Protein 2AFV (pdb70)

B-factor: mean 35.47, std 12.0, range [4.04, 89.64]

InterPro domains:
  IPR003722 Cobalamin biosynthesis precorrin-8X methylmutase CobH/CbiC [PF02570] (11-211)
  IPR036588 Precorrin-8X methylmutase CobH/CbiC superfamily [G3DSA:3.40.50.10230] (1-220)
  IPR036588 Precorrin-8X methylmutase CobH/CbiC superfamily [SSF63965] (10-215)

Solvent-accessible surface area: 18292 Å² total; per-residue (Å²): 171,96,122,36,15,77,61,13,108,92,52,24,82,43,3,29,69,71,0,56,88,95,18,29,136,64,113,37,54,160,79,38,18,28,0,0,45,27,0,0,37,21,16,6,8,47,70,6,38,108,35,3,89,28,16,90,94,0,8,102,24,0,24,97,6,0,85,150,22,8,31,1,3,4,1,26,72,20,0,25,37,23,10,45,105,57,29,11,73,105,40,48,16,46,63,62,16,27,45,75,43,88,67,1,39,53,45,2,73,151,99,116,14,12,24,5,27,6,5,2,52,45,0,37,81,132,74,18,1,71,98,0,0,0,0,0,0,74,16,19,23,0,0,47,12,0,20,83,7,28,128,115,90,66,13,118,1,6,0,0,0,0,0,0,12,10,20,55,26,1,120,104,0,0,56,18,4,52,125,19,52,170,169,56,161,106,22,17,15,12,0,0,0,24,29,67,28,4,4,7,20,8,0,7,5,0,1,46,1,0,5,73,5,0,62,122,116,182,110,161,71,25,136,63,11,34,42,45,24,91,104,3,22,66,54,0,51,141,82,20,29,131,69,109,38,55,87,79,36,19,61,0,0,43,23,0,0,44,18,15,7,6,52,66,7,37,100,36,1,87,23,11,98,90,0,11,87,28,0,24,100,5,0,93,159,13,9,31,0,5,4,4,28,81,27,0,31,34,16,12,38,106,65,27,11,74,110,41,41,15,139,52,53,20,24,23,74,44,151,63,0,41,118,42,1,66,153,92,113,15,9,45,7,30,7,6,5,50,44,0,33,86,135,98,22,2,70,80,0,0,0,0,0,0,60,18,20,21,0,0,48,8,0,17,68,6,22,142,124,93,63,21,138,2,3,0,0,0,0,0,0,14,9,21,77,30,0,114,95,0,0,65,16,5,53,132,19,54,170,172,59,159,92,21,23,16,14,0,0,0,31,23,72,30,3,4,5,21,9,0,9,6,0,1,52,3,0,5,86,11,1,60,80,117

Radius of gyration: 21.15 Å; Cα contacts (8 Å, |Δi|>4): 845; chains: 2; bounding box: 53×47×61 Å

Organism: Leptospira interrogans serogroup Icterohaemorrhagiae serovar Lai (strain 56601) (NCBI:txid189518)

Sequence (434 aa):
MRQITNLGRNIENKSFSIIDEEAGPHSFAQEEWEVVRRIIHATADFDYKNITKIHPQAIDSGIQALKKGCPIVCDVQMILSGLNPERLKVYGCKTYCFISDEDVIENAKRKNSTRAIESIQKANSFNLLNESIIVIGNAPTALLEIEKLIRQEGIKPALIVGVPVGFVSAKESKESILKLEYYNVTSIPYILTMGRKGGSTIAVAILHALLLLSSKRMRQITNLGRNIENKSFSIIDEEAGPHSFAQEEWEVVRRIIHATADFDYKNITKIHPQAIDSGIQALKKGCPIVCDVQMILSGLNPERLKVYGCKTYCFISDEDVIENAKRKNSTRAIESIQKANSFNLLNESIIVIGNAPTALLEIEKLIRQEGIKPALIVGVPVGFVSAKESKESILKLEYYNVTSIPYILTMGRKGGSTIAVAILHALLLLSSKR

Structure (mmCIF, N/CA/C/O backbone):
data_2AFV
#
_entry.id   2AFV
#
_cell.length_a   113.078
_cell.length_b   113.078
_cell.length_c   114.502
_cell.angle_alpha   90.00
_cell.angle_beta   90.00
_cell.angle_gamma   90.00
#
_symmetry.space_group_name_H-M   'P 42 21 2'
#
loop_
_entity.id
_entity.type
_entity.pdbx_description
1 polymer 'cobalamin biosynthesis precorrin isomerase'
2 non-polymer 'CHLORIDE ION'
3 non-polymer 'HEXAETHYLENE GLYCOL'
4 non-polymer 3,6,9,12,15,18-HEXAOXAICOSANE-1,20-DIOL
5 water water
#
loop_
_atom_site.group_PDB
_atom_site.id
_atom_site.type_symbol
_atom_site.label_atom_id
_atom_site.label_alt_id
_atom_site.label_comp_id
_atom_site.label_asym_id
_atom_site.label_entity_id
_atom_site.label_seq_id
_atom_site.pdbx_PDB_ins_code
_atom_site.Cartn_x
_atom_site.Cartn_y
_atom_site.Cartn_z
_atom_site.occupancy
_atom_site.B_iso_or_equiv
_atom_site.auth_seq_id
_atom_site.auth_comp_id
_atom_site.auth_asym_id
_atom_site.auth_atom_id
_atom_site.pdbx_PDB_model_num
ATOM 1 N N . MET A 1 4 ? -3.136 94.369 11.131 1.00 72.59 4 MET A N 1
ATOM 2 C CA . MET A 1 4 ? -3.927 93.118 10.967 1.00 72.19 4 MET A CA 1
ATOM 3 C C . MET A 1 4 ? -3.023 91.967 10.544 1.00 70.69 4 MET A C 1
ATOM 4 O O . MET A 1 4 ? -1.967 91.748 11.142 1.00 70.98 4 MET A O 1
ATOM 9 N N . ARG A 1 5 ? -3.426 91.246 9.502 1.00 67.91 5 ARG A N 1
ATOM 10 C CA . ARG A 1 5 ? -2.654 90.104 9.043 1.00 64.91 5 ARG A CA 1
ATOM 11 C C . ARG A 1 5 ? -2.113 90.195 7.619 1.00 63.61 5 ARG A C 1
ATOM 12 O O . ARG A 1 5 ? -2.865 90.143 6.640 1.00 63.46 5 ARG A O 1
ATOM 20 N N . GLN A 1 6 ? -0.796 90.341 7.519 1.00 61.96 6 GLN A N 1
ATOM 21 C CA . GLN A 1 6 ? -0.116 90.403 6.229 1.00 60.40 6 GLN A CA 1
ATOM 22 C C . GLN A 1 6 ? 0.051 88.959 5.766 1.00 57.63 6 GLN A C 1
ATOM 23 O O . GLN A 1 6 ? 0.904 88.234 6.280 1.00 57.97 6 GLN A O 1
ATOM 29 N N . ILE A 1 7 ? -0.766 88.538 4.808 1.00 53.82 7 ILE A N 1
ATOM 30 C CA . ILE A 1 7 ? -0.704 87.170 4.305 1.00 50.26 7 ILE A CA 1
ATOM 31 C C . ILE A 1 7 ? -1.342 87.136 2.921 1.00 49.26 7 ILE A C 1
ATOM 32 O O . ILE A 1 7 ? -2.540 87.372 2.769 1.00 48.67 7 ILE A O 1
ATOM 37 N N . THR A 1 8 ? -0.530 86.852 1.909 1.00 47.73 8 THR A N 1
ATOM 38 C CA . THR A 1 8 ? -1.011 86.817 0.538 1.00 46.45 8 THR A CA 1
ATOM 39 C C . THR A 1 8 ? -2.328 86.080 0.394 1.00 43.76 8 THR A C 1
ATOM 40 O O . THR A 1 8 ? -2.643 85.195 1.187 1.00 42.78 8 THR A O 1
ATOM 44 N N . ASN A 1 9 ? -3.099 86.454 -0.622 1.00 41.97 9 ASN A N 1
ATOM 45 C CA . ASN A 1 9 ? -4.381 85.807 -0.872 1.00 40.14 9 ASN A CA 1
ATOM 46 C C . ASN A 1 9 ? -4.151 84.296 -1.032 1.00 38.13 9 ASN A C 1
ATOM 47 O O . ASN A 1 9 ? -4.974 83.483 -0.609 1.00 36.78 9 ASN A O 1
ATOM 49 N N . LEU A 1 10 ? -3.020 83.928 -1.630 1.00 36.41 10 LEU A N 1
ATOM 50 C CA . LEU A 1 10 ? -2.677 82.519 -1.822 1.00 34.69 10 LEU A CA 1
ATOM 51 C C . LEU A 1 10 ? -2.474 81.807 -0.494 1.00 35.24 10 LEU A C 1
ATOM 52 O O . LEU A 1 10 ? -3.056 80.753 -0.251 1.00 35.49 10 LEU A O 1
ATOM 57 N N . GLY A 1 11 ? -1.630 82.381 0.353 1.00 35.87 11 GLY A N 1
ATOM 58 C CA . GLY A 1 11 ? -1.376 81.787 1.649 1.00 37.11 11 GLY A CA 1
ATOM 59 C C . GLY A 1 11 ? -2.654 81.489 2.413 1.00 38.45 11 GLY A C 1
ATOM 60 O O . GLY A 1 11 ? -2.715 80.505 3.158 1.00 37.76 11 GLY A O 1
ATOM 61 N N . ARG A 1 12 ? -3.675 82.329 2.229 1.00 39.34 12 ARG A N 1
ATOM 62 C CA . ARG A 1 12 ? -4.954 82.142 2.917 1.00 40.44 12 ARG A CA 1
ATOM 63 C C . ARG A 1 12 ? -5.649 80.867 2.477 1.00 40.16 12 ARG A C 1
ATOM 64 O O . ARG A 1 12 ? -6.064 80.052 3.303 1.00 40.06 12 ARG A O 1
ATOM 72 N N . ASN A 1 13 ? -5.773 80.692 1.170 1.00 40.38 13 ASN A N 1
ATOM 73 C CA . ASN A 1 13 ? -6.418 79.504 0.643 1.00 40.91 13 ASN A CA 1
ATOM 74 C C . ASN A 1 13 ? -5.691 78.251 1.084 1.00 39.08 13 ASN A C 1
ATOM 75 O O . ASN A 1 13 ? -6.286 77.183 1.171 1.00 39.64 13 ASN A O 1
ATOM 80 N N . ILE A 1 14 ? -4.403 78.386 1.374 1.00 37.39 14 ILE A N 1
ATOM 81 C CA . ILE A 1 14 ? -3.614 77.251 1.821 1.00 34.80 14 ILE A CA 1
ATOM 82 C C . ILE A 1 14 ? -4.018 76.918 3.251 1.00 34.87 14 ILE A C 1
ATOM 83 O O . ILE A 1 14 ? -4.098 75.746 3.632 1.00 34.66 14 ILE A O 1
ATOM 88 N N . GLU A 1 15 ? -4.293 77.956 4.036 1.00 34.68 15 GLU A N 1
ATOM 89 C CA . GLU A 1 15 ? -4.691 77.768 5.424 1.00 34.77 15 GLU A CA 1
ATOM 90 C C . GLU A 1 15 ? -6.101 77.199 5.534 1.00 35.21 15 GLU A C 1
ATOM 91 O O . GLU A 1 15 ? -6.353 76.300 6.338 1.00 35.23 15 GLU A O 1
ATOM 97 N N . ASN A 1 16 ? -7.019 77.727 4.731 1.00 34.98 16 ASN A N 1
ATOM 98 C CA . ASN A 1 16 ? -8.387 77.240 4.750 1.00 35.49 16 ASN A CA 1
ATOM 99 C C . ASN A 1 16 ? -8.434 75.784 4.298 1.00 35.24 16 ASN A C 1
ATOM 100 O O . ASN A 1 16 ? -9.241 74.999 4.799 1.00 35.83 16 ASN A O 1
ATOM 105 N N . LYS A 1 17 ? -7.570 75.427 3.350 1.00 33.59 17 LYS A N 1
ATOM 106 C CA . LYS A 1 17 ? -7.512 74.057 2.860 1.00 32.31 17 LYS A CA 1
ATOM 107 C C . LYS A 1 17 ? -7.006 73.210 4.024 1.00 32.28 17 LYS A C 1
ATOM 108 O O . LYS A 1 17 ? -7.467 72.083 4.240 1.00 31.20 17 LYS A O 1
ATOM 110 N N . SER A 1 18 ? -6.067 73.776 4.783 1.00 32.18 18 SER A N 1
ATOM 111 C CA . SER A 1 18 ? -5.494 73.101 5.947 1.00 31.66 18 SER A CA 1
ATOM 112 C C . SER A 1 18 ? -6.551 72.866 7.016 1.00 30.91 18 SER A C 1
ATOM 113 O O . SER A 1 18 ? -6.697 71.753 7.518 1.00 29.41 18 SER A O 1
ATOM 116 N N . PHE A 1 19 ? -7.284 73.923 7.359 1.00 31.51 19 PHE A N 1
ATOM 117 C CA . PHE A 1 19 ? -8.325 73.847 8.380 1.00 32.35 19 PHE A CA 1
ATOM 118 C C . PHE A 1 19 ? -9.384 72.808 8.062 1.00 33.04 19 PHE A C 1
ATOM 119 O O . PHE A 1 19 ? -9.837 72.077 8.947 1.00 32.72 19 PHE A O 1
ATOM 127 N N . SER A 1 20 ? -9.771 72.739 6.794 1.00 33.54 20 SER A N 1
ATOM 128 C CA . SER A 1 20 ? -10.765 71.773 6.365 1.00 33.56 20 SER A CA 1
ATOM 129 C C . SER A 1 20 ? -10.193 70.373 6.509 1.00 33.48 20 SER A C 1
ATOM 130 O O . SER A 1 20 ? -10.887 69.459 6.961 1.00 34.57 20 SER A O 1
ATOM 133 N N . ILE A 1 21 ? -8.929 70.203 6.125 1.00 32.16 21 ILE A N 1
ATOM 134 C CA . ILE A 1 21 ? -8.280 68.906 6.242 1.00 30.55 21 ILE A CA 1
ATOM 135 C C . ILE A 1 21 ? -8.347 68.521 7.716 1.00 31.20 21 ILE A C 1
ATOM 136 O O . ILE A 1 21 ? -8.781 67.418 8.058 1.00 31.49 21 ILE A O 1
ATOM 141 N N . ILE A 1 22 ? -7.930 69.446 8.582 1.00 30.93 22 ILE A N 1
ATOM 142 C CA . ILE A 1 22 ? -7.930 69.214 10.025 1.00 30.53 22 ILE A CA 1
ATOM 143 C C . ILE A 1 22 ? -9.307 68.788 10.519 1.00 31.04 22 ILE A C 1
ATOM 144 O O . ILE A 1 22 ? -9.429 67.821 11.268 1.00 31.49 22 ILE A O 1
ATOM 149 N N . ASP A 1 23 ? -10.342 69.501 10.091 1.00 31.77 23 ASP A N 1
ATOM 150 C CA . ASP A 1 23 ? -11.704 69.173 10.487 1.00 32.74 23 ASP A CA 1
ATOM 151 C C . ASP A 1 23 ? -12.087 67.768 10.039 1.00 33.50 23 ASP A C 1
ATOM 152 O O . ASP A 1 23 ? -12.439 66.930 10.869 1.00 34.57 23 ASP A O 1
ATOM 157 N N . GLU A 1 24 ? -12.011 67.503 8.735 1.00 34.41 24 GLU A N 1
ATOM 158 C CA . GLU A 1 24 ? -12.360 66.183 8.206 1.00 36.11 24 GLU A CA 1
ATOM 159 C C . GLU A 1 24 ? -11.632 65.060 8.949 1.00 37.65 24 GLU A C 1
ATOM 160 O O . GLU A 1 24 ? -12.249 64.078 9.364 1.00 38.21 24 GLU A O 1
ATOM 162 N N . GLU A 1 25 ? -10.324 65.219 9.130 1.00 39.29 25 GLU A N 1
ATOM 163 C CA . GLU A 1 25 ? -9.510 64.220 9.816 1.00 40.62 25 GLU A CA 1
ATOM 164 C C . GLU A 1 25 ? -9.800 64.053 11.300 1.00 41.23 25 GLU A C 1
ATOM 165 O O . GLU A 1 25 ? -9.936 62.930 11.782 1.00 42.54 25 GLU A O 1
ATOM 171 N N . ALA A 1 26 ? -9.869 65.162 12.029 1.00 41.14 26 ALA A N 1
ATOM 172 C CA . ALA A 1 26 ? -10.135 65.115 13.464 1.00 41.48 26 ALA A CA 1
ATOM 173 C C . ALA A 1 26 ? -11.302 64.183 13.780 1.00 41.95 26 ALA A C 1
ATOM 174 O O . ALA A 1 26 ? -11.176 63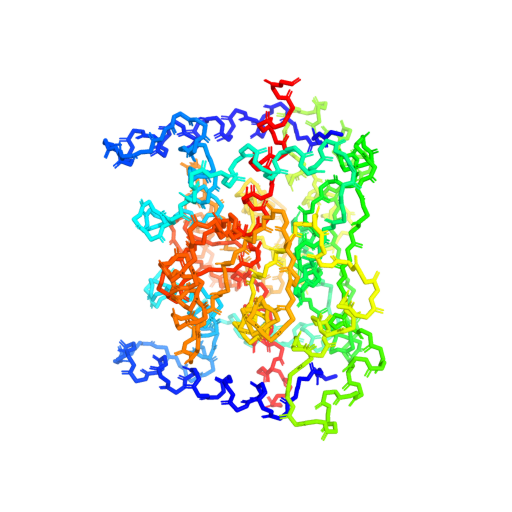.242 14.574 1.00 41.65 26 ALA A O 1
ATOM 176 N N . GLY A 1 27 ? -12.434 64.450 13.137 1.00 42.23 27 GLY A N 1
ATOM 177 C CA . GLY A 1 27 ? -13.621 63.652 13.363 1.00 41.59 27 GLY A CA 1
ATOM 178 C C . GLY A 1 27 ? -14.478 64.355 14.397 1.00 41.15 27 GLY A C 1
ATOM 179 O O . GLY A 1 27 ? -14.277 65.544 14.649 1.00 41.05 27 GLY A O 1
ATOM 180 N N . PRO A 1 28 ? -15.447 63.656 15.007 1.00 40.47 28 PRO A N 1
ATOM 181 C CA . PRO A 1 28 ? -16.318 64.256 16.017 1.00 39.68 28 PRO A CA 1
ATOM 182 C C . PRO A 1 28 ? -15.538 64.552 17.293 1.00 39.59 28 PRO A C 1
ATOM 183 O O . PRO A 1 28 ? -14.741 63.728 17.757 1.00 39.02 28 PRO A O 1
ATOM 187 N N . HIS A 1 29 ? -15.776 65.730 17.855 1.00 38.58 29 HIS A N 1
ATOM 188 C CA . HIS A 1 29 ? -15.093 66.145 19.066 1.00 37.84 29 HIS A CA 1
ATOM 189 C C . HIS A 1 29 ? -16.080 66.774 20.023 1.00 38.21 29 HIS A C 1
ATOM 190 O O . HIS A 1 29 ? -17.197 67.117 19.648 1.00 39.61 29 HIS A O 1
ATOM 197 N N . SER A 1 30 ? -15.645 66.950 21.261 1.00 38.38 30 SER A N 1
ATOM 198 C CA . SER A 1 30 ? -16.496 67.503 22.297 1.00 38.44 30 SER A CA 1
ATOM 199 C C . SER A 1 30 ? -16.255 68.976 22.566 1.00 38.23 30 SER A C 1
ATOM 200 O O . SER A 1 30 ? -16.390 69.419 23.702 1.00 40.27 30 SER A O 1
ATOM 203 N N . PHE A 1 31 ? -15.896 69.745 21.549 1.00 36.66 31 PHE A N 1
ATOM 204 C CA . PHE A 1 31 ? -15.662 71.158 21.790 1.00 36.22 31 PHE A CA 1
ATOM 205 C C . PHE A 1 31 ? -16.778 72.012 21.220 1.00 36.20 31 PHE A C 1
ATOM 206 O O . PHE A 1 31 ? -17.511 71.579 20.335 1.00 36.73 31 PHE A O 1
ATOM 214 N N . ALA A 1 32 ? -16.905 73.225 21.747 1.00 36.36 32 ALA A N 1
ATOM 215 C CA . ALA A 1 32 ? -17.905 74.171 21.280 1.00 36.79 32 ALA A CA 1
ATOM 216 C C . ALA A 1 32 ? -17.324 74.819 20.031 1.00 37.95 32 ALA A C 1
ATOM 217 O O . ALA A 1 32 ? -16.113 74.756 19.804 1.00 37.48 32 ALA A O 1
ATOM 219 N N . GLN A 1 33 ? -18.177 75.437 19.223 1.00 40.18 33 GLN A N 1
ATOM 220 C CA . GLN A 1 33 ? -17.711 76.071 18.003 1.00 43.56 33 GLN A CA 1
ATOM 221 C C . GLN A 1 33 ? -16.505 76.968 18.248 1.00 43.70 33 GLN A C 1
ATOM 222 O O . GLN A 1 33 ? -15.422 76.723 17.717 1.00 44.91 33 GLN A O 1
ATOM 228 N N . GLU A 1 34 ? -16.679 77.996 19.063 1.00 43.51 34 GLU A N 1
ATOM 229 C CA . GLU A 1 34 ? -15.583 78.907 19.343 1.00 44.63 34 GLU A CA 1
ATOM 230 C C . GLU A 1 34 ? -14.346 78.202 19.894 1.00 44.79 34 GLU A C 1
ATOM 231 O O . GLU A 1 34 ? -13.217 78.480 19.471 1.00 45.11 34 GLU A O 1
ATOM 237 N N . GLU A 1 35 ? -14.557 77.285 20.834 1.00 44.52 35 GLU A N 1
ATOM 238 C CA . GLU A 1 35 ? -13.449 76.558 21.451 1.00 42.76 35 GLU A CA 1
ATOM 239 C C . GLU A 1 35 ? -12.707 75.715 20.433 1.00 39.93 35 GLU A C 1
ATOM 240 O O . GLU A 1 35 ? -11.478 75.729 20.391 1.00 37.88 35 GLU A O 1
ATOM 246 N N . TRP A 1 36 ? -13.461 74.981 19.618 1.00 38.12 36 TRP A N 1
ATOM 247 C CA . TRP A 1 36 ? -12.861 74.137 18.596 1.00 36.98 36 TRP A CA 1
ATOM 248 C C . TRP A 1 36 ? -11.835 74.926 17.798 1.00 37.28 36 TRP A C 1
ATOM 249 O O . TRP A 1 36 ? -10.751 74.424 17.484 1.00 38.45 36 TRP A O 1
ATOM 260 N N . GLU A 1 37 ? -12.177 76.162 17.463 1.00 36.10 37 GLU A N 1
ATOM 261 C CA . GLU A 1 37 ? -11.256 76.991 16.715 1.00 36.17 37 GLU A CA 1
ATOM 262 C C . GLU A 1 37 ? -9.879 76.980 17.354 1.00 34.32 37 GLU A C 1
ATOM 263 O O . GLU A 1 37 ? -8.899 76.623 16.706 1.00 35.63 37 GLU A O 1
ATOM 269 N N . VAL A 1 38 ? -9.808 77.360 18.624 1.00 31.33 38 VAL A N 1
ATOM 270 C CA . VAL A 1 38 ? -8.543 77.375 19.334 1.00 28.70 38 VAL A CA 1
ATOM 271 C C . VAL A 1 38 ? -7.837 76.024 19.218 1.00 29.04 38 VAL A C 1
ATOM 272 O O . VAL A 1 38 ? -6.669 75.949 18.837 1.00 28.63 38 VAL A O 1
ATOM 276 N N . VAL A 1 39 ? -8.546 74.950 19.530 1.00 30.32 39 VAL A N 1
ATOM 277 C CA . VAL A 1 39 ? -7.946 73.628 19.443 1.00 31.84 39 VAL A CA 1
ATOM 278 C C . VAL A 1 39 ? -7.395 73.413 18.042 1.00 31.99 39 VAL A C 1
ATOM 279 O O . VAL A 1 39 ? -6.217 73.103 17.871 1.00 31.66 39 VAL A O 1
ATOM 283 N N . ARG A 1 40 ? -8.251 73.596 17.043 1.00 33.26 40 ARG A N 1
ATOM 284 C CA . ARG A 1 40 ? -7.857 73.423 15.647 1.00 35.34 40 ARG A CA 1
ATOM 285 C C . ARG A 1 40 ? -6.558 74.158 15.315 1.00 35.16 40 ARG A C 1
ATOM 286 O O . ARG A 1 40 ? -5.635 73.573 14.733 1.00 34.94 40 ARG A O 1
ATOM 294 N N . ARG A 1 41 ? -6.510 75.442 15.677 1.00 34.08 41 ARG A N 1
ATOM 295 C CA . ARG A 1 41 ? -5.351 76.305 15.433 1.00 32.73 41 ARG A CA 1
ATOM 296 C C . ARG A 1 41 ? -4.055 75.671 15.953 1.00 30.18 41 ARG A C 1
ATOM 297 O O . ARG A 1 41 ? -2.979 75.873 15.382 1.00 28.72 41 ARG A O 1
ATOM 305 N N . ILE A 1 42 ? -4.165 74.912 17.042 1.00 27.02 42 ILE A N 1
ATOM 306 C CA . ILE A 1 42 ? -3.005 74.259 17.630 1.00 24.96 42 ILE A CA 1
ATOM 307 C C . ILE A 1 42 ? -2.582 73.093 16.752 1.00 26.25 42 ILE A C 1
ATOM 308 O O . ILE A 1 42 ? -1.415 72.982 16.364 1.00 26.62 42 ILE A O 1
ATOM 313 N N . ILE A 1 43 ? -3.536 72.220 16.444 1.00 27.44 43 ILE A N 1
ATOM 314 C CA . ILE A 1 43 ? -3.271 71.071 15.581 1.00 28.81 43 ILE A CA 1
ATOM 315 C C . ILE A 1 43 ? -2.648 71.599 14.276 1.00 29.23 43 ILE A C 1
ATOM 316 O O . ILE A 1 43 ? -1.739 70.990 13.713 1.00 29.24 43 ILE A O 1
ATOM 321 N N . HIS A 1 44 ? -3.144 72.740 13.808 1.00 28.45 44 HIS A N 1
ATOM 322 C CA . HIS A 1 44 ? -2.622 73.358 12.601 1.00 28.16 44 HIS A CA 1
ATOM 323 C C . HIS A 1 44 ? -1.133 73.682 12.764 1.00 27.79 44 HIS A C 1
ATOM 324 O O . HIS A 1 44 ? -0.298 73.209 12.003 1.00 28.72 44 HIS A O 1
ATOM 331 N N . ALA A 1 45 ? -0.815 74.485 13.773 1.00 26.11 45 ALA A N 1
ATOM 332 C CA . ALA A 1 45 ? 0.549 74.907 14.037 1.00 23.55 45 ALA A CA 1
ATOM 333 C C . ALA A 1 45 ? 1.529 73.779 14.333 1.00 23.58 45 ALA A C 1
ATOM 334 O O . ALA A 1 45 ? 2.752 73.992 14.327 1.00 23.98 45 ALA A O 1
ATOM 336 N N . THR A 1 46 ? 1.008 72.581 14.576 1.00 21.66 46 THR A N 1
ATOM 337 C CA . THR A 1 46 ? 1.865 71.449 14.910 1.00 21.06 46 THR A CA 1
ATOM 338 C C . THR A 1 46 ? 1.681 70.184 14.06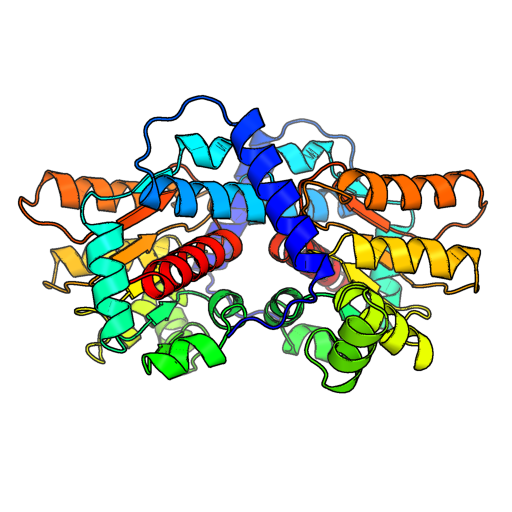4 1.00 21.75 46 THR A C 1
ATOM 339 O O . THR A 1 46 ? 2.532 69.293 14.080 1.00 21.66 46 THR A O 1
ATOM 343 N N . ALA A 1 47 ? 0.575 70.103 13.333 1.00 22.88 47 ALA A N 1
ATOM 344 C CA . ALA A 1 47 ? 0.270 68.919 12.532 1.00 23.15 47 ALA A CA 1
ATOM 345 C C . ALA A 1 47 ? 0.221 67.736 13.495 1.00 23.83 47 ALA A C 1
ATOM 346 O O . ALA A 1 47 ? 0.595 66.621 13.147 1.00 25.67 47 ALA A O 1
ATOM 348 N N . ASP A 1 48 ? -0.247 67.998 14.711 1.00 23.98 48 ASP A N 1
ATOM 349 C CA . ASP A 1 48 ? -0.331 66.984 15.755 1.00 24.75 48 ASP A CA 1
ATOM 350 C C . ASP A 1 48 ? -1.748 66.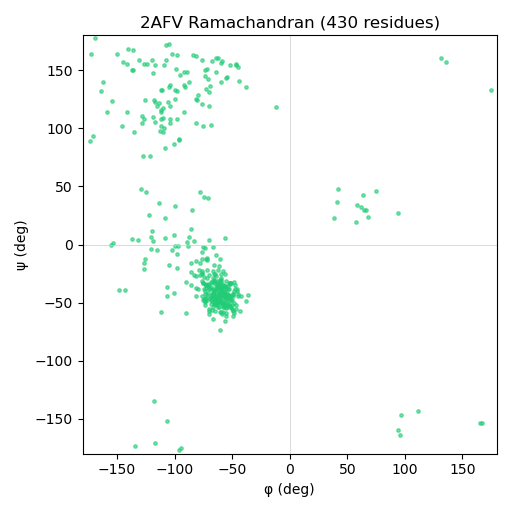915 16.331 1.00 25.46 48 ASP A C 1
ATOM 351 O O . ASP A 1 48 ? -2.170 67.806 17.068 1.00 24.75 48 ASP A O 1
ATOM 356 N N . PHE A 1 49 ? -2.476 65.850 16.013 1.00 25.95 49 PHE A N 1
ATOM 357 C CA . PHE A 1 49 ? -3.842 65.714 16.503 1.00 26.97 49 PHE A CA 1
ATOM 358 C C . PHE A 1 49 ? -4.023 65.313 17.979 1.00 28.28 49 PHE A C 1
ATOM 359 O O . PHE A 1 49 ? -5.158 65.217 18.458 1.00 28.04 49 PHE A O 1
ATOM 367 N N . ASP A 1 50 ? -2.928 65.075 18.698 1.00 29.13 50 ASP A N 1
ATOM 368 C CA . ASP A 1 50 ? -3.036 64.713 20.109 1.00 29.94 50 ASP A CA 1
ATOM 369 C C . ASP A 1 50 ? -3.579 65.892 20.887 1.00 29.96 50 ASP A C 1
ATOM 370 O O . ASP A 1 50 ? -4.224 65.723 21.917 1.00 30.98 50 ASP A O 1
ATOM 375 N N . TYR A 1 51 ? -3.311 67.097 20.394 1.00 29.90 51 TYR A N 1
ATOM 376 C CA . TYR A 1 51 ? -3.788 68.298 21.064 1.00 27.78 51 TYR A CA 1
ATOM 377 C C . TYR A 1 51 ? -5.316 68.327 21.056 1.00 27.40 51 TYR A C 1
ATOM 378 O O . TYR A 1 51 ? -5.937 69.165 21.715 1.00 27.87 51 TYR A O 1
ATOM 387 N N . LYS A 1 52 ? -5.923 67.403 20.319 1.00 25.94 52 LYS A N 1
ATOM 388 C CA . LYS A 1 52 ? -7.372 67.336 20.282 1.00 26.25 52 LYS A CA 1
ATOM 389 C C . LYS A 1 52 ? -7.855 66.705 21.591 1.00 25.78 52 LYS A C 1
ATOM 390 O O . LYS A 1 52 ? -8.993 66.906 22.022 1.00 25.13 52 LYS A O 1
ATOM 396 N N . ASN A 1 53 ? -6.975 65.949 22.230 1.00 25.68 53 ASN A N 1
ATOM 397 C CA . ASN A 1 53 ? -7.332 65.276 23.468 1.00 26.77 53 ASN A CA 1
ATOM 398 C C . ASN A 1 53 ? -6.706 65.895 24.697 1.00 26.03 53 ASN A C 1
ATOM 399 O O . ASN A 1 53 ? -7.323 65.954 25.762 1.00 27.54 53 ASN A O 1
ATOM 404 N N . ILE A 1 54 ? -5.474 66.353 24.550 1.00 24.09 54 ILE A N 1
ATOM 405 C CA . ILE A 1 54 ? -4.767 66.920 25.678 1.00 21.85 54 ILE A CA 1
ATOM 406 C C . ILE A 1 54 ? -5.125 68.368 25.987 1.00 19.74 54 ILE A C 1
ATOM 407 O O . ILE A 1 54 ? -4.808 68.874 27.065 1.00 18.96 54 ILE A O 1
ATOM 412 N N . THR A 1 55 ? -5.800 69.031 25.059 1.00 17.38 55 THR A N 1
ATOM 413 C CA . THR A 1 55 ? -6.165 70.423 25.281 1.00 16.40 55 THR A CA 1
ATOM 414 C C . THR A 1 55 ? -7.399 70.572 26.149 1.00 17.01 55 THR A C 1
ATOM 415 O O . THR A 1 55 ? -8.454 70.021 25.853 1.00 17.13 55 THR A O 1
ATOM 419 N N . LYS A 1 56 ? -7.247 71.318 27.234 1.00 18.48 56 LYS A N 1
ATOM 420 C CA . LYS A 1 56 ? -8.342 71.568 28.155 1.00 20.06 56 LYS A CA 1
ATOM 421 C C . LYS A 1 56 ? -8.654 73.063 28.202 1.00 20.40 56 LYS A C 1
ATOM 422 O O . LYS A 1 56 ? -7.766 73.884 28.473 1.00 21.00 56 LYS A O 1
ATOM 428 N N . ILE A 1 57 ? -9.905 73.420 27.931 1.00 19.24 57 ILE A N 1
ATOM 429 C CA . ILE A 1 57 ? -10.299 74.821 27.976 1.00 20.14 57 ILE A CA 1
ATOM 430 C C . ILE A 1 57 ? -11.339 75.054 29.056 1.00 22.81 57 ILE A C 1
ATOM 431 O O . ILE A 1 57 ? -12.403 74.437 29.039 1.00 21.48 57 ILE A O 1
ATOM 436 N N . HIS A 1 58 ? -11.017 75.955 29.984 1.00 27.40 58 HIS A N 1
ATOM 437 C CA . HIS A 1 58 ? -11.899 76.340 31.093 1.00 30.65 58 HIS A CA 1
ATOM 438 C C . HIS A 1 58 ? -13.197 76.907 30.519 1.00 31.53 58 HIS A C 1
ATOM 439 O O . HIS A 1 58 ? -13.225 77.385 29.385 1.00 31.41 58 HIS A O 1
ATOM 446 N N . PRO A 1 59 ? -14.292 76.860 31.290 1.00 33.62 59 PRO A N 1
ATOM 447 C CA . PRO A 1 59 ? -15.553 77.396 30.767 1.00 36.32 59 PRO A CA 1
ATOM 448 C C . PRO A 1 59 ? -15.484 78.887 30.416 1.00 38.61 59 PRO A C 1
ATOM 449 O O . PRO A 1 59 ? -16.065 79.324 29.421 1.00 40.41 59 PRO A O 1
ATOM 453 N N . GLN A 1 60 ? -14.761 79.656 31.228 1.00 39.81 60 GLN A N 1
ATOM 454 C CA . GLN A 1 60 ? -14.628 81.100 31.028 1.00 40.94 60 GLN A CA 1
ATOM 455 C C . GLN A 1 60 ? -13.358 81.543 30.281 1.00 39.61 60 GLN A C 1
ATOM 456 O O . GLN A 1 60 ? -13.159 82.734 30.048 1.00 39.17 60 GLN A O 1
ATOM 462 N N . ALA A 1 61 ? -12.505 80.596 29.910 1.00 37.97 61 ALA A N 1
ATOM 463 C CA . ALA A 1 61 ? -11.264 80.925 29.222 1.00 35.78 61 ALA A CA 1
ATOM 464 C C . ALA A 1 61 ? -11.450 81.817 28.003 1.00 35.17 61 ALA A C 1
ATOM 465 O O . ALA A 1 61 ? -10.740 82.811 27.859 1.00 34.72 61 ALA A O 1
ATOM 467 N N . ILE A 1 62 ? -12.401 81.477 27.132 1.00 34.84 62 ILE A N 1
ATOM 468 C CA . ILE A 1 62 ? -12.632 82.266 25.920 1.00 35.24 62 ILE A CA 1
ATOM 469 C C . ILE A 1 62 ? -13.241 83.645 26.206 1.00 35.89 62 ILE A C 1
ATOM 470 O O . ILE A 1 62 ? -12.673 84.667 25.826 1.00 34.67 62 ILE A O 1
ATOM 475 N N . ASP A 1 63 ? -14.393 83.674 26.874 1.00 37.78 63 ASP A N 1
ATOM 476 C CA . ASP A 1 63 ? -15.058 84.938 27.200 1.00 39.59 63 ASP A CA 1
ATOM 477 C C . ASP A 1 63 ? -14.155 85.838 28.038 1.00 39.89 63 ASP A C 1
ATOM 478 O O . ASP A 1 63 ? -14.029 87.030 27.771 1.00 40.49 63 ASP A O 1
ATOM 483 N N . SER A 1 64 ? -13.523 85.260 29.053 1.00 40.07 64 SER A N 1
ATOM 484 C CA . SER A 1 64 ? -12.646 86.016 29.939 1.00 40.06 64 SER A CA 1
ATOM 485 C C . SER A 1 64 ? -11.421 86.573 29.222 1.00 39.65 64 SER A C 1
ATOM 486 O O . SER A 1 64 ? -11.087 87.750 29.370 1.00 38.82 64 SER A O 1
ATOM 489 N N . GLY A 1 65 ? -10.760 85.716 28.449 1.00 40.28 65 GLY A N 1
ATOM 490 C CA . GLY A 1 65 ? -9.569 86.119 27.719 1.00 39.99 65 GLY A CA 1
ATOM 491 C C . GLY A 1 65 ? -9.831 87.194 26.682 1.00 39.26 65 GLY A C 1
ATOM 492 O O . GLY A 1 65 ? -9.091 88.177 26.594 1.00 38.71 65 GLY A O 1
ATOM 493 N N . ILE A 1 66 ? -10.876 87.008 25.883 1.00 38.82 66 ILE A N 1
ATOM 494 C CA . ILE A 1 66 ? -11.214 87.993 24.871 1.00 38.88 66 ILE A CA 1
ATOM 495 C C . ILE A 1 66 ? -11.510 89.318 25.553 1.00 39.70 66 ILE A C 1
ATOM 496 O O . ILE A 1 66 ? -10.958 90.349 25.176 1.00 39.95 66 ILE A O 1
ATOM 501 N N . GLN A 1 67 ? -12.367 89.284 26.570 1.00 40.57 67 GLN A N 1
ATOM 502 C CA . GLN A 1 67 ? -12.723 90.492 27.299 1.00 41.46 67 GLN A CA 1
ATOM 503 C C . GLN A 1 67 ? -11.466 91.221 27.767 1.00 40.34 67 GLN A C 1
ATOM 504 O O . GLN A 1 67 ? -11.409 92.445 27.751 1.00 39.75 67 GLN A O 1
ATOM 510 N N . ALA A 1 68 ? -10.457 90.466 28.182 1.00 40.04 68 ALA A N 1
ATOM 511 C CA . ALA A 1 68 ? -9.207 91.068 28.630 1.00 40.42 68 ALA A CA 1
ATOM 512 C C . ALA A 1 68 ? -8.534 91.796 27.462 1.00 40.62 68 ALA A C 1
ATOM 513 O O . ALA A 1 68 ? -8.129 92.952 27.578 1.00 39.18 68 ALA A O 1
ATOM 515 N N . LEU A 1 69 ? -8.416 91.112 26.332 1.00 41.44 69 LEU A N 1
ATOM 516 C CA . LEU A 1 69 ? -7.800 91.709 25.160 1.00 41.21 69 LEU A CA 1
ATOM 517 C C . LEU A 1 69 ? -8.482 93.028 24.810 1.00 41.20 69 LEU A C 1
ATOM 518 O O . LEU A 1 69 ? -7.812 94.047 24.642 1.00 41.03 69 LEU A O 1
ATOM 523 N N . LYS A 1 70 ? -9.810 93.007 24.716 1.00 41.22 70 LYS A N 1
ATOM 524 C CA . LYS A 1 70 ? -10.582 94.205 24.382 1.00 41.79 70 LYS A CA 1
ATOM 525 C C . LYS A 1 70 ? -10.163 95.388 25.237 1.00 42.30 70 LYS A C 1
ATOM 526 O O . LYS A 1 70 ? -10.031 96.497 24.740 1.00 43.88 70 LYS A O 1
ATOM 532 N N . LYS A 1 71 ? -9.959 95.148 26.526 1.00 42.73 71 LYS A N 1
ATOM 533 C CA . LYS A 1 71 ? -9.561 96.205 27.451 1.00 42.68 71 LYS A CA 1
ATOM 534 C C . LYS A 1 71 ? -8.047 96.437 27.467 1.00 43.17 71 LYS A C 1
ATOM 535 O O . LYS A 1 71 ? -7.493 96.835 28.496 1.00 43.19 71 LYS A O 1
ATOM 541 N N . GLY A 1 72 ? -7.380 96.185 26.341 1.00 43.10 72 GLY A N 1
ATOM 542 C CA . GLY A 1 72 ? -5.937 96.373 26.277 1.00 42.00 72 GLY A CA 1
ATOM 543 C C . GLY A 1 72 ? -5.199 95.884 27.515 1.00 41.25 72 GLY A C 1
ATOM 544 O O . GLY A 1 72 ? -4.352 96.589 28.065 1.00 40.78 72 GLY A O 1
ATOM 545 N N . CYS A 1 73 ? -5.521 94.671 27.953 1.00 40.83 73 CYS A N 1
ATOM 546 C CA . CYS A 1 73 ? -4.900 94.078 29.134 1.00 41.28 73 CYS A CA 1
ATOM 547 C C . CYS A 1 73 ? -3.465 93.675 28.856 1.00 39.80 73 CYS A C 1
ATOM 548 O O . CYS A 1 73 ? -3.112 93.345 27.726 1.00 40.17 73 CYS A O 1
ATOM 551 N N . PRO A 1 74 ? -2.617 93.682 29.889 1.00 38.72 74 PRO A N 1
ATOM 552 C CA . PRO A 1 74 ? -1.226 93.288 29.654 1.00 38.86 74 PRO A CA 1
ATOM 553 C C . PRO A 1 74 ? -1.147 91.816 29.212 1.00 38.23 74 PRO A C 1
ATOM 554 O O . PRO A 1 74 ? -2.086 91.042 29.419 1.00 38.29 74 PRO A O 1
ATOM 558 N N . ILE A 1 75 ? -0.036 91.443 28.588 1.00 36.68 75 ILE A N 1
ATOM 559 C CA . ILE A 1 75 ? 0.159 90.075 28.123 1.00 36.24 75 ILE A CA 1
ATOM 560 C C . ILE A 1 75 ? 1.568 89.630 28.496 1.00 36.83 75 ILE A C 1
ATOM 561 O O . ILE A 1 75 ? 2.532 89.928 27.794 1.00 37.19 75 ILE A O 1
ATOM 566 N N . VAL A 1 76 ? 1.689 88.920 29.611 1.00 37.22 76 VAL A N 1
ATOM 567 C CA . VAL A 1 76 ? 2.995 88.469 30.066 1.00 36.82 76 VAL A CA 1
ATOM 568 C C . VAL A 1 76 ? 3.333 87.097 29.515 1.00 37.32 76 VAL A C 1
ATOM 569 O O . VAL A 1 76 ? 2.500 86.194 29.527 1.00 37.69 76 VAL A O 1
ATOM 573 N N . CYS A 1 77 ? 4.562 86.944 29.041 1.00 37.15 77 CYS A N 1
ATOM 574 C CA . CYS A 1 77 ? 5.005 85.677 28.482 1.00 37.89 77 CYS A CA 1
ATOM 575 C C . CYS A 1 77 ? 6.238 85.216 29.220 1.00 37.74 77 CYS A C 1
ATOM 576 O O . CYS A 1 77 ? 6.972 86.031 29.780 1.00 38.51 77 CYS A O 1
ATOM 579 N N . ASP A 1 78 ? 6.473 83.910 29.211 1.00 37.34 78 ASP A N 1
ATOM 580 C CA . ASP A 1 78 ? 7.628 83.349 29.893 1.00 36.93 78 ASP A CA 1
ATOM 581 C C . ASP A 1 78 ? 8.866 83.385 29.011 1.00 37.20 78 ASP A C 1
ATOM 582 O O . ASP A 1 78 ? 9.987 83.399 29.510 1.00 37.42 78 ASP A O 1
ATOM 587 N N . VAL A 1 79 ? 8.657 83.423 27.701 1.00 38.06 79 VAL A N 1
ATOM 588 C CA . VAL A 1 79 ? 9.760 83.428 26.755 1.00 39.13 79 VAL A CA 1
ATOM 589 C C . VAL A 1 79 ? 9.576 84.429 25.609 1.00 41.63 79 VAL A C 1
ATOM 590 O O . VAL A 1 79 ? 8.451 84.723 25.203 1.00 43.22 79 VAL A O 1
ATOM 594 N N . GLN A 1 80 ? 10.691 84.947 25.096 1.00 43.41 80 GLN A N 1
ATOM 595 C CA . GLN A 1 80 ? 10.686 85.924 24.005 1.00 44.93 80 GLN A CA 1
ATOM 596 C C . GLN A 1 80 ? 10.029 85.378 22.735 1.00 45.53 80 GLN A C 1
ATOM 597 O O . GLN A 1 80 ? 9.269 86.073 22.057 1.00 44.15 80 GLN A O 1
ATOM 603 N N . MET A 1 81 ? 10.343 84.128 22.421 1.00 46.75 81 MET A N 1
ATOM 604 C CA . MET A 1 81 ? 9.796 83.445 21.259 1.00 47.42 81 MET A CA 1
ATOM 605 C C . MET A 1 81 ? 8.352 83.817 20.979 1.00 47.60 81 MET A C 1
ATOM 606 O O . MET A 1 81 ? 7.979 84.044 19.829 1.00 48.54 81 MET A O 1
ATOM 611 N N . ILE A 1 82 ? 7.547 83.878 22.039 1.00 46.91 82 ILE A N 1
ATOM 612 C CA . ILE A 1 82 ? 6.125 84.184 21.927 1.00 46.49 82 ILE A CA 1
ATOM 613 C C . ILE A 1 82 ? 5.777 85.599 21.495 1.00 47.87 82 ILE A C 1
ATOM 614 O O . ILE A 1 82 ? 4.895 85.785 20.661 1.00 47.82 82 ILE A O 1
ATOM 619 N N . LEU A 1 83 ? 6.446 86.597 22.064 1.00 49.28 83 LEU A N 1
ATOM 620 C CA . LEU A 1 83 ? 6.172 87.979 21.683 1.00 51.22 83 LEU A CA 1
ATOM 621 C C . LEU A 1 83 ? 6.527 88.148 20.208 1.00 52.49 83 LEU A C 1
ATOM 622 O O . LEU A 1 83 ? 5.738 88.656 19.409 1.00 51.59 83 LEU A O 1
ATOM 627 N N . SER A 1 84 ? 7.728 87.701 19.860 1.00 54.75 84 SER A N 1
ATOM 628 C CA . SER A 1 84 ? 8.236 87.782 18.497 1.00 57.00 84 SER A CA 1
ATOM 629 C C . SER A 1 84 ? 7.503 86.816 17.578 1.00 57.33 84 SER A C 1
ATOM 630 O O . SER A 1 84 ? 8.116 86.181 16.719 1.00 57.36 84 SER A O 1
ATOM 633 N N . GLY A 1 85 ? 6.191 86.713 17.769 1.00 58.01 85 GLY A N 1
ATOM 634 C CA . GLY A 1 85 ? 5.380 85.821 16.962 1.00 58.68 85 GLY A CA 1
ATOM 635 C C . GLY A 1 85 ? 3.952 86.318 16.885 1.00 59.77 85 GLY A C 1
ATOM 636 O O . GLY A 1 85 ? 3.103 85.681 16.269 1.00 60.14 85 GLY A O 1
ATOM 637 N N . LEU A 1 86 ? 3.691 87.460 17.517 1.00 61.02 86 LEU A N 1
ATOM 638 C CA . LEU A 1 86 ? 2.361 88.073 17.533 1.00 62.12 86 LEU A CA 1
ATOM 639 C C . LEU A 1 86 ? 2.398 89.361 16.722 1.00 63.72 86 LEU A C 1
ATOM 640 O O . LEU A 1 86 ? 3.304 90.172 16.895 1.00 64.71 86 LEU A O 1
ATOM 645 N N . ASN A 1 87 ? 1.417 89.557 15.848 1.00 65.22 87 ASN A N 1
ATOM 646 C CA . ASN A 1 87 ? 1.358 90.773 15.036 1.00 66.02 87 ASN A CA 1
ATOM 647 C C . ASN A 1 87 ? 1.053 92.013 15.889 1.00 64.74 87 ASN A C 1
ATOM 648 O O . ASN A 1 87 ? -0.087 92.240 16.289 1.00 64.38 87 ASN A O 1
ATOM 653 N N . PRO A 1 88 ? 2.079 92.834 16.175 1.00 64.04 88 PRO A N 1
ATOM 654 C CA . PRO A 1 88 ? 1.901 94.044 16.985 1.00 63.48 88 PRO A CA 1
ATOM 655 C C . PRO A 1 88 ? 0.761 94.906 16.475 1.00 63.44 88 PRO A C 1
ATOM 656 O O . PRO A 1 88 ? 0.070 95.561 17.253 1.00 63.24 88 PRO A O 1
ATOM 660 N N . GLU A 1 89 ? 0.573 94.898 15.160 1.00 63.61 89 GLU A N 1
ATOM 661 C CA . GLU A 1 89 ? -0.478 95.682 14.527 1.00 64.03 89 GLU A CA 1
ATOM 662 C C . GLU A 1 89 ? -1.855 95.370 15.109 1.00 64.18 89 GLU A C 1
ATOM 663 O O . GLU A 1 89 ? -2.677 96.273 15.285 1.00 64.63 89 GLU A O 1
ATOM 665 N N . ARG A 1 90 ? -2.099 94.095 15.407 1.00 63.39 90 ARG A N 1
ATOM 666 C CA . ARG A 1 90 ? -3.380 93.667 15.964 1.00 61.90 90 ARG A CA 1
ATOM 667 C C . ARG A 1 90 ? -3.571 94.050 17.438 1.00 60.41 90 ARG A C 1
ATOM 668 O O . ARG A 1 90 ? -4.672 94.422 17.854 1.00 59.08 90 ARG A O 1
ATOM 676 N N . LEU A 1 91 ? -2.500 93.957 18.220 1.00 59.27 91 LEU A N 1
ATOM 677 C CA . LEU A 1 91 ? -2.554 94.296 19.639 1.00 58.26 91 LEU A CA 1
ATOM 678 C C . LEU A 1 91 ? -2.698 95.790 19.876 1.00 57.19 91 LEU A C 1
ATOM 679 O O . LEU A 1 91 ? -3.345 96.214 20.830 1.00 57.18 91 LEU A O 1
ATOM 684 N N . LYS A 1 92 ? -2.089 96.588 19.007 1.00 56.05 92 LYS A N 1
ATOM 685 C CA . LYS A 1 92 ? -2.177 98.036 19.133 1.00 53.22 92 LYS A CA 1
ATOM 686 C C . LYS A 1 92 ? -3.645 98.455 19.064 1.00 50.85 92 LYS A C 1
ATOM 687 O O . LYS A 1 92 ? -4.049 99.421 19.701 1.00 50.41 92 LYS A O 1
ATOM 689 N N . VAL A 1 93 ? -4.439 97.718 18.295 1.00 48.60 93 VAL A N 1
ATOM 690 C CA . VAL A 1 93 ? -5.856 98.021 18.161 1.00 47.25 93 VAL A CA 1
ATOM 691 C C . VAL A 1 93 ? -6.489 98.168 19.527 1.00 47.46 93 VAL A C 1
ATOM 692 O O . VAL A 1 93 ? -7.140 99.169 19.807 1.00 47.42 93 VAL A O 1
ATOM 696 N N . TYR A 1 94 ? -6.310 97.154 20.369 1.00 47.37 94 TYR A N 1
ATOM 697 C CA . TYR A 1 94 ? -6.860 97.172 21.719 1.00 47.28 94 TYR A CA 1
ATOM 698 C C . TYR A 1 94 ? -5.879 97.891 22.641 1.00 47.41 94 TYR A C 1
ATOM 699 O O . TYR A 1 94 ? -6.227 98.278 23.755 1.00 48.20 94 TYR A O 1
ATOM 708 N N . GLY A 1 95 ? -4.648 98.055 22.168 1.00 46.72 95 GLY A N 1
ATOM 709 C CA . GLY A 1 95 ? -3.634 98.725 22.958 1.00 46.47 95 GLY A CA 1
ATOM 710 C C . GLY A 1 95 ? -3.091 97.872 24.089 1.00 46.82 95 GLY A C 1
ATOM 711 O O . GLY A 1 95 ? -2.961 98.338 25.225 1.00 47.88 95 GLY A O 1
ATOM 712 N N . CYS A 1 96 ? -2.774 96.618 23.787 1.00 45.92 96 CYS A N 1
ATOM 713 C CA . CYS A 1 96 ? -2.236 95.716 24.792 1.00 45.11 96 CYS A CA 1
ATOM 714 C C . CYS A 1 96 ? -0.728 95.853 24.845 1.00 44.61 96 CYS A C 1
ATOM 715 O O . CYS A 1 96 ? -0.071 95.986 23.818 1.00 45.41 96 CYS A O 1
ATOM 718 N N . LYS A 1 97 ? -0.179 95.833 26.049 1.00 44.30 97 LYS A N 1
ATOM 719 C CA . LYS A 1 97 ? 1.260 95.930 26.210 1.00 43.57 97 LYS A CA 1
ATOM 720 C C . LYS A 1 97 ? 1.787 94.510 26.440 1.00 43.39 97 LYS A C 1
ATOM 721 O O . LYS A 1 97 ? 1.234 93.750 27.232 1.00 43.79 97 LYS A O 1
ATOM 723 N N . THR A 1 98 ? 2.853 94.162 25.729 1.00 42.66 98 THR A N 1
ATOM 724 C CA . THR A 1 98 ? 3.470 92.845 25.806 1.00 41.45 98 THR A CA 1
ATOM 725 C C . THR A 1 98 ? 4.684 92.844 26.747 1.00 41.60 98 THR A C 1
ATOM 726 O O . THR A 1 98 ? 5.535 93.722 26.647 1.00 42.55 98 THR A O 1
ATOM 730 N N . TYR A 1 99 ? 4.771 91.868 27.652 1.00 41.80 99 TYR A N 1
ATOM 731 C CA . TYR A 1 99 ? 5.901 91.796 28.594 1.00 42.35 99 TYR A CA 1
ATOM 732 C C . TYR A 1 99 ? 6.621 90.440 28.601 1.00 42.64 99 TYR A C 1
ATOM 733 O O . TYR A 1 99 ? 6.031 89.416 28.259 1.00 43.23 99 TYR A O 1
ATOM 742 N N . CYS A 1 100 ? 7.893 90.446 29.002 1.00 42.29 100 CYS A N 1
ATOM 743 C CA . CYS A 1 100 ? 8.714 89.234 29.070 1.00 42.61 100 CYS A CA 1
ATOM 744 C C . CYS A 1 100 ? 10.067 89.536 29.714 1.00 42.90 100 CYS A C 1
ATOM 745 O O . CYS A 1 100 ? 11.041 89.845 29.029 1.00 42.93 100 CYS A O 1
ATOM 748 N N . PHE A 1 101 ? 10.131 89.417 31.034 1.00 43.80 101 PHE A N 1
ATOM 749 C CA . PHE A 1 101 ? 11.358 89.713 31.764 1.00 44.88 101 PHE A CA 1
ATOM 750 C C . PHE A 1 101 ? 12.373 88.573 31.872 1.00 45.73 101 PHE A C 1
ATOM 751 O O . PHE A 1 101 ? 13.323 88.657 32.649 1.00 46.06 101 PHE A O 1
ATOM 759 N N . ILE A 1 102 ? 12.206 87.516 31.092 1.00 46.72 102 ILE A N 1
ATOM 760 C CA . ILE A 1 102 ? 13.132 86.399 31.205 1.00 47.61 102 ILE A CA 1
ATOM 761 C C . ILE A 1 102 ? 14.559 86.743 30.777 1.00 49.11 102 ILE A C 1
ATOM 762 O O . ILE A 1 102 ? 15.511 86.038 31.126 1.00 48.83 102 ILE A O 1
ATOM 767 N N . SER A 1 103 ? 14.707 87.837 30.036 1.00 50.37 103 SER A N 1
ATOM 768 C CA . SER A 1 103 ? 16.020 88.250 29.554 1.00 51.61 103 SER A CA 1
ATOM 769 C C . SER A 1 103 ? 16.673 89.329 30.427 1.00 52.68 103 SER A C 1
ATOM 770 O O . SER A 1 103 ? 17.892 89.513 30.391 1.00 52.82 103 SER A O 1
ATOM 772 N N . ASP A 1 104 ? 15.854 90.026 31.214 1.00 53.12 104 ASP A N 1
ATOM 773 C CA . ASP A 1 104 ? 16.306 91.103 32.098 1.00 53.06 104 ASP A CA 1
ATOM 774 C C . ASP A 1 104 ? 17.537 90.824 32.957 1.00 53.95 104 ASP A C 1
ATOM 775 O O . ASP A 1 104 ? 17.840 89.677 33.296 1.00 53.22 104 ASP A O 1
ATOM 780 N N . GLU A 1 105 ? 18.231 91.905 33.313 1.00 55.41 105 GLU A N 1
ATOM 781 C CA . GLU A 1 105 ? 19.449 91.847 34.121 1.00 55.82 105 GLU A CA 1
ATOM 782 C C . GLU A 1 105 ? 19.201 91.458 35.578 1.00 55.86 105 GLU A C 1
ATOM 783 O O . GLU A 1 105 ? 19.796 90.500 36.075 1.00 55.73 105 GLU A O 1
ATOM 785 N N . ASP A 1 106 ? 18.336 92.194 36.270 1.00 55.75 106 ASP A N 1
ATOM 786 C CA . ASP A 1 106 ? 18.063 91.859 37.662 1.00 56.36 106 ASP A CA 1
ATOM 787 C C . ASP A 1 106 ? 17.470 90.463 37.746 1.00 55.82 106 ASP A C 1
ATOM 788 O O . ASP A 1 106 ? 17.851 89.668 38.606 1.00 55.46 106 ASP A O 1
ATOM 793 N N . VAL A 1 107 ? 16.552 90.168 36.832 1.00 56.12 107 VAL A N 1
ATOM 794 C CA . VAL A 1 107 ? 15.896 88.867 36.779 1.00 55.91 107 VAL A CA 1
ATOM 795 C C . VAL A 1 107 ? 16.934 87.760 36.659 1.00 56.34 107 VAL A C 1
ATOM 796 O O . VAL A 1 107 ? 16.904 86.783 37.411 1.00 56.66 107 VAL A O 1
ATOM 800 N N . ILE A 1 108 ? 17.857 87.913 35.715 1.00 56.49 108 ILE A N 1
ATOM 801 C CA . ILE A 1 108 ? 18.898 86.913 35.526 1.00 57.22 108 ILE A CA 1
ATOM 802 C C . ILE A 1 108 ? 19.739 86.832 36.803 1.00 58.04 108 ILE A C 1
ATOM 803 O O . ILE A 1 108 ? 20.181 85.753 37.205 1.00 57.36 108 ILE A O 1
ATOM 805 N N . GLU A 1 109 ? 19.933 87.980 37.447 1.00 59.20 109 GLU A N 1
ATOM 806 C CA . GLU A 1 109 ? 20.717 88.060 38.676 1.00 60.36 109 GLU A CA 1
ATOM 807 C C . GLU A 1 109 ? 20.045 87.332 39.839 1.00 60.88 109 GLU A C 1
ATOM 808 O O . GLU A 1 109 ? 20.575 86.348 40.364 1.00 60.49 109 GLU A O 1
ATOM 810 N N . ASN A 1 110 ? 18.878 87.824 40.241 1.00 60.88 110 ASN A N 1
ATOM 811 C CA . ASN A 1 110 ? 18.145 87.225 41.345 1.00 61.55 110 ASN 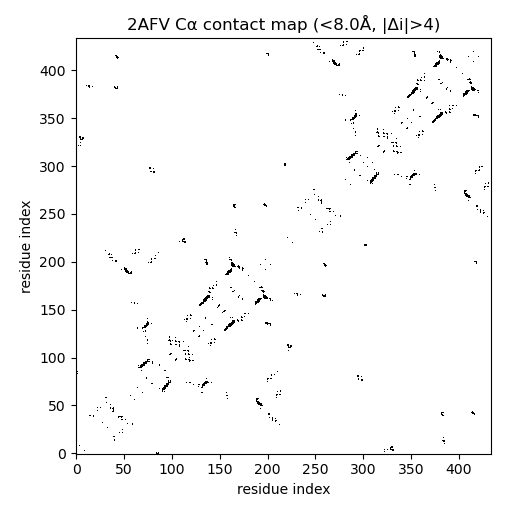A CA 1
ATOM 812 C C . ASN A 1 110 ? 18.053 85.708 41.204 1.00 61.98 110 ASN A C 1
ATOM 813 O O . ASN A 1 110 ? 18.095 84.979 42.198 1.00 62.35 110 ASN A O 1
ATOM 818 N N . ALA A 1 111 ? 17.937 85.236 39.966 1.00 62.07 111 ALA A N 1
ATOM 819 C CA . ALA A 1 111 ? 17.831 83.805 39.701 1.00 61.66 111 ALA A CA 1
ATOM 820 C C . ALA A 1 111 ? 19.083 83.047 40.129 1.00 61.42 111 ALA A C 1
ATOM 821 O O . ALA A 1 111 ? 18.990 82.027 40.810 1.00 61.81 111 ALA A O 1
ATOM 823 N N . LYS A 1 112 ? 20.250 83.548 39.729 1.00 61.21 112 LYS A N 1
ATOM 824 C CA . LYS A 1 112 ? 21.521 82.913 40.075 1.00 60.19 112 LYS A CA 1
ATOM 825 C C . LYS A 1 112 ? 21.689 82.823 41.591 1.00 59.54 112 LYS A C 1
ATOM 826 O O . LYS A 1 112 ? 22.146 81.804 42.116 1.00 59.55 112 LYS A O 1
ATOM 828 N N . ARG A 1 113 ? 21.311 83.885 42.293 1.00 58.42 113 ARG A N 1
ATOM 829 C CA . ARG A 1 113 ? 21.436 83.902 43.743 1.00 57.52 113 ARG A CA 1
ATOM 830 C C . ARG A 1 113 ? 20.408 83.016 44.437 1.00 57.43 113 ARG A C 1
ATOM 831 O O . ARG A 1 113 ? 20.758 82.261 45.345 1.00 58.61 113 ARG A O 1
ATOM 839 N N . LYS A 1 114 ? 19.147 83.108 44.016 1.00 56.33 114 LYS A N 1
ATOM 840 C CA . LYS A 1 114 ? 18.074 82.327 44.627 1.00 54.58 114 LYS A CA 1
ATOM 841 C C . LYS A 1 114 ? 18.139 80.839 44.293 1.00 54.96 114 LYS A C 1
ATOM 842 O O . LYS A 1 114 ? 17.438 80.027 44.903 1.00 54.69 114 LYS A O 1
ATOM 848 N N . ASN A 1 115 ? 18.988 80.486 43.334 1.00 55.33 115 ASN A N 1
ATOM 849 C CA . ASN A 1 115 ? 19.138 79.096 42.922 1.00 56.40 115 ASN A CA 1
ATOM 850 C C . ASN A 1 115 ? 17.830 78.591 42.325 1.00 56.47 115 ASN A C 1
ATOM 851 O O . ASN A 1 115 ? 17.396 77.476 42.612 1.00 57.59 115 ASN A O 1
ATOM 856 N N . SER A 1 116 ? 17.196 79.424 41.509 1.00 55.12 116 SER A N 1
ATOM 857 C CA . SER A 1 116 ? 15.940 79.057 40.876 1.00 53.49 116 SER A CA 1
ATOM 858 C C . SER A 1 116 ? 16.148 79.054 39.369 1.00 52.84 116 SER A C 1
ATOM 859 O O . SER A 1 116 ? 17.137 78.522 38.881 1.00 54.45 116 SER A O 1
ATOM 862 N N . THR A 1 117 ? 15.217 79.646 38.633 1.00 50.76 117 THR A N 1
ATOM 863 C CA . THR A 1 117 ? 15.322 79.708 37.180 1.00 48.21 117 THR A CA 1
ATOM 864 C C . THR A 1 117 ? 14.922 81.098 36.744 1.00 47.01 117 THR A C 1
ATOM 865 O O . THR A 1 117 ? 14.110 81.745 37.403 1.00 46.41 117 THR A O 1
ATOM 869 N N . ARG A 1 118 ? 15.492 81.557 35.635 1.00 45.88 118 ARG A N 1
ATOM 870 C CA . ARG A 1 118 ? 15.175 82.882 35.123 1.00 45.17 118 ARG A CA 1
ATOM 871 C C . ARG A 1 118 ? 13.653 83.039 35.005 1.00 44.79 118 ARG A C 1
ATOM 872 O O . ARG A 1 118 ? 13.109 84.118 35.237 1.00 44.11 118 ARG A O 1
ATOM 874 N N . ALA A 1 119 ? 12.974 81.943 34.670 1.00 44.78 119 ALA A N 1
ATOM 875 C CA . ALA A 1 119 ? 11.520 81.931 34.507 1.00 43.67 119 ALA A CA 1
ATOM 876 C C . ALA A 1 119 ? 10.764 82.314 35.773 1.00 43.38 119 ALA A C 1
ATOM 877 O O . ALA A 1 119 ? 9.870 83.155 35.737 1.00 43.75 119 ALA A O 1
ATOM 879 N N . ILE A 1 120 ? 11.112 81.685 36.889 1.00 43.44 120 ILE A N 1
ATOM 880 C CA . ILE A 1 120 ? 10.455 81.970 38.165 1.00 43.85 120 ILE A CA 1
ATOM 881 C C . ILE A 1 120 ? 10.650 83.435 38.563 1.00 45.11 120 ILE A C 1
ATOM 882 O O . ILE A 1 120 ? 9.697 84.130 38.933 1.00 45.11 120 ILE A O 1
ATOM 887 N N . GLU A 1 121 ? 11.895 83.895 38.474 1.00 45.51 121 GLU A N 1
ATOM 888 C CA . GLU A 1 121 ? 12.246 85.259 38.831 1.00 45.18 121 GLU A CA 1
ATOM 889 C C . GLU A 1 121 ? 11.595 86.313 37.945 1.00 45.08 121 GLU A C 1
ATOM 890 O O . GLU A 1 121 ? 11.385 87.451 38.380 1.00 44.98 121 GLU A O 1
ATOM 896 N N . SER A 1 122 ? 11.280 85.946 36.703 1.00 44.19 122 SER A N 1
ATOM 897 C CA . SER A 1 122 ? 10.638 86.890 35.797 1.00 42.21 122 SER A CA 1
ATOM 898 C C . SER A 1 122 ? 9.144 86.931 36.089 1.00 41.39 122 SER A C 1
ATOM 899 O O . SER A 1 122 ? 8.489 87.947 35.852 1.00 41.53 122 SER A O 1
ATOM 902 N N . ILE A 1 123 ? 8.604 85.834 36.615 1.00 40.37 123 ILE A N 1
ATOM 903 C CA . ILE A 1 123 ? 7.188 85.807 36.962 1.00 40.96 123 ILE A CA 1
ATOM 904 C C . ILE A 1 123 ? 7.040 86.656 38.218 1.00 42.69 123 ILE A C 1
ATOM 905 O O . ILE A 1 123 ? 6.029 87.341 38.416 1.00 42.05 123 ILE A O 1
ATOM 910 N N . GLN A 1 124 ? 8.069 86.610 39.061 1.00 44.36 124 GLN A N 1
ATOM 911 C CA . GLN A 1 124 ? 8.076 87.369 40.301 1.00 45.60 124 GLN A CA 1
ATOM 912 C C . GLN A 1 124 ? 8.195 88.861 40.016 1.00 46.76 124 GLN A C 1
ATOM 913 O O . GLN A 1 124 ? 7.462 89.668 40.589 1.00 46.72 124 GLN A O 1
ATOM 919 N N . LYS A 1 125 ? 9.111 89.233 39.128 1.00 48.51 125 LYS A N 1
ATOM 920 C CA . LYS A 1 125 ? 9.267 90.641 38.784 1.00 50.11 125 LYS A CA 1
ATOM 921 C C . LYS A 1 125 ? 7.942 91.151 38.215 1.00 50.28 125 LYS A C 1
ATOM 922 O O . LYS A 1 125 ? 7.485 92.242 38.558 1.00 49.35 125 LYS A O 1
ATOM 928 N N . ALA A 1 126 ? 7.327 90.349 37.350 1.00 50.59 126 ALA A N 1
ATOM 929 C CA . ALA A 1 126 ? 6.055 90.717 36.741 1.00 51.04 126 ALA A CA 1
ATOM 930 C C . ALA A 1 126 ? 5.014 90.907 37.832 1.00 51.70 126 ALA A C 1
ATOM 931 O O . ALA A 1 126 ? 4.080 91.699 37.691 1.00 50.94 126 ALA A O 1
ATOM 933 N N . ASN A 1 127 ? 5.184 90.163 38.919 1.00 52.79 127 ASN A N 1
ATOM 934 C CA . ASN A 1 127 ? 4.283 90.245 40.063 1.00 54.60 127 ASN A CA 1
ATOM 935 C C . ASN A 1 127 ? 4.471 91.616 40.715 1.00 55.92 127 ASN A C 1
ATOM 936 O O . ASN A 1 127 ? 3.499 92.308 41.024 1.00 57.21 127 ASN A O 1
ATOM 941 N N . SER A 1 128 ? 5.730 92.006 40.899 1.00 56.35 128 SER A N 1
ATOM 942 C CA . SER A 1 128 ? 6.074 93.287 41.512 1.00 55.40 128 SER A CA 1
ATOM 943 C C . SER A 1 128 ? 5.848 94.473 40.580 1.00 54.61 128 SER A C 1
ATOM 944 O O . SER A 1 128 ? 6.665 95.386 40.525 1.00 55.03 128 SER A O 1
ATOM 947 N N . PHE A 1 129 ? 4.743 94.448 39.845 1.00 54.04 129 PHE A N 1
ATOM 948 C CA . PHE A 1 129 ? 4.387 95.519 38.923 1.00 53.93 129 PHE A CA 1
ATOM 949 C C . PHE A 1 129 ? 2.880 95.494 38.747 1.00 53.66 129 PHE A C 1
ATOM 950 O O . PHE A 1 129 ? 2.313 96.299 38.008 1.00 53.42 129 PHE A O 1
ATOM 958 N N . ASN A 1 130 ? 2.236 94.552 39.429 1.00 53.26 130 ASN A N 1
ATOM 959 C CA . ASN A 1 130 ? 0.789 94.391 39.351 1.00 53.03 130 ASN A CA 1
ATOM 960 C C . ASN A 1 130 ? 0.390 93.990 37.925 1.00 52.31 130 ASN A C 1
ATOM 961 O O . ASN A 1 130 ? -0.711 94.301 37.464 1.00 51.89 130 ASN A O 1
ATOM 963 N N . LEU A 1 131 ? 1.297 93.292 37.240 1.00 51.42 131 LEU A N 1
ATOM 964 C CA . LEU A 1 131 ? 1.072 92.836 35.866 1.00 50.20 131 LEU A CA 1
ATOM 965 C C . LEU A 1 131 ? 0.400 91.462 35.777 1.00 49.97 131 LEU A C 1
ATOM 966 O O . LEU A 1 131 ? 0.182 90.951 34.676 1.00 50.35 131 LEU A O 1
ATOM 971 N N . LEU A 1 132 ? 0.071 90.870 36.923 1.00 48.41 132 LEU A N 1
ATOM 972 C CA . LEU A 1 132 ? -0.556 89.558 36.936 1.00 46.54 132 LEU A CA 1
ATOM 973 C C . LEU A 1 132 ? -2.063 89.562 37.193 1.00 47.83 132 LEU A C 1
ATOM 974 O O . LEU A 1 132 ? -2.707 88.513 37.135 1.00 48.85 132 LEU A O 1
ATOM 979 N N . ASN A 1 133 ? -2.631 90.730 37.476 1.00 48.17 133 ASN A N 1
ATOM 980 C CA . ASN A 1 133 ? -4.069 90.824 37.722 1.00 47.83 133 ASN A CA 1
ATOM 981 C C . ASN A 1 133 ? -4.745 91.138 36.407 1.00 47.33 133 ASN A C 1
ATOM 982 O O . ASN A 1 133 ? -4.161 91.798 35.552 1.00 48.83 133 ASN A O 1
ATOM 987 N N . GLU A 1 134 ? -5.971 90.658 36.241 1.00 45.91 134 GLU A N 1
ATOM 988 C CA . GLU A 1 134 ? -6.739 90.888 35.020 1.00 44.26 134 GLU A CA 1
ATOM 989 C C . GLU A 1 134 ? -5.923 90.851 33.729 1.00 42.05 134 GLU A C 1
ATOM 990 O O . GLU A 1 134 ? -6.329 91.399 32.705 1.00 42.89 134 GLU A O 1
ATOM 996 N N . SER A 1 135 ? -4.785 90.175 33.780 1.00 39.87 135 SER A N 1
ATOM 997 C CA . SER A 1 135 ? -3.901 90.055 32.633 1.00 37.51 135 SER A CA 1
ATOM 998 C C . SER A 1 135 ? -3.997 88.663 32.025 1.00 36.00 135 SER A C 1
ATOM 999 O O . SER A 1 135 ? -4.644 87.772 32.577 1.00 35.96 135 SER A O 1
ATOM 1002 N N . ILE A 1 136 ? -3.357 88.484 30.876 1.00 33.59 136 ILE A N 1
ATOM 1003 C CA . ILE A 1 136 ? -3.334 87.189 30.225 1.00 31.38 136 ILE A CA 1
ATOM 1004 C C . ILE A 1 136 ? -1.911 86.662 30.347 1.00 31.63 136 ILE A C 1
ATOM 1005 O O . ILE A 1 136 ? -0.982 87.185 29.726 1.00 30.62 136 ILE A O 1
ATOM 1010 N N . ILE A 1 137 ? -1.752 85.637 31.180 1.00 32.00 137 ILE A N 1
ATOM 1011 C CA . ILE A 1 137 ? -0.456 85.008 31.415 1.00 31.97 137 ILE A CA 1
ATOM 1012 C C . ILE A 1 137 ? -0.243 83.830 30.467 1.00 30.72 137 ILE A C 1
ATOM 1013 O O . ILE A 1 137 ? -0.943 82.820 30.543 1.00 30.68 137 ILE A O 1
ATOM 1018 N N . VAL A 1 138 ? 0.731 83.982 29.576 1.00 29.81 138 VAL A N 1
ATOM 1019 C CA . VAL A 1 138 ? 1.065 82.969 28.583 1.00 28.72 138 VAL A CA 1
ATOM 1020 C C . VAL A 1 138 ? 2.407 82.290 28.879 1.00 28.22 138 VAL A C 1
ATOM 1021 O O . VAL A 1 138 ? 3.474 82.830 28.595 1.00 27.02 138 VAL A O 1
ATOM 1025 N N . ILE A 1 139 ? 2.337 81.104 29.464 1.00 28.30 139 ILE A N 1
ATOM 1026 C CA . ILE A 1 139 ? 3.522 80.331 29.792 1.00 29.23 139 ILE A CA 1
ATOM 1027 C C . ILE A 1 139 ? 3.653 79.305 28.672 1.00 29.94 139 ILE A C 1
ATOM 1028 O O . ILE A 1 139 ? 2.715 78.555 28.410 1.00 30.27 139 ILE A O 1
ATOM 1033 N N . GLY A 1 140 ? 4.802 79.249 28.011 1.00 30.72 140 GLY A N 1
ATOM 1034 C CA . GLY A 1 140 ? 4.931 78.294 26.923 1.00 32.31 140 GLY A CA 1
ATOM 1035 C C . GLY A 1 140 ? 6.164 77.410 26.874 1.00 33.46 140 GLY A C 1
ATOM 1036 O O . GLY A 1 140 ? 6.323 76.640 25.931 1.00 33.06 140 GLY A O 1
ATOM 1037 N N . ASN A 1 141 ? 7.030 77.491 27.878 1.00 34.56 141 ASN A N 1
ATOM 1038 C CA . ASN A 1 141 ? 8.238 76.683 27.872 1.00 36.01 141 ASN A CA 1
ATOM 1039 C C . ASN A 1 141 ? 8.701 76.283 29.274 1.00 36.42 141 ASN A C 1
ATOM 1040 O O . ASN A 1 141 ? 9.167 75.153 29.490 1.00 37.23 141 ASN A O 1
ATOM 1045 N N . ALA A 1 142 ? 8.578 77.205 30.222 1.00 34.55 142 ALA A N 1
ATOM 1046 C CA . ALA A 1 142 ? 9.024 76.941 31.580 1.00 33.32 142 ALA A CA 1
ATOM 1047 C C . ALA A 1 142 ? 7.911 76.526 32.514 1.00 33.48 142 ALA A C 1
ATOM 1048 O O . ALA A 1 142 ? 7.083 77.351 32.899 1.00 34.52 142 ALA A O 1
ATOM 1050 N N . PRO A 1 143 ? 7.871 75.238 32.897 1.00 32.41 143 PRO A N 1
ATOM 1051 C CA . PRO A 1 143 ? 6.816 74.789 33.806 1.00 30.87 143 PRO A CA 1
ATOM 1052 C C . PRO A 1 143 ? 6.949 75.538 35.130 1.00 29.70 143 PRO A C 1
ATOM 1053 O O . PRO A 1 143 ? 5.948 75.890 35.761 1.00 29.25 143 PRO A O 1
ATOM 1057 N N . THR A 1 144 ? 8.194 75.791 35.531 1.00 27.61 144 THR A N 1
ATOM 1058 C CA . THR A 1 144 ? 8.472 76.497 36.775 1.00 27.11 144 THR A CA 1
ATOM 1059 C C . THR A 1 144 ? 7.815 77.875 36.810 1.00 26.05 144 THR A C 1
ATOM 1060 O O . THR A 1 144 ? 7.598 78.435 37.882 1.00 26.65 144 THR A O 1
ATOM 1064 N N . ALA A 1 145 ? 7.510 78.424 35.639 1.00 24.10 145 ALA A N 1
ATOM 1065 C CA . ALA A 1 145 ? 6.851 79.722 35.561 1.00 23.19 145 ALA A CA 1
ATOM 1066 C C . ALA A 1 145 ? 5.385 79.535 35.973 1.00 23.21 145 ALA A C 1
ATOM 1067 O O . ALA A 1 145 ? 4.831 80.287 36.790 1.00 20.09 145 ALA A O 1
ATOM 1069 N N . LEU A 1 146 ? 4.771 78.507 35.395 1.00 23.20 146 LEU A N 1
ATOM 1070 C CA . LEU A 1 146 ? 3.384 78.179 35.674 1.00 22.46 146 LEU A CA 1
ATOM 1071 C C . LEU A 1 146 ? 3.217 77.747 37.122 1.00 22.41 146 LEU A C 1
ATOM 1072 O O . LEU A 1 146 ? 2.173 77.988 37.723 1.00 21.76 146 LEU A O 1
ATOM 1077 N N . LEU A 1 147 ? 4.244 77.107 37.676 1.00 22.95 147 LEU A N 1
ATOM 1078 C CA . LEU A 1 147 ? 4.194 76.657 39.063 1.00 25.24 147 LEU A CA 1
ATOM 1079 C C . LEU A 1 147 ? 4.243 77.834 40.027 1.00 27.87 147 LEU A C 1
ATOM 1080 O O . LEU A 1 147 ? 3.565 77.827 41.059 1.00 28.88 147 LEU A O 1
ATOM 1085 N N . GLU A 1 148 ? 5.044 78.843 39.691 1.00 29.70 148 GLU A N 1
ATOM 1086 C CA . GLU A 1 148 ? 5.151 80.034 40.526 1.00 30.62 148 GLU A CA 1
ATOM 1087 C C . GLU A 1 148 ? 3.813 80.776 40.434 1.00 29.93 148 GLU A C 1
ATOM 1088 O O . GLU A 1 148 ? 3.339 81.337 41.421 1.00 29.11 148 GLU A O 1
ATOM 1094 N N . ILE A 1 149 ? 3.200 80.765 39.252 1.00 29.41 149 ILE A N 1
ATOM 1095 C CA . ILE A 1 149 ? 1.910 81.424 39.076 1.00 29.92 149 ILE A CA 1
ATOM 1096 C C . ILE A 1 149 ? 0.874 80.740 39.954 1.00 31.69 149 ILE A C 1
ATOM 1097 O O . ILE A 1 149 ? 0.015 81.394 40.550 1.00 32.48 149 ILE A O 1
ATOM 1102 N N . GLU A 1 150 ? 0.959 79.417 40.031 1.00 32.25 150 GLU A N 1
ATOM 1103 C CA . GLU A 1 150 ? 0.028 78.649 40.840 1.00 33.41 150 GLU A CA 1
ATOM 1104 C C . GLU A 1 150 ? 0.223 79.043 42.292 1.00 34.41 150 GLU A C 1
ATOM 1105 O O . GLU A 1 150 ? -0.739 79.316 43.011 1.00 33.45 150 GLU A O 1
ATOM 1111 N N . LYS A 1 151 ? 1.486 79.081 42.704 1.00 36.01 151 LYS A N 1
ATOM 1112 C CA . LYS A 1 151 ? 1.868 79.447 44.061 1.00 37.37 151 LYS A CA 1
ATOM 1113 C C . LYS A 1 151 ? 1.340 80.829 44.422 1.00 38.40 151 LYS A C 1
ATOM 1114 O O . LYS A 1 151 ? 0.867 81.042 45.532 1.00 39.62 151 LYS A O 1
ATOM 1120 N N . LEU A 1 152 ? 1.412 81.768 43.483 1.00 38.59 152 LEU A N 1
ATOM 1121 C CA . LEU A 1 152 ? 0.923 83.112 43.742 1.00 38.19 152 LEU A CA 1
ATOM 1122 C C . LEU A 1 152 ? -0.592 83.175 43.801 1.00 38.29 152 LEU A C 1
ATOM 1123 O O . LEU A 1 152 ? -1.151 84.102 44.377 1.00 39.09 152 LEU A O 1
ATOM 1128 N N . ILE A 1 153 ? -1.268 82.206 43.196 1.00 37.44 153 ILE A N 1
ATOM 1129 C CA . ILE A 1 153 ? -2.723 82.199 43.243 1.00 36.28 153 ILE A CA 1
ATOM 1130 C C . ILE A 1 153 ? -3.108 81.724 44.647 1.00 37.76 153 ILE A C 1
ATOM 1131 O O . ILE A 1 153 ? -4.171 82.061 45.170 1.00 39.54 153 ILE A O 1
ATOM 1136 N N . ARG A 1 154 ? -2.216 80.962 45.271 1.00 37.59 154 ARG A N 1
ATOM 1137 C CA . ARG A 1 154 ? -2.458 80.443 46.610 1.00 36.30 154 ARG A CA 1
ATOM 1138 C C . ARG A 1 154 ? -1.969 81.361 47.728 1.00 37.17 154 ARG A C 1
ATOM 1139 O O . ARG A 1 154 ? -2.761 81.775 48.575 1.00 35.88 154 ARG A O 1
ATOM 1147 N N . GLN A 1 155 ? -0.668 81.660 47.731 1.00 38.54 155 GLN A N 1
ATOM 1148 C CA . GLN A 1 155 ? -0.062 82.523 48.747 1.00 40.52 155 GLN A CA 1
ATOM 1149 C C . GLN A 1 155 ? -0.787 83.852 48.742 1.00 41.59 155 GLN A C 1
ATOM 1150 O O . GLN A 1 155 ? -1.436 84.222 49.719 1.00 43.44 155 GLN A O 1
ATOM 1156 N N . GLU A 1 156 ? -0.646 84.574 47.636 1.00 41.89 156 GLU A N 1
ATOM 1157 C CA . GLU A 1 156 ? -1.294 85.866 47.454 1.00 42.50 156 GLU A CA 1
ATOM 1158 C C . GLU A 1 156 ? -2.571 85.589 46.671 1.00 41.95 156 GLU A C 1
ATOM 1159 O O . GLU A 1 156 ? -2.878 84.434 46.385 1.00 43.32 156 GLU A O 1
ATOM 1165 N N . GLY A 1 157 ? -3.323 86.620 46.317 1.00 40.43 157 GLY A N 1
ATOM 1166 C CA . GLY A 1 157 ? -4.542 86.356 45.576 1.00 40.84 157 GLY A CA 1
ATOM 1167 C C . GLY A 1 157 ? -4.529 86.751 44.107 1.00 40.66 157 GLY A C 1
ATOM 1168 O O . GLY A 1 157 ? -5.593 86.953 43.524 1.00 41.24 157 GLY A O 1
ATOM 1169 N N . ILE A 1 158 ? -3.348 86.848 43.495 1.00 40.56 158 ILE A N 1
ATOM 1170 C CA . ILE A 1 158 ? -3.264 87.254 42.094 1.00 38.78 158 ILE A CA 1
ATOM 1171 C C . ILE A 1 158 ? -4.414 86.635 41.322 1.00 38.53 158 ILE A C 1
ATOM 1172 O O . ILE A 1 158 ? -4.741 85.461 41.497 1.00 37.83 158 ILE A O 1
ATOM 1177 N N . LYS A 1 159 ? -5.040 87.441 40.481 1.00 37.96 159 LYS A N 1
ATOM 1178 C CA . LYS A 1 159 ? -6.163 86.961 39.712 1.00 38.68 159 LYS A CA 1
ATOM 1179 C C . LYS A 1 159 ? -6.001 87.223 38.220 1.00 37.45 159 LYS A C 1
ATOM 1180 O O . LYS A 1 159 ? -6.595 88.154 37.670 1.00 37.18 159 LYS A O 1
ATOM 1186 N N . PRO A 1 160 ? -5.166 86.423 37.541 1.00 35.96 160 PRO A N 1
ATOM 1187 C CA . PRO A 1 160 ? -5.058 86.709 36.110 1.00 33.86 160 PRO A CA 1
ATOM 1188 C C . PRO A 1 160 ? -6.414 86.517 35.418 1.00 31.20 160 PRO A C 1
ATOM 1189 O O . PRO A 1 160 ? -7.312 85.857 35.950 1.00 29.20 160 PRO A O 1
ATOM 1193 N N . ALA A 1 161 ? -6.561 87.119 34.244 1.00 29.33 161 ALA A N 1
ATOM 1194 C CA . ALA A 1 161 ? -7.801 87.029 33.488 1.00 29.19 161 ALA A CA 1
ATOM 1195 C C . ALA A 1 161 ? -7.855 85.743 32.679 1.00 28.48 161 ALA A C 1
ATOM 1196 O O . ALA A 1 161 ? -8.936 85.245 32.358 1.00 27.76 161 ALA A O 1
ATOM 1198 N N . LEU A 1 162 ? -6.680 85.217 32.347 1.00 27.34 162 LEU A N 1
ATOM 1199 C CA . LEU A 1 162 ? -6.568 83.990 31.568 1.00 26.27 162 LEU A CA 1
ATOM 1200 C C . LEU A 1 162 ? -5.160 83.445 31.679 1.00 26.71 162 LEU A C 1
ATOM 1201 O O . LEU A 1 162 ? -4.195 84.187 31.529 1.00 28.23 162 LEU A O 1
ATOM 1206 N N . ILE A 1 163 ? -5.038 82.154 31.961 1.00 26.50 163 ILE A N 1
ATOM 1207 C CA . ILE A 1 163 ? -3.724 81.535 32.042 1.00 24.74 163 ILE A CA 1
ATOM 1208 C C . ILE A 1 163 ? -3.626 80.571 30.862 1.00 25.55 163 ILE A C 1
ATOM 1209 O O . ILE A 1 163 ? -4.406 79.620 30.751 1.00 26.71 163 ILE A O 1
ATOM 1214 N N . VAL A 1 164 ? -2.701 80.844 29.953 1.00 24.56 164 VAL A N 1
ATOM 1215 C CA . VAL A 1 164 ? -2.500 79.972 28.805 1.00 24.36 164 VAL A CA 1
ATOM 1216 C C . VAL A 1 164 ? -1.280 79.150 29.178 1.00 24.44 164 VAL A C 1
ATOM 1217 O O . VAL A 1 164 ? -0.155 79.519 28.841 1.00 24.52 164 VAL A O 1
ATOM 1221 N N . GLY A 1 165 ? -1.509 78.049 29.890 1.00 24.71 165 GLY A N 1
ATOM 1222 C CA . GLY A 1 165 ? -0.410 77.211 30.350 1.00 26.19 165 GLY A CA 1
ATOM 1223 C C . GLY A 1 165 ? -0.072 76.016 29.487 1.00 26.46 165 GLY A C 1
ATOM 1224 O O . GLY A 1 165 ? -0.588 74.918 29.694 1.00 26.81 165 GLY A O 1
ATOM 1225 N N . VAL A 1 166 ? 0.830 76.221 28.534 1.00 26.43 166 VAL A N 1
ATOM 1226 C CA . VAL A 1 166 ? 1.214 75.157 27.625 1.00 26.02 166 VAL A CA 1
ATOM 1227 C C . VAL A 1 166 ? 2.720 74.887 27.581 1.00 26.78 166 VAL A C 1
ATOM 1228 O O . VAL A 1 166 ? 3.299 74.731 26.507 1.00 27.30 166 VAL A O 1
ATOM 1232 N N . PRO A 1 167 ? 3.374 74.817 28.752 1.00 26.77 167 PRO A N 1
ATOM 1233 C CA . PRO A 1 167 ? 4.819 74.555 28.803 1.00 26.30 167 PRO A CA 1
ATOM 1234 C C . PRO A 1 167 ? 5.116 73.124 28.388 1.00 26.05 167 PRO A C 1
ATOM 1235 O O . PRO A 1 167 ? 4.485 72.194 28.876 1.00 26.50 167 PRO A O 1
ATOM 1239 N N . VAL A 1 168 ? 6.066 72.938 27.489 1.00 26.67 168 VAL A N 1
ATOM 1240 C CA . VAL A 1 168 ? 6.430 71.586 27.098 1.00 27.27 168 VAL A CA 1
ATOM 1241 C C . VAL A 1 168 ? 7.580 71.184 28.025 1.00 26.80 168 VAL A C 1
ATOM 1242 O O . VAL A 1 168 ? 8.475 71.987 28.287 1.00 26.80 168 VAL A O 1
ATOM 1246 N N . GLY A 1 169 ? 7.551 69.958 28.538 1.00 27.00 169 GLY A N 1
ATOM 1247 C CA . GLY A 1 169 ? 8.609 69.539 29.442 1.00 28.77 169 GLY A CA 1
ATOM 1248 C C . GLY A 1 169 ? 8.662 68.062 29.784 1.00 28.60 169 GLY A C 1
ATOM 1249 O O . GLY A 1 169 ? 7.824 67.277 29.357 1.00 28.06 169 GLY A O 1
ATOM 1250 N N . PHE A 1 170 ? 9.656 67.684 30.574 1.00 28.81 170 PHE A N 1
ATOM 1251 C CA . PHE A 1 170 ? 9.825 66.291 30.954 1.00 30.45 170 PHE A CA 1
ATOM 1252 C C . PHE A 1 170 ? 9.928 66.064 32.462 1.00 31.49 170 PHE A C 1
ATOM 1253 O O . PHE A 1 170 ? 9.672 64.958 32.954 1.00 31.81 170 PHE A O 1
ATOM 1261 N N . VAL A 1 171 ? 10.289 67.117 33.189 1.00 30.91 171 VAL A N 1
ATOM 1262 C CA . VAL A 1 171 ? 10.464 67.031 34.625 1.00 29.76 171 VAL A CA 1
ATOM 1263 C C . VAL A 1 171 ? 9.301 67.561 35.452 1.00 30.19 171 VAL A C 1
ATOM 1264 O O . VAL A 1 171 ? 8.927 66.952 36.453 1.00 32.17 171 VAL A O 1
ATOM 1268 N N . SER A 1 172 ? 8.722 68.684 35.046 1.00 29.80 172 SER A N 1
ATOM 1269 C CA . SER A 1 172 ? 7.608 69.253 35.792 1.00 28.56 172 SER A CA 1
ATOM 1270 C C . SER A 1 172 ? 6.483 69.752 34.904 1.00 29.13 172 SER A C 1
ATOM 1271 O O . SER A 1 172 ? 5.530 70.340 35.394 1.00 31.55 172 SER A O 1
ATOM 1274 N N . ALA A 1 173 ? 6.587 69.527 33.601 1.00 28.89 173 ALA A N 1
ATOM 1275 C CA . ALA A 1 173 ? 5.548 69.986 32.689 1.00 28.42 173 ALA A CA 1
ATOM 1276 C C . ALA A 1 173 ? 4.188 69.439 33.105 1.00 28.52 173 ALA A C 1
ATOM 1277 O O . ALA A 1 173 ? 3.266 70.199 33.395 1.00 28.17 173 ALA A O 1
ATOM 1279 N N . LYS A 1 174 ? 4.075 68.117 33.149 1.00 29.25 174 LYS A N 1
ATOM 1280 C CA . LYS A 1 174 ? 2.824 67.462 33.518 1.00 29.96 174 LYS A CA 1
ATOM 1281 C C . LYS A 1 174 ? 2.225 68.009 34.811 1.00 30.55 174 LYS A C 1
ATOM 1282 O O . LYS A 1 174 ? 1.032 68.327 34.877 1.00 29.26 174 LYS A O 1
ATOM 1288 N N . GLU A 1 175 ? 3.063 68.125 35.834 1.00 31.36 175 GLU A N 1
ATOM 1289 C CA . GLU A 1 175 ? 2.623 68.607 37.131 1.00 32.67 175 GLU A CA 1
ATOM 1290 C C . GLU A 1 175 ? 2.176 70.071 37.164 1.00 32.64 175 GLU A C 1
ATOM 1291 O O . GLU A 1 175 ? 1.143 70.396 37.756 1.00 32.30 175 GLU A O 1
ATOM 1297 N N . SER A 1 176 ? 2.945 70.952 36.530 1.00 32.08 176 SER A N 1
ATOM 1298 C CA . SER A 1 176 ? 2.622 72.376 36.520 1.00 31.17 176 SER A CA 1
ATOM 1299 C C . SER A 1 176 ? 1.211 72.634 36.021 1.00 31.19 176 SER A C 1
ATOM 1300 O O . SER A 1 176 ? 0.487 73.458 36.582 1.00 32.10 176 SER A O 1
ATOM 1303 N N . LYS A 1 177 ? 0.823 71.929 34.965 1.00 29.82 177 LYS A N 1
ATOM 1304 C CA . LYS A 1 177 ? -0.507 72.095 34.395 1.00 30.06 177 LYS A CA 1
ATOM 1305 C C . LYS A 1 177 ? -1.570 71.473 35.306 1.00 30.51 177 LYS A C 1
ATOM 1306 O O . LYS A 1 177 ? -2.691 71.976 35.424 1.00 30.24 177 LYS A O 1
ATOM 1312 N N . GLU A 1 178 ? -1.209 70.370 35.947 1.00 30.50 178 GLU A N 1
ATOM 1313 C CA . GLU A 1 178 ? -2.129 69.680 36.834 1.00 30.18 178 GLU A CA 1
ATOM 1314 C C . GLU A 1 178 ? -2.476 70.525 38.058 1.00 29.88 178 GLU A C 1
ATOM 1315 O O . GLU A 1 178 ? -3.631 70.549 38.494 1.00 30.10 178 GLU A O 1
ATOM 1321 N N . SER A 1 179 ? -1.476 71.227 38.592 1.00 28.38 179 SER A N 1
ATOM 1322 C CA . SER A 1 179 ? -1.652 72.064 39.777 1.00 26.89 179 SER A CA 1
ATOM 1323 C C . SER A 1 179 ? -2.658 73.176 39.544 1.00 26.45 179 SER A C 1
ATOM 1324 O O . SER A 1 179 ? -3.177 73.767 40.497 1.00 26.42 179 SER A O 1
ATOM 1327 N N . ILE A 1 180 ? -2.917 73.472 38.276 1.00 25.33 180 ILE A N 1
ATOM 1328 C CA . ILE A 1 180 ? -3.870 74.514 37.939 1.00 24.92 180 ILE A CA 1
ATOM 1329 C C . ILE A 1 180 ? -5.241 73.886 38.076 1.00 25.64 180 ILE A C 1
ATOM 1330 O O . ILE A 1 180 ? -6.180 74.529 38.554 1.00 27.02 180 ILE A O 1
ATOM 1335 N N . LEU A 1 181 ? -5.347 72.620 37.671 1.00 25.05 181 LEU A N 1
ATOM 1336 C CA . LEU A 1 181 ? -6.611 71.894 37.764 1.00 25.16 181 LEU A CA 1
ATOM 1337 C C . LEU A 1 181 ? -6.981 71.697 39.230 1.00 25.11 181 LEU A C 1
ATOM 1338 O O . LEU A 1 181 ? -8.161 71.659 39.583 1.00 24.77 181 LEU A O 1
ATOM 1343 N N . LYS A 1 182 ? -5.966 71.575 40.080 1.00 25.19 182 LYS A N 1
ATOM 1344 C CA . LYS A 1 182 ? -6.186 71.414 41.513 1.00 25.57 182 LYS A CA 1
ATOM 1345 C C . LYS A 1 182 ? -6.851 72.678 42.060 1.00 25.91 182 LYS A C 1
ATOM 1346 O O . LYS A 1 182 ? -7.873 72.606 42.753 1.00 25.23 182 LYS A O 1
ATOM 1352 N N . LEU A 1 183 ? -6.267 73.835 41.749 1.00 24.80 183 LEU A N 1
ATOM 1353 C CA . LEU A 1 183 ? -6.835 75.092 42.206 1.00 23.77 183 LEU A CA 1
ATOM 1354 C C . LEU A 1 183 ? -8.268 75.198 41.718 1.00 23.49 183 LEU A C 1
ATOM 1355 O O . LEU A 1 183 ? -9.144 75.615 42.460 1.00 24.49 183 LEU A O 1
ATOM 1360 N N . GLU A 1 184 ? -8.520 74.803 40.477 1.00 24.51 184 GLU A N 1
ATOM 1361 C CA . GLU A 1 184 ? -9.880 74.861 39.947 1.00 25.75 184 GLU A CA 1
ATOM 1362 C C . GLU A 1 184 ? -10.822 74.011 40.801 1.00 25.79 184 GLU A C 1
ATOM 1363 O O . GLU A 1 184 ? -11.985 74.369 41.018 1.00 25.84 184 GLU A O 1
ATOM 1369 N N . TYR A 1 185 ? -10.308 72.885 41.287 1.00 25.88 185 TYR A N 1
ATOM 1370 C CA . TYR A 1 185 ? -11.094 71.973 42.112 1.00 26.46 185 TYR A CA 1
ATOM 1371 C C . TYR A 1 185 ? -11.462 72.571 43.473 1.00 26.66 185 TYR A C 1
ATOM 1372 O O . TYR A 1 185 ? -12.641 72.650 43.831 1.00 26.21 185 TYR A O 1
ATOM 1381 N N . TYR A 1 186 ? -10.440 72.987 44.218 1.00 26.86 186 TYR A N 1
ATOM 1382 C CA . TYR A 1 186 ? -10.624 73.562 45.537 1.00 27.30 186 TYR A CA 1
ATOM 1383 C C . TYR A 1 186 ? -11.217 74.956 45.585 1.00 28.28 186 TYR A C 1
ATOM 1384 O O . TYR A 1 186 ? -11.623 75.415 46.647 1.00 27.54 186 TYR A O 1
ATOM 1393 N N . ASN A 1 187 ? -11.271 75.631 44.444 1.00 31.59 187 ASN A N 1
ATOM 1394 C CA . ASN A 1 187 ? -11.858 76.966 44.382 1.00 35.33 187 ASN A CA 1
ATOM 1395 C C . ASN A 1 187 ? -13.180 76.954 43.603 1.00 37.12 187 ASN A C 1
ATOM 1396 O O . ASN A 1 187 ? -13.289 76.362 42.519 1.00 37.21 187 ASN A O 1
ATOM 1401 N N . VAL A 1 188 ? -14.188 77.600 44.180 1.00 38.23 188 VAL A N 1
ATOM 1402 C CA . VAL A 1 188 ? -15.511 77.695 43.564 1.00 37.76 188 VAL A CA 1
ATOM 1403 C C . VAL A 1 188 ? -15.380 78.527 42.293 1.00 38.39 188 VAL A C 1
ATOM 1404 O O . VAL A 1 188 ? -16.005 78.243 41.263 1.00 37.53 188 VAL A O 1
ATOM 1408 N N . THR A 1 189 ? -14.555 79.562 42.393 1.00 38.81 189 THR A N 1
ATOM 1409 C CA . THR A 1 189 ? -14.289 80.451 41.276 1.00 39.67 189 THR A CA 1
ATOM 1410 C C . THR A 1 189 ? -12.779 80.566 41.099 1.00 37.87 189 THR A C 1
ATOM 1411 O O . THR A 1 189 ? -12.080 81.226 41.879 1.00 35.89 189 THR A O 1
ATOM 1415 N N . SER A 1 190 ? -12.285 79.885 40.070 1.00 36.64 190 SER A N 1
ATOM 1416 C CA . SER A 1 190 ? -10.862 79.862 39.779 1.00 36.12 190 SER A CA 1
ATOM 1417 C C . SER A 1 190 ? -10.525 80.677 38.548 1.00 33.58 190 SER A C 1
ATOM 1418 O O . SER A 1 190 ? -11.404 81.134 37.827 1.00 33.59 190 SER A O 1
ATOM 1421 N N . ILE A 1 191 ? -9.234 80.845 38.321 1.00 31.54 191 ILE A N 1
ATOM 1422 C CA . ILE A 1 191 ? -8.738 81.594 37.183 1.00 32.14 191 ILE A CA 1
ATOM 1423 C C . ILE A 1 191 ? -8.859 80.773 35.909 1.00 30.38 191 ILE A C 1
ATOM 1424 O O . ILE A 1 191 ? -8.299 79.683 35.814 1.00 30.89 191 ILE A O 1
ATOM 1429 N N . PRO A 1 192 ? -9.602 81.284 34.913 1.00 28.52 192 PRO A N 1
ATOM 1430 C CA . PRO A 1 192 ? -9.785 80.578 33.640 1.00 26.70 192 PRO A CA 1
ATOM 1431 C C . PRO A 1 192 ? -8.446 80.235 32.983 1.00 25.25 192 PRO A C 1
ATOM 1432 O O . PRO A 1 192 ? -7.487 81.010 33.046 1.00 25.39 192 PRO A O 1
ATOM 1436 N N . TYR A 1 193 ? -8.390 79.071 32.345 1.00 23.40 193 TYR A N 1
ATOM 1437 C CA . TYR A 1 193 ? -7.160 78.611 31.700 1.00 22.02 193 TYR A CA 1
ATOM 1438 C C . TYR A 1 193 ? -7.441 77.935 30.363 1.00 21.64 193 TYR A C 1
ATOM 1439 O O . TYR A 1 193 ? -8.587 77.638 30.021 1.00 22.45 193 TYR A O 1
ATOM 1448 N N . ILE A 1 194 ? -6.368 77.715 29.616 1.00 20.44 194 ILE A N 1
ATOM 1449 C CA . ILE A 1 194 ? -6.395 76.993 28.353 1.00 19.62 194 ILE A CA 1
ATOM 1450 C C . ILE A 1 194 ? -5.042 76.316 28.421 1.00 20.85 194 ILE A C 1
ATOM 1451 O O . ILE A 1 194 ? -4.006 76.966 28.219 1.00 22.17 194 ILE A O 1
ATOM 1456 N N . LEU A 1 195 ? -5.037 75.030 28.758 1.00 18.98 195 LEU A N 1
ATOM 1457 C CA . LEU A 1 195 ? -3.776 74.318 28.858 1.00 18.60 195 LEU A CA 1
ATOM 1458 C C . LEU A 1 195 ? -3.773 72.995 28.113 1.00 18.78 195 LEU A C 1
ATOM 1459 O O . LEU A 1 195 ? -4.829 72.436 27.810 1.00 18.75 195 LEU A O 1
ATOM 1464 N N . THR A 1 196 ? -2.572 72.520 27.792 1.00 18.45 196 THR A N 1
ATOM 1465 C CA . THR A 1 196 ? -2.403 71.266 27.069 1.00 18.76 196 THR A CA 1
ATOM 1466 C C . THR A 1 196 ? -1.796 70.230 28.005 1.00 20.32 196 THR A C 1
ATOM 1467 O O . THR A 1 196 ? -0.582 70.172 28.198 1.00 21.22 196 THR A O 1
ATOM 1471 N N . MET A 1 197 ? -2.670 69.408 28.574 1.00 21.74 197 MET A N 1
ATOM 1472 C CA . MET A 1 197 ? -2.287 68.386 29.530 1.00 21.65 197 MET A CA 1
ATOM 1473 C C . MET A 1 197 ? -1.168 67.465 29.059 1.00 22.71 197 MET A C 1
ATOM 1474 O O . MET A 1 197 ? -0.956 67.267 27.862 1.00 23.51 197 MET A O 1
ATOM 1479 N N . GLY A 1 198 ? -0.453 66.906 30.029 1.00 22.59 198 GLY A N 1
ATOM 1480 C CA . GLY A 1 198 ? 0.643 66.019 29.724 1.00 21.09 198 GLY A CA 1
ATOM 1481 C C . GLY A 1 198 ? 1.903 66.834 29.763 1.00 20.67 198 GLY A C 1
ATOM 1482 O O . GLY A 1 198 ? 1.996 67.775 30.543 1.00 20.24 198 GLY A O 1
ATOM 1483 N N . ARG A 1 199 ? 2.871 66.485 28.924 1.00 21.58 199 ARG A N 1
ATOM 1484 C CA . ARG A 1 199 ? 4.124 67.224 28.889 1.00 22.05 199 ARG A CA 1
ATOM 1485 C C . ARG A 1 199 ? 4.409 67.860 27.520 1.00 22.82 199 ARG A C 1
ATOM 1486 O O . ARG A 1 199 ? 5.515 68.342 27.260 1.00 22.81 199 ARG A O 1
ATOM 1494 N N . LYS A 1 200 ? 3.396 67.860 26.655 1.00 24.04 200 LYS A N 1
ATOM 1495 C CA . LYS A 1 200 ? 3.494 68.464 25.326 1.00 24.20 200 LYS A CA 1
ATOM 1496 C C . LYS A 1 200 ? 3.097 69.938 25.405 1.00 26.34 200 LYS A C 1
ATOM 1497 O O . LYS A 1 200 ? 2.254 70.322 26.220 1.00 27.18 200 LYS A O 1
ATOM 1503 N N . GLY A 1 201 ? 3.709 70.752 24.550 1.00 27.74 201 GLY A N 1
ATOM 1504 C CA . GLY A 1 201 ? 3.429 72.177 24.527 1.00 28.63 201 GLY A CA 1
ATOM 1505 C C . GLY A 1 201 ? 4.457 72.952 23.717 1.00 29.28 201 GLY A C 1
ATOM 1506 O O . GLY A 1 201 ? 5.084 72.418 22.801 1.00 30.27 201 GLY A O 1
ATOM 1507 N N . GLY A 1 202 ? 4.638 74.222 24.053 1.00 29.77 202 GLY A N 1
ATOM 1508 C CA . GLY A 1 202 ? 5.596 75.035 23.328 1.00 28.46 202 GLY A CA 1
ATOM 1509 C C . GLY A 1 202 ? 5.061 76.414 22.989 1.00 26.89 202 GLY A C 1
ATOM 1510 O O . GLY A 1 202 ? 3.847 76.633 22.926 1.00 25.43 202 GLY A O 1
ATOM 1511 N N . SER A 1 203 ? 5.979 77.346 22.766 1.00 25.61 203 SER A N 1
ATOM 1512 C CA . SER A 1 203 ? 5.610 78.712 22.438 1.00 24.86 203 SER A CA 1
ATOM 1513 C C . SER A 1 203 ? 4.784 78.762 21.158 1.00 24.18 203 SER A C 1
ATOM 1514 O O . SER A 1 203 ? 3.921 79.632 20.989 1.00 23.27 203 SER A O 1
ATOM 1517 N N . THR A 1 204 ? 5.039 77.821 20.258 1.00 23.78 204 THR A N 1
ATOM 1518 C CA . THR A 1 204 ? 4.290 77.776 19.012 1.00 23.98 204 THR A CA 1
ATOM 1519 C C . THR A 1 204 ? 2.800 77.585 19.301 1.00 23.71 204 THR A C 1
ATOM 1520 O O . THR A 1 204 ? 1.947 78.218 18.670 1.00 22.08 204 THR A O 1
ATOM 1524 N N . ILE A 1 205 ? 2.511 76.709 20.262 1.00 23.46 205 ILE A N 1
ATOM 1525 C CA . ILE A 1 205 ? 1.147 76.405 20.685 1.00 22.24 205 ILE A CA 1
ATOM 1526 C C . ILE A 1 205 ? 0.563 77.645 21.341 1.00 22.75 205 ILE A C 1
ATOM 1527 O O . ILE A 1 205 ? -0.597 77.997 21.109 1.00 21.61 205 ILE A O 1
ATOM 1532 N N . ALA A 1 206 ? 1.376 78.302 22.168 1.00 23.67 206 ALA A N 1
ATOM 1533 C CA . ALA A 1 206 ? 0.944 79.515 22.863 1.00 25.67 206 ALA A CA 1
ATOM 1534 C C . ALA A 1 206 ? 0.454 80.528 21.837 1.00 27.11 206 ALA A C 1
ATOM 1535 O O . ALA A 1 206 ? -0.713 80.927 21.844 1.00 26.46 206 ALA A O 1
ATOM 1537 N N . VAL A 1 207 ? 1.357 80.927 20.947 1.00 28.72 207 VAL A N 1
ATOM 1538 C CA . VAL A 1 207 ? 1.027 81.875 19.896 1.00 30.02 207 VAL A CA 1
ATOM 1539 C C . VAL A 1 207 ? -0.231 81.448 19.143 1.00 30.17 207 VAL A C 1
ATOM 1540 O O . VAL A 1 207 ? -1.109 82.271 18.880 1.00 30.07 207 VAL A O 1
ATOM 1544 N N . ALA A 1 208 ? -0.322 80.163 18.806 1.00 30.30 208 ALA A N 1
ATOM 1545 C CA . ALA A 1 208 ? -1.492 79.650 18.092 1.00 30.09 208 ALA A CA 1
ATOM 1546 C C . ALA A 1 208 ? -2.752 79.967 18.890 1.00 30.22 208 ALA A C 1
ATOM 1547 O O . ALA A 1 208 ? -3.755 80.439 18.341 1.00 30.18 208 ALA A O 1
ATOM 1549 N N . ILE A 1 209 ? -2.692 79.722 20.193 1.00 29.62 209 ILE A N 1
ATOM 1550 C CA . ILE A 1 209 ? -3.838 79.983 21.035 1.00 28.71 209 ILE A CA 1
ATOM 1551 C C . ILE A 1 209 ? -4.151 81.467 21.055 1.00 28.74 209 ILE A C 1
ATOM 1552 O O . ILE A 1 209 ? -5.299 81.861 20.898 1.00 30.20 209 ILE A O 1
ATOM 1557 N N . LEU A 1 210 ? -3.129 82.294 21.230 1.00 29.17 210 LEU A N 1
ATOM 1558 C CA . LEU A 1 210 ? -3.323 83.739 21.249 1.00 29.77 210 LEU A CA 1
ATOM 1559 C C . LEU A 1 210 ? -3.958 84.236 19.957 1.00 30.77 210 LEU A C 1
ATOM 1560 O O . LEU A 1 210 ? -4.979 84.921 19.982 1.00 31.34 210 LEU A O 1
ATOM 1565 N N . HIS A 1 211 ? -3.351 83.895 18.827 1.00 31.70 211 HIS A N 1
ATOM 1566 C CA . HIS A 1 211 ? -3.882 84.323 17.541 1.00 33.69 211 HIS A CA 1
ATOM 1567 C C . HIS A 1 211 ? -5.349 83.947 17.440 1.00 33.13 211 HIS A C 1
ATOM 1568 O O . HIS A 1 211 ? -6.198 84.789 17.136 1.00 32.50 211 HIS A O 1
ATOM 1575 N N . ALA A 1 212 ? -5.639 82.678 17.708 1.00 31.90 212 ALA A N 1
ATOM 1576 C CA . ALA A 1 212 ? -7.006 82.180 17.661 1.00 30.09 212 ALA A CA 1
ATOM 1577 C C . ALA A 1 212 ? -7.914 83.056 18.520 1.00 28.97 212 ALA A C 1
ATOM 1578 O O . ALA A 1 212 ? -9.025 83.411 18.109 1.00 28.61 212 ALA A O 1
ATOM 1580 N N . LEU A 1 213 ? -7.441 83.402 19.714 1.00 27.09 213 LEU A N 1
ATOM 1581 C CA . LEU A 1 213 ? -8.224 84.234 20.611 1.00 26.23 213 LEU A CA 1
ATOM 1582 C C . LEU A 1 213 ? -8.484 85.577 19.979 1.00 27.30 213 LEU A C 1
ATOM 1583 O O . LEU A 1 213 ? -9.638 86.005 19.870 1.00 28.50 213 LEU A O 1
ATOM 1588 N N . LEU A 1 214 ? -7.402 86.233 19.562 1.00 27.47 214 LEU A N 1
ATOM 1589 C CA . LEU A 1 214 ? -7.478 87.540 18.915 1.00 27.14 214 LEU A CA 1
ATOM 1590 C C . LEU A 1 214 ? -8.460 87.505 17.752 1.00 28.35 214 LEU A C 1
ATOM 1591 O O . LEU A 1 214 ? -9.276 88.408 17.601 1.00 28.67 214 LEU A O 1
ATOM 1596 N N . LEU A 1 215 ? -8.385 86.457 16.936 1.00 29.94 215 LEU A N 1
ATOM 1597 C CA . LEU A 1 215 ? -9.282 86.327 15.795 1.00 31.52 215 LEU A CA 1
ATOM 1598 C C . LEU A 1 215 ? -10.729 86.271 16.263 1.00 32.92 215 LEU A C 1
ATOM 1599 O O . LEU A 1 215 ? -11.606 86.914 15.685 1.00 32.07 215 LEU A O 1
ATOM 1604 N N . LEU A 1 216 ? -10.975 85.484 17.305 1.00 35.31 216 LEU A N 1
ATOM 1605 C CA . LEU A 1 216 ? -12.317 85.364 17.853 1.00 36.52 216 LEU A CA 1
ATOM 1606 C C . LEU A 1 216 ? -12.758 86.754 18.263 1.00 37.54 216 LEU A C 1
ATOM 1607 O O . LEU A 1 216 ? -13.857 87.194 17.928 1.00 38.01 216 LEU A O 1
ATOM 1612 N N . SER A 1 217 ? -11.880 87.443 18.980 1.00 38.48 217 SER A N 1
ATOM 1613 C CA . SER A 1 217 ? -12.156 88.791 19.446 1.00 41.19 217 SER A CA 1
ATOM 1614 C C . SER A 1 217 ? -12.559 89.689 18.272 1.00 43.06 217 SER A C 1
ATOM 1615 O O . SER A 1 217 ? -13.429 90.561 18.399 1.00 43.05 217 SER A O 1
ATOM 1618 N N . SER A 1 218 ? -11.933 89.450 17.123 1.00 44.93 218 SER A N 1
ATOM 1619 C CA . SER A 1 218 ? -12.192 90.228 15.915 1.00 46.42 218 SER A CA 1
ATOM 1620 C C . SER A 1 218 ? -13.527 89.913 15.238 1.00 47.03 218 SER A C 1
ATOM 1621 O O . SER A 1 218 ? -13.878 90.537 14.242 1.00 47.30 218 SER A O 1
ATOM 1623 N N . LYS A 1 219 ? -14.269 88.949 15.766 1.00 48.87 219 LYS A N 1
ATOM 1624 C CA . LYS A 1 219 ? -15.560 88.597 15.182 1.00 50.36 219 LYS A CA 1
ATOM 1625 C C . LYS A 1 219 ? -16.672 88.947 16.158 1.00 51.71 219 LYS A C 1
ATOM 1626 O O . LYS A 1 219 ? -17.664 88.224 16.260 1.00 51.78 219 LYS A O 1
ATOM 1632 N N . ARG A 1 220 ? -16.500 90.047 16.883 1.00 52.65 220 ARG A N 1
ATOM 1633 C CA . ARG A 1 220 ? -17.501 90.482 17.850 1.00 53.49 220 ARG A CA 1
ATOM 1634 C C . ARG A 1 220 ? -17.059 91.778 18.518 1.00 53.90 220 ARG A C 1
ATOM 1635 O O . ARG A 1 220 ? -17.109 92.846 17.909 1.00 54.23 220 ARG A O 1
ATOM 1637 N N . MET B 1 4 ? 27.614 82.608 24.925 1.00 81.69 4 MET B N 1
ATOM 1638 C CA . MET B 1 4 ? 27.481 81.140 25.170 1.00 82.75 4 MET B CA 1
ATOM 1639 C C . MET B 1 4 ? 26.035 80.724 25.399 1.00 82.01 4 MET B C 1
ATOM 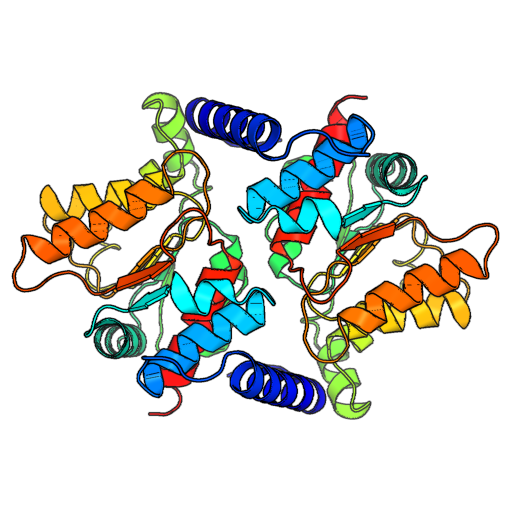1640 O O . MET B 1 4 ? 25.407 80.127 24.518 1.00 82.63 4 MET B O 1
ATOM 1645 N N . ARG B 1 5 ? 25.518 81.030 26.588 1.00 79.58 5 ARG B N 1
ATOM 1646 C CA . ARG B 1 5 ? 24.148 80.684 26.939 1.00 77.10 5 ARG B CA 1
ATOM 1647 C C . ARG B 1 5 ? 23.842 81.031 28.382 1.00 76.39 5 ARG B C 1
ATOM 1648 O O . ARG B 1 5 ? 24.613 80.704 29.283 1.00 76.49 5 ARG B O 1
ATOM 1656 N N . GLN B 1 6 ? 22.705 81.686 28.596 1.00 75.56 6 GLN B N 1
ATOM 1657 C CA . GLN B 1 6 ? 22.286 82.074 29.939 1.00 74.85 6 GLN B CA 1
ATOM 1658 C C . GLN B 1 6 ? 21.171 81.171 30.468 1.00 72.45 6 GLN B C 1
ATOM 1659 O O . GLN B 1 6 ? 20.016 81.293 30.059 1.00 72.96 6 GLN B O 1
ATOM 1665 N N . ILE B 1 7 ? 21.521 80.266 31.377 1.00 69.07 7 ILE B N 1
ATOM 1666 C CA . ILE B 1 7 ? 20.551 79.339 31.959 1.00 65.07 7 ILE B CA 1
ATOM 1667 C C . ILE B 1 7 ? 21.007 78.885 33.346 1.00 63.06 7 ILE B C 1
ATOM 1668 O O . ILE B 1 7 ? 22.109 78.358 33.504 1.00 61.95 7 ILE B O 1
ATOM 1673 N N . THR B 1 8 ? 20.158 79.093 34.347 1.00 60.94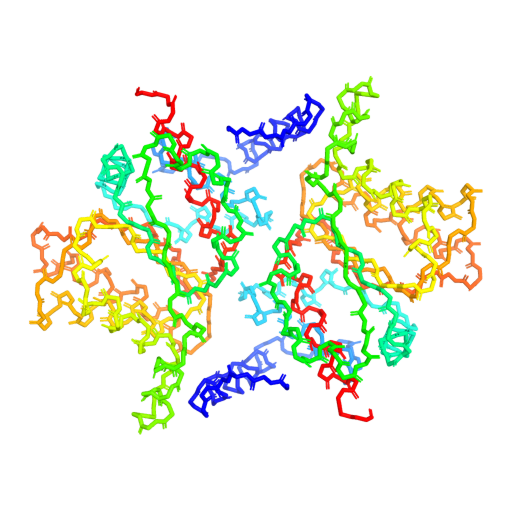 8 THR B N 1
ATOM 1674 C CA . THR B 1 8 ? 20.487 78.716 35.715 1.00 59.31 8 THR B CA 1
ATOM 1675 C C . THR B 1 8 ? 21.059 77.308 35.794 1.00 57.58 8 THR B C 1
ATOM 1676 O O . THR B 1 8 ? 20.800 76.475 34.926 1.00 56.93 8 THR B O 1
ATOM 1680 N N . ASN B 1 9 ? 21.839 77.038 36.837 1.00 56.05 9 ASN B N 1
ATOM 1681 C CA . ASN B 1 9 ? 22.410 75.705 37.001 1.00 54.62 9 ASN B CA 1
ATOM 1682 C C . ASN B 1 9 ? 21.261 74.732 37.239 1.00 52.10 9 ASN B C 1
ATOM 1683 O O . ASN B 1 9 ? 21.359 73.538 36.949 1.00 51.48 9 ASN B O 1
ATOM 1688 N N . LEU B 1 10 ? 20.162 75.263 37.760 1.00 49.05 10 LEU B N 1
ATOM 1689 C CA . LEU B 1 10 ? 18.977 74.459 38.001 1.00 45.33 10 LEU B CA 1
ATOM 1690 C C . LEU B 1 10 ? 18.403 74.062 36.639 1.00 44.03 10 LEU B C 1
ATOM 1691 O O . LEU B 1 10 ? 18.149 72.886 36.374 1.00 42.72 10 LEU B O 1
ATOM 1696 N N . GLY B 1 11 ? 18.213 75.058 35.777 1.00 43.14 11 GLY B N 1
ATOM 1697 C CA . GLY B 1 11 ? 17.692 74.805 34.448 1.00 41.67 11 GLY B CA 1
ATOM 1698 C C . GLY B 1 11 ? 18.588 73.825 33.719 1.00 40.76 11 GLY B C 1
ATOM 1699 O O . GLY B 1 11 ? 18.111 72.972 32.971 1.00 40.36 11 GLY B O 1
ATOM 1700 N N . ARG B 1 12 ? 19.894 73.949 33.934 1.00 39.35 12 ARG B N 1
ATOM 1701 C CA . ARG B 1 12 ? 20.840 73.044 33.301 1.00 37.79 12 ARG B CA 1
ATOM 1702 C C . ARG B 1 12 ? 20.607 71.641 33.861 1.00 37.00 12 ARG B C 1
ATOM 1703 O O . ARG B 1 12 ? 20.768 70.656 33.151 1.00 37.55 12 ARG B O 1
ATOM 1705 N N . ASN B 1 13 ? 20.209 71.547 35.128 1.00 36.05 13 ASN B N 1
ATOM 1706 C CA . ASN B 1 13 ? 19.966 70.241 35.737 1.00 35.38 13 ASN B CA 1
ATOM 1707 C C . ASN B 1 13 ? 18.662 69.645 35.211 1.00 34.86 13 ASN B C 1
ATOM 1708 O O . ASN B 1 13 ? 18.580 68.446 34.938 1.00 33.95 13 ASN B O 1
ATOM 1710 N N . ILE B 1 14 ? 17.650 70.495 35.063 1.00 34.73 14 ILE B N 1
ATOM 1711 C CA . ILE B 1 14 ? 16.342 70.078 34.553 1.00 34.16 14 ILE B CA 1
ATOM 1712 C C . ILE B 1 14 ? 16.485 69.566 33.118 1.00 35.74 14 ILE B C 1
ATOM 1713 O O . ILE B 1 14 ? 15.813 68.611 32.716 1.00 35.76 14 ILE B O 1
ATOM 1718 N N . GLU B 1 15 ? 17.372 70.204 32.355 1.00 36.71 15 GLU B N 1
ATOM 1719 C CA . GLU B 1 15 ? 17.604 69.831 30.965 1.00 37.79 15 GLU B CA 1
ATOM 1720 C C . GLU B 1 15 ? 18.343 68.505 30.838 1.00 38.15 15 GLU B C 1
ATOM 1721 O O . GLU B 1 15 ? 17.949 67.638 30.05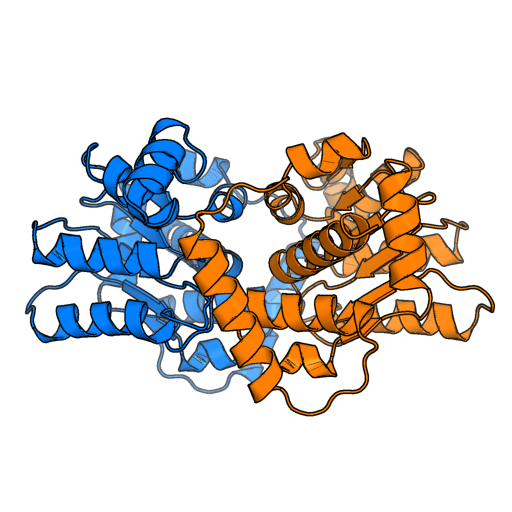6 1.00 38.47 15 GLU B O 1
ATOM 1727 N N . ASN B 1 16 ? 19.418 68.343 31.599 1.00 38.12 16 ASN B N 1
ATOM 1728 C CA . ASN B 1 16 ? 20.172 67.105 31.536 1.00 38.79 16 ASN B CA 1
ATOM 1729 C C . ASN B 1 16 ? 19.311 65.984 32.075 1.00 38.71 16 ASN B C 1
ATOM 1730 O O . ASN B 1 16 ? 19.507 64.815 31.750 1.00 37.97 16 ASN B O 1
ATOM 1735 N N . LYS B 1 17 ? 18.338 66.357 32.895 1.00 38.82 17 LYS B N 1
ATOM 1736 C CA . LYS B 1 17 ? 17.435 65.384 33.476 1.00 38.54 17 LYS B CA 1
ATOM 1737 C C . LYS B 1 17 ? 16.451 64.952 32.399 1.00 37.71 17 LYS B C 1
ATOM 1738 O O . LYS B 1 17 ? 16.013 63.805 32.372 1.00 36.98 17 LYS B O 1
ATOM 1744 N N . SER B 1 18 ? 16.115 65.876 31.502 1.00 37.32 18 SER B N 1
ATOM 1745 C CA . SER B 1 18 ? 15.188 65.572 30.420 1.00 37.42 18 SER B CA 1
ATOM 1746 C C . SER B 1 18 ? 15.837 64.708 29.354 1.00 36.78 18 SER B C 1
ATOM 1747 O O . SER B 1 18 ? 15.266 63.697 28.940 1.00 36.75 18 SER B O 1
ATOM 1750 N N . PHE B 1 19 ? 17.027 65.102 28.909 1.00 35.83 19 PHE B N 1
ATOM 1751 C CA . PHE B 1 19 ? 17.731 64.329 27.895 1.00 35.06 19 PHE B CA 1
ATOM 1752 C C . PHE B 1 19 ? 17.903 62.895 28.370 1.00 35.33 19 PHE B C 1
ATOM 1753 O O . PHE B 1 19 ? 17.735 61.955 27.600 1.00 36.28 19 PHE B O 1
ATOM 1761 N N . SER B 1 20 ? 18.217 62.724 29.647 1.00 35.07 20 SER B N 1
ATOM 1762 C CA . SER B 1 20 ? 18.392 61.385 30.189 1.00 35.43 20 SER B CA 1
ATOM 1763 C C . SER B 1 20 ? 17.112 60.569 30.065 1.00 34.54 20 SER B C 1
ATOM 1764 O O . SER B 1 20 ? 17.145 59.402 29.673 1.00 33.93 20 SER B O 1
ATOM 1767 N N . ILE B 1 21 ? 15.986 61.189 30.403 1.00 33.18 21 ILE B N 1
ATOM 1768 C CA . ILE B 1 21 ? 14.700 60.516 30.313 1.00 31.21 21 ILE B CA 1
ATOM 1769 C C . ILE B 1 21 ? 14.430 60.218 28.856 1.00 31.42 21 ILE B C 1
ATOM 1770 O O . ILE B 1 21 ? 14.055 59.097 28.509 1.00 31.35 21 ILE B O 1
ATOM 1775 N N . ILE B 1 22 ? 14.626 61.222 28.001 1.00 31.37 22 ILE B N 1
ATOM 1776 C CA . ILE B 1 22 ? 14.375 61.043 26.576 1.00 32.20 22 ILE B CA 1
ATOM 1777 C C . ILE B 1 22 ? 15.183 59.891 26.011 1.00 33.56 22 ILE B C 1
ATOM 1778 O O . ILE B 1 22 ? 14.647 59.069 25.274 1.00 34.31 22 ILE B O 1
ATOM 1783 N N . ASP B 1 23 ? 16.463 59.818 26.355 1.00 35.24 23 ASP B N 1
ATOM 1784 C CA . ASP B 1 23 ? 17.281 58.720 25.864 1.00 37.67 23 ASP B CA 1
ATOM 1785 C C . ASP B 1 23 ? 16.638 57.411 26.315 1.00 38.82 23 ASP B C 1
ATOM 1786 O O . ASP B 1 23 ? 16.281 56.558 25.499 1.00 40.05 23 ASP B O 1
ATOM 1791 N N . GLU B 1 24 ? 16.486 57.269 27.625 1.00 39.64 24 GLU B N 1
ATOM 1792 C CA . GLU B 1 24 ? 15.921 56.067 28.222 1.00 41.13 24 GLU B CA 1
ATOM 1793 C C . GLU B 1 24 ? 14.608 55.630 27.580 1.00 40.39 24 GLU B C 1
ATOM 1794 O O . GLU B 1 24 ? 14.407 54.447 27.314 1.00 40.05 24 GLU B O 1
ATOM 1800 N N . GLU B 1 25 ? 13.716 56.579 27.325 1.00 39.83 25 GLU B N 1
ATOM 1801 C CA . GLU B 1 25 ? 12.430 56.250 26.726 1.00 40.40 25 GLU B CA 1
ATOM 1802 C C . GLU B 1 25 ? 12.494 55.804 25.270 1.00 41.24 25 GLU B C 1
ATOM 1803 O O . GLU B 1 25 ? 12.075 54.694 24.932 1.00 40.24 25 GLU B O 1
ATOM 1809 N N . ALA B 1 26 ? 13.005 56.686 24.413 1.00 43.00 26 ALA B N 1
ATOM 1810 C CA . ALA B 1 26 ? 13.129 56.420 22.980 1.00 43.97 26 ALA B CA 1
ATOM 1811 C C . ALA B 1 26 ? 13.514 54.977 22.682 1.00 44.40 26 ALA B C 1
ATOM 1812 O O . ALA B 1 26 ? 12.900 54.321 21.834 1.00 45.33 26 ALA B O 1
ATOM 1814 N N . GLY B 1 27 ? 14.532 54.487 23.379 1.00 43.62 27 GLY B N 1
ATOM 1815 C CA . GLY B 1 27 ? 14.967 53.122 23.165 1.00 43.73 27 GLY B CA 1
ATOM 1816 C C . GLY B 1 27 ? 16.089 53.071 22.156 1.00 43.53 27 GLY B C 1
ATOM 1817 O O . GLY B 1 27 ? 16.760 54.070 21.939 1.00 44.35 27 GLY B O 1
ATOM 1818 N N . PRO B 1 28 ? 16.328 51.918 21.526 1.00 43.53 28 PRO B N 1
ATOM 1819 C CA . PRO B 1 28 ? 17.404 51.820 20.540 1.00 42.93 28 PRO B CA 1
ATOM 1820 C C . PRO B 1 28 ? 17.025 52.585 19.292 1.00 42.24 28 PRO B C 1
ATOM 1821 O O . PRO B 1 28 ? 15.866 52.585 18.888 1.00 42.29 28 PRO B O 1
ATOM 1825 N N . HIS B 1 29 ? 18.003 53.243 18.686 1.00 42.10 29 HIS B N 1
ATOM 1826 C CA . HIS B 1 29 ? 17.754 54.004 17.473 1.00 42.38 29 HIS B CA 1
ATOM 1827 C C . HIS B 1 29 ? 18.834 53.713 16.451 1.00 42.07 29 HIS B C 1
ATOM 1828 O O . HIS B 1 29 ? 19.674 52.847 16.664 1.00 43.65 29 HIS B O 1
ATOM 1835 N N . SER B 1 30 ? 18.823 54.434 15.340 1.00 42.17 30 SER B N 1
ATOM 1836 C CA . SER B 1 30 ? 19.808 54.188 14.298 1.00 42.05 30 SER B CA 1
ATOM 1837 C C . SER B 1 30 ? 20.668 55.395 13.928 1.00 42.23 30 SER B C 1
ATOM 1838 O O . SER B 1 30 ? 21.172 55.470 12.807 1.00 42.69 30 SER B O 1
ATOM 1841 N N . PHE B 1 31 ? 20.844 56.337 14.851 1.00 41.61 31 PHE B N 1
ATOM 1842 C CA . PHE B 1 31 ? 21.658 57.513 14.551 1.00 41.44 31 PHE B CA 1
ATOM 1843 C C . PHE B 1 31 ? 23.054 57.442 15.168 1.00 41.26 31 PHE B C 1
ATOM 1844 O O . PHE B 1 31 ? 23.314 56.639 16.073 1.00 42.06 31 PHE B O 1
ATOM 1852 N N . ALA B 1 32 ? 23.947 58.291 14.667 1.00 39.02 32 ALA B N 1
ATOM 1853 C CA . ALA B 1 32 ? 25.302 58.365 15.184 1.00 37.95 32 ALA B CA 1
ATOM 1854 C C . ALA B 1 32 ? 25.234 59.283 16.397 1.00 38.30 32 ALA B C 1
ATOM 1855 O O . ALA B 1 32 ? 24.262 60.028 16.556 1.00 39.09 32 ALA B O 1
ATOM 1857 N N . GLN B 1 33 ? 26.255 59.236 17.248 1.00 37.32 33 GLN B N 1
ATOM 1858 C CA . GLN B 1 33 ? 26.280 60.067 18.446 1.00 37.17 33 GLN B CA 1
ATOM 1859 C C . GLN B 1 33 ? 25.991 61.536 18.123 1.00 37.62 33 GLN B C 1
ATOM 1860 O O . GLN B 1 33 ? 25.074 62.143 18.688 1.00 37.85 33 GLN B O 1
ATOM 1862 N N . GLU B 1 34 ? 26.774 62.103 17.214 1.00 37.73 34 GLU B N 1
ATOM 1863 C CA . GLU B 1 34 ? 26.593 63.492 16.831 1.00 38.23 34 GLU B CA 1
ATOM 1864 C C . GLU B 1 34 ? 25.170 63.767 16.343 1.00 38.30 34 GLU B C 1
ATOM 1865 O O . GLU B 1 34 ? 24.557 64.772 16.721 1.00 38.75 34 GLU B O 1
ATOM 1871 N N . GLU B 1 35 ? 24.646 62.869 15.513 1.00 37.08 35 GLU B N 1
ATOM 1872 C CA . GLU B 1 35 ? 23.303 63.021 14.965 1.00 35.51 35 GLU B CA 1
ATOM 1873 C C . GLU B 1 35 ? 22.220 62.879 16.017 1.00 34.18 35 GLU B C 1
ATOM 1874 O O . GLU B 1 35 ? 21.300 63.697 16.081 1.00 33.72 35 GLU B O 1
ATOM 1880 N N . TRP B 1 36 ? 22.321 61.830 16.828 1.00 32.61 36 TRP B N 1
ATOM 1881 C CA . TRP B 1 36 ? 21.337 61.587 17.873 1.00 31.98 36 TRP B CA 1
ATOM 1882 C C . TRP B 1 36 ? 21.049 62.835 18.683 1.00 32.50 36 TRP B C 1
ATOM 1883 O O . TRP B 1 36 ? 19.909 63.083 19.069 1.00 34.15 36 TRP B O 1
ATOM 1894 N N . GLU B 1 37 ? 22.088 63.616 18.945 1.00 32.49 37 GLU B N 1
ATOM 1895 C CA . GLU B 1 37 ? 21.936 64.843 19.707 1.00 32.48 37 GLU B CA 1
ATOM 1896 C C . GLU B 1 37 ? 20.949 65.820 19.081 1.00 31.32 37 GLU B C 1
ATOM 1897 O O . GLU B 1 37 ? 20.241 66.533 19.788 1.00 31.77 37 GLU B O 1
ATOM 1903 N N . VAL B 1 38 ? 20.906 65.861 17.756 1.00 29.47 38 VAL B N 1
ATOM 1904 C CA . VAL B 1 38 ? 19.987 66.754 17.078 1.00 28.23 38 VAL B CA 1
ATOM 1905 C C . VAL B 1 38 ? 18.580 66.181 17.200 1.00 28.05 38 VAL B C 1
ATOM 1906 O O . VAL B 1 38 ? 17.626 66.887 17.550 1.00 27.11 38 VAL B O 1
ATOM 1910 N N . VAL B 1 39 ? 18.453 64.890 16.926 1.00 27.69 39 VAL B N 1
ATOM 1911 C CA . VAL B 1 39 ? 17.158 64.237 17.016 1.00 28.52 39 VAL B CA 1
ATOM 1912 C C . VAL B 1 39 ? 16.564 64.401 18.416 1.00 29.34 39 VAL B C 1
ATOM 1913 O O . VAL B 1 39 ? 15.439 64.885 18.571 1.00 30.04 39 VAL B O 1
ATOM 1917 N N . ARG B 1 40 ? 17.327 64.012 19.432 1.00 29.34 40 ARG B N 1
ATOM 1918 C CA . ARG B 1 40 ? 16.882 64.127 20.819 1.00 31.14 40 ARG B CA 1
ATOM 1919 C C . ARG B 1 40 ? 16.481 65.557 21.191 1.00 31.23 40 ARG B C 1
ATOM 1920 O O . ARG B 1 40 ? 15.546 65.782 21.957 1.00 30.76 40 ARG B O 1
ATOM 1928 N N . ARG B 1 41 ? 17.210 66.521 20.651 1.00 32.00 41 ARG B N 1
ATOM 1929 C CA . ARG B 1 41 ? 16.951 67.925 20.928 1.00 32.40 41 ARG B CA 1
ATOM 1930 C C . ARG B 1 41 ? 15.563 68.348 20.422 1.00 31.24 41 ARG B C 1
ATOM 1931 O O . ARG B 1 41 ? 14.918 69.229 21.005 1.00 29.92 41 ARG B O 1
ATOM 1939 N N . ILE B 1 42 ? 15.118 67.721 19.334 1.00 29.83 42 ILE B N 1
ATOM 1940 C CA . ILE B 1 42 ? 13.811 68.018 18.750 1.00 28.52 42 ILE B CA 1
ATOM 1941 C C . ILE B 1 42 ? 12.733 67.411 19.640 1.00 28.98 42 ILE B C 1
ATOM 1942 O O . ILE B 1 42 ? 11.699 68.034 19.914 1.00 28.53 42 ILE B O 1
ATOM 1947 N N . ILE B 1 43 ? 12.992 66.185 20.086 1.00 28.39 43 ILE B N 1
ATOM 1948 C CA . ILE B 1 43 ? 12.089 65.471 20.982 1.00 27.03 43 ILE B CA 1
ATOM 1949 C C . ILE B 1 43 ? 11.923 66.314 22.251 1.00 25.19 43 ILE B C 1
ATOM 1950 O O . ILE B 1 43 ? 10.821 66.476 22.771 1.00 23.72 43 ILE B O 1
ATOM 1955 N N . HIS B 1 44 ? 13.042 66.848 22.728 1.00 23.24 44 HIS B N 1
ATOM 1956 C CA . HIS B 1 44 ? 13.079 67.691 23.908 1.00 23.04 44 HIS B CA 1
ATOM 1957 C C . HIS B 1 44 ? 12.258 68.970 23.728 1.00 24.32 44 HIS B C 1
ATOM 1958 O O . HIS B 1 44 ? 11.599 69.439 24.664 1.00 26.01 44 HIS B O 1
ATOM 1965 N N . ALA B 1 45 ? 12.295 69.536 22.528 1.00 22.69 45 ALA B N 1
ATOM 1966 C CA . ALA B 1 45 ? 11.579 70.769 22.265 1.00 21.17 45 ALA B CA 1
ATOM 1967 C C . ALA B 1 45 ? 10.092 70.571 22.050 1.00 21.74 45 ALA B C 1
ATOM 1968 O O . ALA B 1 45 ? 9.318 71.530 22.121 1.00 22.51 45 ALA B O 1
ATOM 1970 N N . THR B 1 46 ? 9.685 69.330 21.810 1.00 21.88 46 THR B N 1
ATOM 1971 C CA . THR B 1 46 ? 8.284 69.042 21.523 1.00 22.24 46 THR B CA 1
ATOM 1972 C C . THR B 1 46 ? 7.587 67.983 22.383 1.00 22.83 46 THR B C 1
ATOM 1973 O O . THR B 1 46 ? 6.362 67.862 22.333 1.00 22.42 46 THR B O 1
ATOM 1977 N N . ALA B 1 47 ? 8.353 67.219 23.159 1.00 22.96 47 ALA B N 1
ATOM 1978 C CA . ALA B 1 47 ? 7.790 66.151 23.989 1.00 21.69 47 ALA B CA 1
ATOM 1979 C C . ALA B 1 47 ? 7.044 65.186 23.065 1.00 22.16 47 ALA B C 1
ATOM 1980 O O . ALA B 1 47 ? 6.196 64.412 23.504 1.00 23.53 47 ALA B O 1
ATOM 1982 N N . ASP B 1 48 ? 7.377 65.251 21.778 1.00 21.39 48 ASP B N 1
ATOM 1983 C CA . ASP B 1 48 ? 6.784 64.404 20.749 1.00 20.91 48 ASP B CA 1
ATOM 1984 C C . ASP B 1 48 ? 7.860 63.414 20.273 1.00 22.12 48 ASP B C 1
ATOM 1985 O O . ASP B 1 48 ? 8.884 63.822 19.718 1.00 23.49 48 ASP B O 1
ATOM 1990 N N . PHE B 1 49 ? 7.643 62.118 20.473 1.00 22.07 49 PHE B N 1
ATOM 1991 C CA . PHE B 1 49 ? 8.652 61.154 20.054 1.00 21.97 49 PHE B CA 1
ATOM 1992 C C . PHE B 1 49 ? 8.622 60.739 18.594 1.00 22.93 49 PHE B C 1
ATOM 1993 O O . PHE B 1 49 ? 9.421 59.902 18.177 1.00 23.71 49 PHE B O 1
ATOM 2001 N N . ASP B 1 50 ? 7.730 61.318 17.802 1.00 23.51 50 ASP B N 1
ATOM 2002 C CA . ASP B 1 50 ? 7.678 60.943 16.397 1.00 25.44 50 ASP B CA 1
ATOM 2003 C C . ASP B 1 50 ? 8.886 61.436 15.627 1.00 24.12 50 ASP B C 1
ATOM 2004 O O . ASP B 1 50 ? 9.265 60.859 14.611 1.00 23.15 50 ASP B O 1
ATOM 2009 N N . TYR B 1 51 ? 9.500 62.506 16.106 1.00 23.18 51 TYR B N 1
ATOM 2010 C CA . TYR B 1 51 ? 10.661 63.014 15.416 1.00 23.65 51 TYR B CA 1
ATOM 2011 C C . TYR B 1 51 ? 11.817 62.011 15.508 1.00 25.16 51 TYR B C 1
ATOM 2012 O O . TYR B 1 51 ? 12.885 62.230 14.932 1.00 27.40 51 TYR B O 1
ATOM 2021 N N . LYS B 1 52 ? 11.606 60.904 16.216 1.00 24.14 52 LYS B N 1
ATOM 2022 C CA . LYS B 1 52 ? 12.643 59.888 16.295 1.00 23.82 52 LYS B CA 1
ATOM 2023 C C . LYS B 1 52 ? 12.602 59.082 15.002 1.00 24.72 52 LYS B C 1
ATOM 2024 O O . LYS B 1 52 ? 13.589 58.447 14.619 1.00 24.74 52 LYS B O 1
ATOM 2030 N N . ASN B 1 53 ? 11.454 59.112 14.328 1.00 24.36 53 ASN B N 1
ATOM 2031 C CA . ASN B 1 53 ? 11.298 58.376 13.085 1.00 24.70 53 ASN B CA 1
ATOM 2032 C C . ASN B 1 53 ? 11.279 59.254 11.854 1.00 24.50 53 ASN B C 1
ATOM 2033 O O . ASN B 1 53 ? 11.918 58.933 10.858 1.00 27.02 53 ASN B O 1
ATOM 2038 N N . ILE B 1 54 ? 10.546 60.359 11.912 1.00 23.52 54 ILE B N 1
ATOM 2039 C CA . ILE B 1 54 ? 10.435 61.245 10.759 1.00 22.61 54 ILE B CA 1
ATOM 2040 C C . ILE B 1 54 ? 11.665 62.089 10.422 1.00 22.83 54 ILE B C 1
ATOM 2041 O O . ILE B 1 54 ? 11.734 62.674 9.334 1.00 21.18 54 ILE B O 1
ATOM 2046 N N . THR B 1 55 ? 12.628 62.146 11.341 1.00 23.23 55 THR B N 1
ATOM 2047 C CA . THR B 1 55 ? 13.845 62.932 11.128 1.00 24.62 55 THR B CA 1
ATOM 2048 C C . THR B 1 55 ? 14.876 62.229 10.246 1.00 24.39 55 THR B C 1
ATOM 2049 O O . THR B 1 55 ? 15.243 61.072 10.477 1.00 24.09 55 THR B O 1
ATOM 2053 N N . LYS B 1 56 ? 15.336 62.950 9.229 1.00 24.50 56 LYS B N 1
ATOM 2054 C CA . LYS B 1 56 ? 16.316 62.432 8.284 1.00 24.35 56 LYS B CA 1
ATOM 2055 C C . LYS B 1 56 ? 17.530 63.351 8.187 1.00 25.70 56 LYS B C 1
ATOM 2056 O O . LYS B 1 56 ? 17.397 64.543 7.888 1.00 25.47 56 LYS B O 1
ATOM 2062 N N . ILE B 1 57 ? 18.715 62.794 8.431 1.00 26.84 57 ILE B N 1
ATOM 2063 C CA . ILE B 1 57 ? 19.944 63.584 8.378 1.00 27.88 57 ILE B CA 1
ATOM 2064 C C . ILE B 1 57 ? 20.944 63.153 7.301 1.00 29.45 57 ILE B C 1
ATOM 2065 O O . ILE B 1 57 ? 21.631 62.136 7.438 1.00 28.49 57 ILE B O 1
ATOM 2070 N N . HIS B 1 58 ? 21.014 63.945 6.235 1.00 31.64 58 HIS B N 1
ATOM 2071 C CA . HIS B 1 58 ? 21.950 63.720 5.137 1.00 33.87 58 HIS B CA 1
ATOM 2072 C C . HIS B 1 58 ? 23.299 63.381 5.783 1.00 34.55 58 HIS B C 1
ATOM 2073 O O . HIS B 1 58 ? 23.677 63.972 6.796 1.00 35.14 58 HIS B O 1
ATOM 2080 N N . PRO B 1 59 ? 24.046 62.429 5.209 1.00 35.46 59 PRO B N 1
ATOM 2081 C CA . PRO B 1 59 ? 25.342 62.061 5.792 1.00 35.77 59 PRO B CA 1
ATOM 2082 C C . PRO B 1 59 ? 26.358 63.194 5.973 1.00 36.97 59 PRO B C 1
ATOM 2083 O O . PRO B 1 59 ? 27.225 63.117 6.846 1.00 38.75 59 PRO B O 1
ATOM 2087 N N . GLN B 1 60 ? 26.257 64.248 5.169 1.00 38.19 60 GLN B N 1
ATOM 2088 C CA . GLN B 1 60 ? 27.192 65.373 5.283 1.00 39.27 60 GLN B CA 1
ATOM 2089 C C . GLN B 1 60 ? 26.624 66.533 6.089 1.00 38.68 60 GLN B C 1
ATOM 2090 O O . GLN B 1 60 ? 27.332 67.481 6.406 1.00 39.06 60 GLN B O 1
ATOM 2096 N N . ALA B 1 61 ? 25.341 66.444 6.416 1.00 37.95 61 ALA B N 1
ATOM 2097 C CA . ALA B 1 61 ? 24.648 67.483 7.153 1.00 35.57 61 ALA B CA 1
ATOM 2098 C C . ALA B 1 61 ? 25.418 68.080 8.324 1.00 35.64 61 ALA B C 1
ATOM 2099 O O . ALA B 1 61 ? 25.647 69.290 8.355 1.00 35.64 61 ALA B O 1
ATOM 2101 N N . ILE B 1 62 ? 25.834 67.255 9.282 1.00 34.91 62 ILE B N 1
ATOM 2102 C CA . ILE B 1 62 ? 26.524 67.804 10.446 1.00 33.80 62 ILE B CA 1
ATOM 2103 C C . ILE B 1 62 ? 27.835 68.516 10.146 1.00 34.32 62 ILE B C 1
ATOM 2104 O O . ILE B 1 62 ? 28.013 69.671 10.544 1.00 35.11 62 ILE B O 1
ATOM 2109 N N . ASP B 1 63 ? 28.753 67.849 9.451 1.00 33.86 63 ASP B N 1
ATOM 2110 C CA . ASP B 1 63 ? 30.036 68.470 9.128 1.00 33.11 63 ASP B CA 1
ATOM 2111 C C . ASP B 1 63 ? 29.833 69.742 8.316 1.00 32.76 63 ASP B C 1
ATOM 2112 O O . ASP B 1 63 ? 30.228 70.831 8.734 1.00 32.84 63 ASP B O 1
ATOM 2117 N N . SER B 1 64 ? 29.209 69.587 7.152 1.00 31.44 64 SER B N 1
ATOM 2118 C CA . SER B 1 64 ? 28.941 70.693 6.241 1.00 29.75 64 SER B CA 1
ATOM 2119 C C . SER B 1 64 ? 28.310 71.891 6.949 1.00 28.66 64 SER B C 1
ATOM 2120 O O . SER B 1 64 ? 28.652 73.044 6.671 1.00 27.37 64 SER B O 1
ATOM 2123 N N . GLY B 1 65 ? 27.392 71.612 7.868 1.00 28.25 65 GLY B N 1
ATOM 2124 C CA . GLY B 1 65 ? 26.730 72.679 8.596 1.00 28.16 65 GLY B CA 1
ATOM 2125 C C . GLY B 1 65 ? 27.611 73.352 9.634 1.00 28.16 65 GLY B C 1
ATOM 2126 O O . GLY B 1 65 ? 27.690 74.584 9.684 1.00 26.52 65 GLY B O 1
ATOM 2127 N N . ILE B 1 66 ? 28.264 72.546 10.472 1.00 28.21 66 ILE B N 1
ATOM 2128 C CA . ILE B 1 66 ? 29.140 73.072 11.515 1.00 29.37 66 ILE B CA 1
ATOM 2129 C C . ILE B 1 66 ? 30.285 73.847 10.886 1.00 29.27 66 ILE B C 1
ATOM 2130 O O . ILE B 1 66 ? 30.746 74.850 11.428 1.00 28.89 66 ILE B O 1
ATOM 2135 N N . GLN B 1 67 ? 30.734 73.376 9.730 1.00 30.02 67 GLN B N 1
ATOM 2136 C CA . GLN B 1 67 ? 31.822 74.023 9.025 1.00 30.70 67 GLN B CA 1
ATOM 2137 C C . GLN B 1 67 ? 31.397 75.414 8.566 1.00 29.63 67 GLN B C 1
ATOM 2138 O O . GLN B 1 67 ? 32.089 76.395 8.816 1.00 28.23 67 GLN B O 1
ATOM 2144 N N . ALA B 1 68 ? 30.252 75.500 7.902 1.00 30.52 68 ALA B N 1
ATOM 2145 C CA . ALA B 1 68 ? 29.759 76.788 7.426 1.00 31.53 68 ALA B CA 1
ATOM 2146 C C . ALA B 1 68 ? 29.487 77.729 8.596 1.00 31.59 68 ALA B C 1
ATOM 2147 O O . ALA B 1 68 ? 29.644 78.945 8.477 1.00 31.00 68 ALA B O 1
ATOM 2149 N N . LEU B 1 69 ? 29.069 77.163 9.724 1.00 31.56 69 LEU B N 1
ATOM 2150 C CA . LEU B 1 69 ? 28.785 77.965 10.902 1.00 31.73 69 LEU B CA 1
ATOM 2151 C C . LEU B 1 69 ? 30.053 78.663 11.377 1.00 33.93 69 LEU B C 1
ATOM 2152 O O . LEU B 1 69 ? 30.054 79.868 11.654 1.00 35.22 69 LEU B O 1
ATOM 2157 N N . LYS B 1 70 ? 31.140 77.910 11.463 1.00 34.65 70 LYS B N 1
ATOM 2158 C CA . LYS B 1 70 ? 32.399 78.482 11.904 1.00 34.68 70 LYS B CA 1
ATOM 2159 C C . LYS B 1 70 ? 32.895 79.584 10.960 1.00 35.31 70 LYS B C 1
ATOM 2160 O O . LYS B 1 70 ? 33.486 80.574 11.411 1.00 35.89 70 LYS B O 1
ATOM 2166 N N . LYS B 1 71 ? 32.636 79.426 9.661 1.00 34.79 71 LYS B N 1
ATOM 2167 C CA . LYS B 1 71 ? 33.044 80.427 8.678 1.00 35.11 71 LYS B CA 1
ATOM 2168 C C . LYS B 1 71 ? 32.206 81.685 8.834 1.00 35.18 71 LYS B C 1
ATOM 2169 O O . LYS B 1 71 ? 32.342 82.630 8.056 1.00 36.26 71 LYS B O 1
ATOM 2175 N N . GLY B 1 72 ? 31.336 81.693 9.838 1.00 34.77 72 GLY B N 1
ATOM 2176 C CA . GLY B 1 72 ? 30.490 82.851 10.066 1.00 34.05 72 GLY B CA 1
ATOM 2177 C C . GLY B 1 72 ? 29.506 83.056 8.935 1.00 32.74 72 GLY B C 1
ATOM 2178 O O . GLY B 1 72 ? 29.097 84.184 8.659 1.00 32.39 72 GLY B O 1
ATOM 2179 N N . CYS B 1 73 ? 29.121 81.951 8.299 1.00 32.34 73 CYS B N 1
ATOM 2180 C CA . CYS B 1 73 ? 28.186 81.958 7.179 1.00 33.15 73 CYS B CA 1
ATOM 2181 C C . CYS B 1 73 ? 26.845 82.572 7.547 1.00 33.47 73 CYS B C 1
ATOM 2182 O O . CYS B 1 73 ? 26.478 82.640 8.723 1.00 35.43 73 CYS B O 1
ATOM 2185 N N . PRO B 1 74 ? 26.091 83.036 6.540 1.00 32.21 74 PRO B N 1
ATOM 2186 C CA . PRO B 1 74 ? 24.787 83.625 6.855 1.00 30.89 74 PRO B CA 1
ATOM 2187 C C . PRO B 1 74 ? 23.745 82.546 7.181 1.00 29.04 74 PRO B C 1
ATOM 2188 O O . PRO B 1 74 ? 23.905 81.377 6.825 1.00 30.39 74 PRO B O 1
ATOM 2192 N N . ILE B 1 75 ? 22.692 82.940 7.882 1.00 26.59 75 ILE B N 1
ATOM 2193 C CA . ILE B 1 75 ? 21.628 82.022 8.251 1.00 24.03 75 ILE B CA 1
ATOM 2194 C C . ILE B 1 75 ? 20.314 82.659 7.828 1.00 23.65 75 ILE B C 1
ATOM 2195 O O . ILE B 1 75 ? 19.893 83.660 8.411 1.00 23.07 75 ILE B O 1
ATOM 2200 N N . VAL B 1 76 ? 19.669 82.088 6.811 1.00 23.61 76 VAL B N 1
ATOM 2201 C CA . VAL B 1 76 ? 18.408 82.641 6.307 1.00 24.00 76 VAL B CA 1
ATOM 2202 C C . VAL B 1 76 ? 17.188 81.848 6.745 1.00 25.17 76 VAL B C 1
ATOM 2203 O O . VAL B 1 76 ? 17.048 80.674 6.411 1.00 27.21 76 VAL B O 1
ATOM 2207 N N . CYS B 1 77 ? 16.296 82.497 7.482 1.00 26.13 77 CYS B N 1
ATOM 2208 C CA . CYS B 1 77 ? 15.091 81.842 7.967 1.00 26.87 77 CYS B CA 1
ATOM 2209 C C . CYS B 1 77 ? 13.866 82.385 7.239 1.00 28.13 77 CYS B C 1
ATOM 2210 O O . CYS B 1 77 ? 13.871 83.518 6.744 1.00 28.27 77 CYS B O 1
ATOM 2213 N N . ASP B 1 78 ? 12.818 81.569 7.174 1.00 28.91 78 ASP B N 1
ATOM 2214 C CA . ASP B 1 78 ? 11.581 81.949 6.500 1.00 29.58 78 ASP B CA 1
ATOM 2215 C C . ASP B 1 78 ? 10.624 82.736 7.407 1.00 31.07 78 ASP B C 1
ATOM 2216 O O . ASP B 1 78 ? 9.926 83.644 6.960 1.00 30.74 78 ASP B O 1
ATOM 2221 N N . VAL B 1 79 ? 10.605 82.386 8.685 1.00 32.86 79 VAL B N 1
ATOM 2222 C CA . VAL B 1 79 ? 9.748 83.052 9.655 1.00 34.81 79 VAL B CA 1
ATOM 2223 C C . VAL B 1 79 ? 10.638 83.694 10.721 1.00 36.71 79 VAL B C 1
ATOM 2224 O O . VAL B 1 79 ? 11.705 83.166 11.045 1.00 37.74 79 VAL B O 1
ATOM 2228 N N . GLN B 1 80 ? 10.200 84.827 11.264 1.00 37.45 80 GLN B N 1
ATOM 2229 C CA . GLN B 1 80 ? 10.987 85.543 12.261 1.00 37.69 80 GLN B CA 1
ATOM 2230 C C . GLN B 1 80 ? 11.256 84.773 13.550 1.00 37.86 80 GLN B C 1
ATOM 2231 O O . GLN B 1 80 ? 12.375 84.798 14.061 1.00 38.31 80 GLN B O 1
ATOM 2237 N N . MET B 1 81 ? 10.241 84.095 14.077 1.00 37.70 81 MET B N 1
ATOM 2238 C CA . MET B 1 81 ? 10.401 83.332 15.310 1.00 38.17 81 MET B CA 1
ATOM 2239 C C . MET B 1 81 ? 11.701 82.545 15.385 1.00 36.76 81 MET B C 1
ATOM 2240 O O . MET B 1 81 ? 12.357 82.528 16.425 1.00 36.04 81 MET B O 1
ATOM 2245 N N . ILE B 1 82 ? 12.065 81.882 14.291 1.00 35.46 82 ILE B N 1
ATOM 2246 C CA . ILE B 1 82 ? 13.292 81.094 14.262 1.00 34.88 82 ILE B CA 1
ATOM 2247 C C . ILE B 1 82 ? 14.491 81.937 14.685 1.00 34.99 82 ILE B C 1
ATOM 2248 O O . ILE B 1 82 ? 15.343 81.475 15.445 1.00 34.23 82 ILE B O 1
ATOM 2253 N N . LEU B 1 83 ? 14.556 83.171 14.194 1.00 35.08 83 LEU B N 1
ATOM 2254 C CA . LEU B 1 83 ? 15.652 84.060 14.558 1.00 35.72 83 LEU B CA 1
ATOM 2255 C C . LEU B 1 83 ? 15.563 84.392 16.035 1.00 36.37 83 LEU B C 1
ATOM 2256 O O . LEU B 1 83 ? 16.534 84.248 16.775 1.00 37.07 83 LEU B O 1
ATOM 2261 N N . SER B 1 84 ? 14.380 84.829 16.453 1.00 37.17 84 SER B N 1
ATOM 2262 C CA . SER B 1 84 ? 14.113 85.198 17.839 1.00 39.03 84 SER B CA 1
ATOM 2263 C C . SER B 1 84 ? 14.404 84.087 18.839 1.00 39.73 84 SER B C 1
ATOM 2264 O O . SER B 1 84 ? 14.122 84.238 20.029 1.00 40.72 84 SER B O 1
ATOM 2267 N N . GLY B 1 85 ? 14.958 82.976 18.369 1.00 39.99 85 GLY B N 1
ATOM 2268 C CA . GLY B 1 85 ? 15.240 81.878 19.268 1.00 40.89 85 GLY B CA 1
ATOM 2269 C C . GLY B 1 85 ? 16.702 81.516 19.370 1.00 42.68 85 GLY B C 1
ATOM 2270 O O . GLY B 1 85 ? 17.052 80.563 20.062 1.00 42.84 85 GLY B O 1
ATOM 2271 N N . LEU B 1 86 ? 17.559 82.273 18.693 1.00 44.66 86 LEU B N 1
ATOM 2272 C CA . LEU B 1 86 ? 18.999 82.007 18.711 1.00 46.57 86 LEU B CA 1
ATOM 2273 C C . LEU B 1 86 ? 19.736 83.004 19.604 1.00 48.93 86 LEU B C 1
ATOM 2274 O O . LEU B 1 86 ? 19.442 84.199 19.568 1.00 49.68 86 LEU B O 1
ATOM 2279 N N . ASN B 1 87 ? 20.683 82.520 20.406 1.00 51.45 87 ASN B N 1
ATOM 2280 C CA . ASN B 1 87 ? 21.458 83.407 21.282 1.00 54.23 87 ASN B CA 1
ATOM 2281 C C . ASN B 1 87 ? 22.471 84.172 20.431 1.00 55.15 87 ASN B C 1
ATOM 2282 O O . ASN B 1 87 ? 23.519 83.635 20.054 1.00 55.81 87 ASN B O 1
ATOM 2284 N N . PRO B 1 88 ? 22.170 85.442 20.122 1.00 55.25 88 PRO B N 1
ATOM 2285 C CA . PRO B 1 88 ? 23.053 86.282 19.308 1.00 55.53 88 PRO B CA 1
ATOM 2286 C C . PRO B 1 88 ? 24.501 86.159 19.759 1.00 56.33 88 PRO B C 1
ATOM 2287 O O . PRO B 1 88 ? 25.417 86.108 18.934 1.00 57.43 88 PRO B O 1
ATOM 2291 N N . GLU B 1 89 ? 24.689 86.111 21.078 1.00 55.90 89 GLU B N 1
ATOM 2292 C CA . GLU B 1 89 ? 26.014 86.000 21.671 1.00 54.55 89 GLU B CA 1
ATOM 2293 C C . GLU B 1 89 ? 26.738 84.770 21.131 1.00 53.73 89 GLU B C 1
ATOM 2294 O O . GLU B 1 89 ? 27.927 84.833 20.805 1.00 54.01 89 GLU B O 1
ATOM 2296 N N . ARG B 1 90 ? 26.022 83.653 21.031 1.00 51.23 90 ARG B N 1
ATOM 2297 C CA . ARG B 1 90 ? 26.626 82.434 20.515 1.00 48.70 90 ARG B CA 1
ATOM 2298 C C . ARG B 1 90 ? 26.969 82.575 19.033 1.00 47.11 90 ARG B C 1
ATOM 2299 O O . ARG B 1 90 ? 27.942 81.991 18.550 1.00 46.93 90 ARG B O 1
ATOM 2307 N N . LEU B 1 91 ? 26.171 83.355 18.313 1.00 44.59 91 LEU B N 1
ATOM 2308 C CA . LEU B 1 91 ? 26.394 83.553 16.886 1.00 42.23 91 LEU B CA 1
ATOM 2309 C C . LEU B 1 91 ? 27.559 84.481 16.556 1.00 41.80 91 LEU B C 1
ATOM 2310 O O . LEU B 1 91 ? 28.243 84.280 15.550 1.00 41.82 91 LEU B O 1
ATOM 2315 N N . LYS B 1 92 ? 27.787 85.487 17.401 1.00 40.35 92 LYS B N 1
ATOM 2316 C CA . LYS B 1 92 ? 28.871 86.445 17.186 1.00 37.90 92 LYS B CA 1
ATOM 2317 C C . LYS B 1 92 ? 30.224 85.747 17.154 1.00 36.71 92 LYS B C 1
ATOM 2318 O O . LYS B 1 92 ? 31.095 86.098 16.367 1.00 36.89 92 LYS B O 1
ATOM 2320 N N . VAL B 1 93 ? 30.397 84.752 18.011 1.00 36.46 93 VAL B N 1
ATOM 2321 C CA . VAL B 1 93 ? 31.649 84.010 18.061 1.00 37.11 93 VAL B CA 1
ATOM 2322 C C . VAL B 1 93 ? 32.133 83.649 16.660 1.00 37.49 93 VAL B C 1
ATOM 2323 O O . VAL B 1 93 ? 33.317 83.775 16.346 1.00 37.45 93 VAL B O 1
ATOM 2327 N N . TYR B 1 94 ? 31.212 83.187 15.825 1.00 36.86 94 TYR B N 1
ATOM 2328 C CA . TYR B 1 94 ? 31.559 82.806 14.471 1.00 36.86 94 TYR B CA 1
ATOM 2329 C C . TYR B 1 94 ? 31.412 83.987 13.519 1.00 36.10 94 TYR B C 1
ATOM 2330 O O . TYR B 1 94 ? 32.158 84.100 12.543 1.00 35.86 94 TYR B O 1
ATOM 2339 N N . GLY B 1 95 ? 30.453 84.862 13.816 1.00 34.73 95 GLY B N 1
ATOM 2340 C CA . GLY B 1 95 ? 30.216 86.037 12.994 1.00 33.09 95 GLY B CA 1
ATOM 2341 C C . GLY B 1 95 ? 29.144 85.862 11.932 1.00 32.30 95 GLY B C 1
ATOM 2342 O O . GLY B 1 95 ? 29.160 86.538 10.900 1.00 33.23 95 GLY B O 1
ATOM 2343 N N . CYS B 1 96 ? 28.199 84.967 12.189 1.00 30.16 96 CYS B N 1
ATOM 2344 C CA . CYS B 1 96 ? 27.129 84.698 11.245 1.00 28.05 96 CYS B CA 1
ATOM 2345 C C . CYS B 1 96 ? 26.105 85.809 11.179 1.00 27.55 96 CYS B C 1
ATOM 2346 O O . CYS B 1 96 ? 25.659 86.310 12.209 1.00 25.94 96 CYS B O 1
ATOM 2349 N N . LYS B 1 97 ? 25.733 86.190 9.960 1.00 27.55 97 LYS B N 1
ATOM 2350 C CA . LYS B 1 97 ? 24.707 87.217 9.764 1.00 26.91 97 LYS B CA 1
ATOM 2351 C C . LYS B 1 97 ? 23.386 86.462 9.569 1.00 25.62 97 LYS B C 1
ATOM 2352 O O . LYS B 1 97 ? 23.373 85.362 9.020 1.00 24.32 97 LYS B O 1
ATOM 2358 N N . THR B 1 98 ? 22.282 87.032 10.036 1.00 25.20 98 THR B N 1
ATOM 2359 C CA . THR B 1 98 ? 20.993 86.364 9.897 1.00 25.42 98 THR B CA 1
ATOM 2360 C C . THR B 1 98 ? 20.017 87.154 9.031 1.00 25.42 98 THR B C 1
ATOM 2361 O O . THR B 1 98 ? 20.128 88.374 8.903 1.00 25.48 98 THR B O 1
ATOM 2365 N N . TYR B 1 99 ? 19.066 86.456 8.424 1.00 24.96 99 TYR B N 1
ATOM 2366 C CA . TYR B 1 99 ? 18.107 87.124 7.562 1.00 25.10 99 TYR B CA 1
ATOM 2367 C C . TYR B 1 99 ? 16.699 86.539 7.609 1.00 25.31 99 TYR B C 1
ATOM 2368 O O . TYR B 1 99 ? 16.503 85.378 7.963 1.00 25.58 99 TYR B O 1
ATOM 2377 N N . CYS B 1 100 ? 15.727 87.366 7.239 1.00 25.20 100 CYS B N 1
ATOM 2378 C CA . CYS B 1 100 ? 14.328 86.968 7.174 1.00 26.94 100 CYS B CA 1
ATOM 2379 C C . CYS B 1 100 ? 13.562 88.099 6.504 1.00 28.31 100 CYS B C 1
ATOM 2380 O O . CYS B 1 100 ? 13.125 89.036 7.161 1.00 30.76 100 CYS B O 1
ATOM 2383 N N . PHE B 1 101 ? 13.387 88.012 5.195 1.00 29.53 101 PHE B N 1
ATOM 2384 C CA . PHE B 1 101 ? 12.698 89.075 4.478 1.00 31.58 101 PHE B CA 1
ATOM 2385 C C . PHE B 1 101 ? 11.179 88.912 4.419 1.00 32.75 101 PHE B C 1
ATOM 2386 O 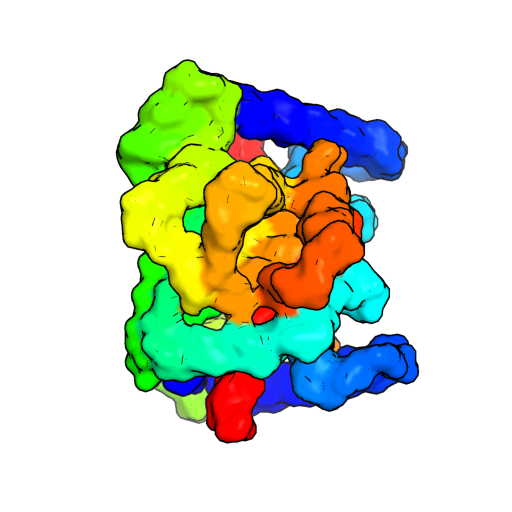O . PHE B 1 101 ? 10.489 89.678 3.750 1.00 32.27 101 PHE B O 1
ATOM 2394 N N . ILE B 1 102 ? 10.665 87.920 5.135 1.00 34.79 102 ILE B N 1
ATOM 2395 C CA . ILE B 1 102 ? 9.232 87.629 5.162 1.00 36.67 102 ILE B CA 1
ATOM 2396 C C . ILE B 1 102 ? 8.333 88.854 5.406 1.00 37.94 102 ILE B C 1
ATOM 2397 O O . ILE B 1 102 ? 7.214 88.916 4.894 1.00 37.35 102 ILE B O 1
ATOM 2402 N N . SER B 1 103 ? 8.821 89.828 6.174 1.00 40.24 103 SER B N 1
ATOM 2403 C CA . SER B 1 103 ? 8.031 91.026 6.468 1.00 41.31 103 SER B CA 1
ATOM 2404 C C . SER B 1 103 ? 8.537 92.289 5.765 1.00 42.52 103 SER B C 1
ATOM 2405 O O . SER B 1 103 ? 8.025 93.386 6.014 1.00 42.76 103 SER B O 1
ATOM 2407 N N . ASP B 1 104 ? 9.534 92.141 4.890 1.00 43.43 104 ASP B N 1
ATOM 2408 C CA . ASP B 1 104 ? 10.067 93.285 4.154 1.00 44.24 104 ASP B CA 1
ATOM 2409 C C . ASP B 1 104 ? 9.019 93.880 3.228 1.00 46.25 104 ASP B C 1
ATOM 2410 O O . ASP B 1 104 ? 8.156 93.183 2.692 1.00 46.10 104 ASP B O 1
ATOM 2415 N N . GLU B 1 105 ? 9.123 95.184 3.030 1.00 48.54 105 GLU B N 1
ATOM 2416 C CA . GLU B 1 105 ? 8.199 95.926 2.193 1.00 49.88 105 GLU B CA 1
ATOM 2417 C C . GLU B 1 105 ? 8.072 95.410 0.759 1.00 49.93 105 GLU B C 1
ATOM 2418 O O . GLU B 1 105 ? 6.964 95.161 0.288 1.00 50.31 105 GLU B O 1
ATOM 2424 N N . ASP B 1 106 ? 9.197 95.249 0.065 1.00 49.88 106 ASP B N 1
ATOM 2425 C CA . ASP B 1 106 ? 9.172 94.772 -1.321 1.00 49.32 106 ASP B CA 1
ATOM 2426 C C . ASP B 1 106 ? 8.654 93.343 -1.469 1.00 47.91 106 ASP B C 1
ATOM 2427 O O . ASP B 1 106 ? 7.843 93.058 -2.353 1.00 46.90 106 ASP B O 1
ATOM 2432 N N . VAL B 1 107 ? 9.128 92.454 -0.601 1.00 46.43 107 VAL B N 1
ATOM 2433 C CA . VAL B 1 107 ? 8.722 91.057 -0.630 1.00 44.93 107 VAL B CA 1
ATOM 2434 C C . VAL B 1 107 ? 7.201 90.950 -0.665 1.00 45.34 107 VAL B C 1
ATOM 2435 O O . VAL B 1 107 ? 6.634 90.277 -1.529 1.00 44.48 107 VAL B O 1
ATOM 2439 N N . ILE B 1 108 ? 6.544 91.633 0.267 1.00 46.60 108 ILE B N 1
ATOM 2440 C CA . ILE B 1 108 ? 5.085 91.604 0.353 1.00 47.19 108 ILE B CA 1
ATOM 2441 C C . ILE B 1 108 ? 4.440 92.245 -0.866 1.00 48.26 108 ILE B C 1
ATOM 2442 O O . ILE B 1 108 ? 3.301 91.931 -1.216 1.00 48.38 108 ILE B O 1
ATOM 2447 N N . GLU B 1 109 ? 5.172 93.144 -1.511 1.00 49.19 109 GLU B N 1
ATOM 2448 C CA . GLU B 1 109 ? 4.650 93.822 -2.685 1.00 50.51 109 GLU B CA 1
ATOM 2449 C C . GLU B 1 109 ? 4.681 92.888 -3.888 1.00 49.82 109 GLU B C 1
ATOM 2450 O O . GLU B 1 109 ? 3.709 92.807 -4.639 1.00 49.62 109 GLU B O 1
ATOM 2456 N N . ASN B 1 110 ? 5.790 92.171 -4.055 1.00 48.51 110 ASN B N 1
ATOM 2457 C CA . ASN B 1 110 ? 5.934 91.245 -5.169 1.00 48.08 110 ASN B CA 1
ATOM 2458 C C . ASN B 1 110 ? 5.009 90.047 -5.018 1.00 48.03 110 ASN B C 1
ATOM 2459 O O . ASN B 1 110 ? 4.445 89.560 -5.999 1.00 47.80 110 ASN B O 1
ATOM 2464 N N . ALA B 1 111 ? 4.861 89.574 -3.784 1.00 48.21 111 ALA B N 1
ATOM 2465 C CA . ALA B 1 111 ? 4.022 88.412 -3.498 1.00 48.54 111 ALA B CA 1
ATOM 2466 C C . ALA B 1 111 ? 2.546 88.624 -3.846 1.00 48.62 111 ALA B C 1
ATOM 2467 O O . ALA B 1 111 ? 1.906 87.740 -4.424 1.00 47.73 111 ALA B O 1
ATOM 2469 N N . LYS B 1 112 ? 2.006 89.788 -3.491 1.00 48.43 112 LYS B N 1
ATOM 2470 C CA . LYS B 1 112 ? 0.611 90.096 -3.789 1.00 47.84 112 LYS B CA 1
ATOM 2471 C C . LYS B 1 112 ? 0.460 90.236 -5.303 1.00 47.59 112 LYS B C 1
ATOM 2472 O O . LYS B 1 112 ? -0.498 89.734 -5.900 1.00 47.46 112 LYS B O 1
ATOM 2474 N N . ARG B 1 113 ? 1.427 90.912 -5.915 1.00 46.90 113 ARG B N 1
ATOM 2475 C CA . ARG B 1 113 ? 1.425 91.135 -7.352 1.00 46.72 113 ARG B CA 1
ATOM 2476 C C . ARG B 1 113 ? 1.560 89.844 -8.141 1.00 46.17 113 ARG B C 1
ATOM 2477 O O . ARG B 1 113 ? 0.814 89.611 -9.085 1.00 46.75 113 ARG B O 1
ATOM 2485 N N . LYS B 1 114 ? 2.532 89.021 -7.762 1.00 45.06 114 LYS B N 1
ATOM 2486 C CA . LYS B 1 114 ? 2.775 87.750 -8.432 1.00 43.92 114 LYS B CA 1
ATOM 2487 C C . LYS B 1 114 ? 1.756 86.681 -8.034 1.00 44.93 114 LYS B C 1
ATOM 2488 O O . LYS B 1 114 ? 1.746 85.580 -8.590 1.00 44.26 114 LYS B O 1
ATOM 2494 N N . ASN B 1 115 ? 0.912 87.005 -7.062 1.00 46.74 115 ASN B N 1
ATOM 2495 C CA . ASN B 1 115 ? -0.095 86.066 -6.577 1.00 48.25 115 ASN B CA 1
ATOM 2496 C C . ASN B 1 115 ? 0.572 84.817 -5.986 1.00 47.48 115 ASN B C 1
ATOM 2497 O O . ASN B 1 115 ? 0.039 83.708 -6.060 1.00 47.38 115 ASN B O 1
ATOM 2502 N N . SER B 1 116 ? 1.751 85.015 -5.403 1.00 45.89 116 SER B N 1
ATOM 2503 C CA . SER B 1 116 ? 2.487 83.932 -4.772 1.00 43.94 116 SER B CA 1
ATOM 2504 C C . SER B 1 116 ? 2.386 84.131 -3.261 1.00 42.28 116 SER B C 1
ATOM 2505 O O . SER B 1 116 ? 1.415 84.707 -2.777 1.00 41.86 116 SER B O 1
ATOM 2508 N N . THR B 1 117 ? 3.388 83.660 -2.526 1.00 40.48 117 THR B N 1
ATOM 2509 C CA . THR B 1 117 ? 3.399 83.782 -1.072 1.00 37.72 117 THR B CA 1
ATOM 2510 C C . THR B 1 117 ? 4.614 84.587 -0.648 1.00 36.33 117 THR B C 1
ATOM 2511 O O . THR B 1 117 ? 5.579 84.685 -1.395 1.00 35.85 117 THR B O 1
ATOM 2515 N N . ARG B 1 118 ? 4.568 85.157 0.551 1.00 34.95 118 ARG B N 1
ATOM 2516 C CA . ARG B 1 118 ? 5.685 85.949 1.049 1.00 33.51 118 ARG B CA 1
ATOM 2517 C C . ARG B 1 118 ? 6.940 85.097 1.164 1.00 32.07 118 ARG B C 1
ATOM 2518 O O . ARG B 1 118 ? 8.042 85.538 0.833 1.00 30.45 118 ARG B O 1
ATOM 2526 N N . ALA B 1 119 ? 6.765 83.873 1.644 1.00 30.91 119 ALA B N 1
ATOM 2527 C CA . ALA B 1 119 ? 7.883 82.959 1.822 1.00 31.34 119 ALA B CA 1
ATOM 2528 C C . ALA B 1 119 ? 8.621 82.684 0.518 1.00 31.74 119 ALA B C 1
ATOM 2529 O O . ALA B 1 119 ? 9.848 82.614 0.497 1.00 31.92 119 ALA B O 1
ATOM 2531 N N . ILE B 1 120 ? 7.874 82.510 -0.566 1.00 31.36 120 ILE B N 1
ATOM 2532 C CA . ILE B 1 120 ? 8.488 82.254 -1.861 1.00 30.71 120 ILE B CA 1
ATOM 2533 C C . ILE B 1 120 ? 9.272 83.472 -2.306 1.00 30.45 120 ILE B C 1
ATOM 2534 O O . ILE B 1 120 ? 10.374 83.353 -2.825 1.00 31.02 120 ILE B O 1
ATOM 2539 N N . GLU B 1 121 ? 8.694 84.646 -2.092 1.00 30.99 121 GLU B N 1
ATOM 2540 C CA . GLU B 1 121 ? 9.327 85.888 -2.497 1.00 31.08 121 GLU B CA 1
ATOM 2541 C C . GLU B 1 121 ? 10.528 86.282 -1.659 1.00 31.17 121 GLU B C 1
ATOM 2542 O O . GLU B 1 121 ? 11.441 86.942 -2.159 1.00 31.68 121 GLU B O 1
ATOM 2548 N N . SER B 1 122 ? 10.545 85.883 -0.392 1.00 30.37 122 SER B N 1
ATOM 2549 C CA . SER B 1 122 ? 11.688 86.217 0.444 1.00 29.33 122 SER B CA 1
ATOM 2550 C C . SER B 1 122 ? 12.841 85.271 0.116 1.00 28.06 122 SER B C 1
ATOM 2551 O O . SER B 1 122 ? 14.005 85.625 0.285 1.00 28.19 122 SER B O 1
ATOM 2554 N N . ILE B 1 123 ? 12.519 84.075 -0.367 1.00 27.30 123 ILE B N 1
ATOM 2555 C CA . ILE B 1 123 ? 13.556 83.120 -0.744 1.00 26.07 123 ILE B CA 1
ATOM 2556 C C . ILE B 1 123 ? 14.209 83.657 -2.002 1.00 26.41 123 ILE B C 1
ATOM 2557 O O . ILE B 1 123 ? 15.416 83.515 -2.201 1.00 26.79 123 ILE B O 1
ATOM 2562 N N . GLN B 1 124 ? 13.407 84.282 -2.855 1.00 26.93 124 GLN B N 1
ATOM 2563 C CA . GLN B 1 124 ? 13.942 84.837 -4.084 1.00 28.68 124 GLN B CA 1
ATOM 2564 C C . GLN B 1 124 ? 14.782 86.072 -3.793 1.00 28.75 124 GLN B C 1
ATOM 2565 O O . GLN B 1 124 ? 15.794 86.317 -4.453 1.00 27.60 124 GLN B O 1
ATOM 2571 N N . LYS B 1 125 ? 14.375 86.844 -2.792 1.00 29.82 125 LYS B N 1
ATOM 2572 C CA . LYS B 1 125 ? 15.137 88.031 -2.436 1.00 30.25 125 LYS B CA 1
ATOM 2573 C C . LYS B 1 125 ? 16.508 87.609 -1.898 1.00 31.14 125 LYS B C 1
ATOM 2574 O O . LYS B 1 125 ? 17.537 88.152 -2.302 1.00 31.96 125 LYS B O 1
ATOM 2580 N N . ALA B 1 126 ? 16.525 86.643 -0.988 1.00 30.58 126 ALA B N 1
ATOM 2581 C CA . ALA B 1 126 ? 17.786 86.169 -0.445 1.00 30.66 126 ALA B CA 1
ATOM 2582 C C . ALA B 1 126 ? 18.658 85.680 -1.602 1.00 30.72 126 ALA B C 1
ATOM 2583 O O . ALA B 1 126 ? 19.879 85.841 -1.583 1.00 31.39 126 ALA B O 1
ATOM 2585 N N . ASN B 1 127 ? 18.024 85.095 -2.616 1.00 29.93 127 ASN B N 1
ATOM 2586 C CA . ASN B 1 127 ? 18.753 84.579 -3.777 1.00 29.61 127 ASN B CA 1
ATOM 2587 C C . ASN B 1 127 ? 19.412 85.695 -4.586 1.00 28.39 127 ASN B C 1
ATOM 2588 O O . ASN B 1 127 ? 20.559 85.570 -5.014 1.00 27.44 127 ASN B O 1
ATOM 2593 N N . SER B 1 128 ? 18.686 86.790 -4.779 1.00 27.50 128 SER B N 1
ATOM 2594 C CA . SER B 1 128 ? 19.204 87.916 -5.541 1.00 26.41 128 SER B CA 1
ATOM 2595 C C . SER B 1 128 ? 20.436 88.541 -4.892 1.00 26.29 128 SER B C 1
ATOM 2596 O O . SER B 1 128 ? 21.213 89.215 -5.561 1.00 27.01 128 SER B O 1
ATOM 2599 N N . PHE B 1 129 ? 20.615 88.332 -3.592 1.00 26.34 129 PHE B N 1
ATOM 2600 C CA . PHE B 1 129 ? 21.782 88.873 -2.906 1.00 26.42 129 PHE B CA 1
ATOM 2601 C C . PHE B 1 129 ? 22.838 87.790 -2.728 1.00 26.84 129 PHE B C 1
ATOM 2602 O O . PHE B 1 129 ? 23.844 87.988 -2.045 1.00 28.03 129 PHE B O 1
ATOM 2610 N N . ASN B 1 130 ? 22.595 86.642 -3.349 1.00 25.99 130 ASN B N 1
ATOM 2611 C CA . ASN B 1 130 ? 23.520 85.525 -3.283 1.00 25.43 130 ASN B CA 1
ATOM 2612 C C . ASN B 1 130 ? 23.588 84.935 -1.873 1.00 24.74 130 ASN B C 1
ATOM 2613 O O . ASN B 1 130 ? 24.576 84.298 -1.499 1.00 23.40 130 ASN B O 1
ATOM 2618 N N . LEU B 1 131 ? 22.524 85.137 -1.099 1.00 24.90 131 LEU B N 1
ATOM 2619 C CA . LEU B 1 131 ? 22.456 84.639 0.280 1.00 24.83 131 LEU B CA 1
ATOM 2620 C C . LEU B 1 131 ? 22.188 83.140 0.439 1.00 25.32 131 LEU B C 1
ATOM 2621 O O . LEU B 1 131 ? 22.331 82.605 1.537 1.00 25.47 131 LEU B O 1
ATOM 2626 N N . LEU B 1 132 ? 21.793 82.467 -0.638 1.00 25.96 132 LEU B N 1
ATOM 2627 C CA . LEU B 1 132 ? 21.533 81.035 -0.567 1.00 26.84 132 LEU B CA 1
ATOM 2628 C C . LEU B 1 132 ? 22.833 80.285 -0.845 1.00 27.86 132 LEU B C 1
ATOM 2629 O O . LEU B 1 132 ? 22.874 79.057 -0.826 1.00 29.14 132 LEU B O 1
ATOM 2634 N N . ASN B 1 133 ? 23.896 81.034 -1.106 1.00 29.05 133 ASN B N 1
ATOM 2635 C CA . ASN B 1 133 ? 25.198 80.447 -1.398 1.00 30.37 133 ASN B CA 1
ATOM 2636 C C . ASN B 1 133 ? 25.977 80.034 -0.140 1.00 30.61 133 ASN B C 1
ATOM 2637 O O . ASN B 1 133 ? 26.191 80.841 0.768 1.00 30.97 133 ASN B O 1
ATOM 2642 N N . GLU B 1 134 ? 26.391 78.769 -0.094 1.00 30.56 134 GLU B N 1
ATOM 2643 C CA . GLU B 1 134 ? 27.147 78.229 1.037 1.00 32.33 134 GLU B CA 1
ATOM 2644 C C . GLU B 1 134 ? 26.669 78.680 2.427 1.00 32.37 134 GLU B C 1
ATOM 2645 O O . GLU B 1 134 ? 27.477 78.873 3.343 1.00 34.08 134 GLU B O 1
ATOM 2651 N N . SER B 1 135 ? 25.362 78.834 2.598 1.00 30.32 135 SER B N 1
ATOM 2652 C CA . SER B 1 135 ? 24.830 79.264 3.881 1.00 27.93 135 SER B CA 1
ATOM 2653 C C . SER B 1 135 ? 23.934 78.197 4.483 1.00 27.65 135 SER B C 1
ATOM 2654 O O . SER B 1 135 ? 23.884 77.066 3.998 1.00 28.08 135 SER B O 1
ATOM 2657 N N . ILE B 1 136 ? 23.250 78.549 5.564 1.00 26.01 136 ILE B N 1
ATOM 2658 C CA . ILE B 1 136 ? 22.326 77.617 6.187 1.00 25.30 136 ILE B CA 1
ATOM 2659 C C . ILE B 1 136 ? 20.949 78.238 6.026 1.00 25.51 136 ILE B C 1
ATOM 2660 O O . ILE B 1 136 ? 20.687 79.357 6.477 1.00 24.77 136 ILE B O 1
ATOM 2665 N N . ILE B 1 137 ? 20.083 77.517 5.329 1.00 26.05 137 ILE B N 1
ATOM 2666 C CA . ILE B 1 137 ? 18.733 77.987 5.102 1.00 26.82 137 ILE B CA 1
ATOM 2667 C C . ILE B 1 137 ? 17.820 77.177 6.004 1.00 26.52 137 ILE B C 1
ATOM 2668 O O . ILE B 1 137 ? 17.815 75.946 5.943 1.00 27.00 137 ILE B O 1
ATOM 2673 N N . VAL B 1 138 ? 17.071 77.874 6.851 1.00 25.45 138 VAL B N 1
ATOM 2674 C CA . VAL B 1 138 ? 16.153 77.226 7.768 1.00 25.94 138 VAL B CA 1
ATOM 2675 C C . VAL B 1 138 ? 14.720 77.542 7.384 1.00 26.78 138 VAL B C 1
ATOM 2676 O O . VAL B 1 138 ? 14.283 78.694 7.445 1.00 26.15 138 VAL B O 1
ATOM 2680 N N . ILE B 1 139 ? 14.004 76.506 6.964 1.00 27.82 139 ILE B N 1
ATOM 2681 C CA . ILE B 1 139 ? 12.604 76.628 6.578 1.00 28.39 139 ILE B CA 1
ATOM 2682 C C . ILE B 1 139 ? 11.853 75.860 7.657 1.00 30.36 139 ILE B C 1
ATOM 2683 O O . ILE B 1 139 ? 11.912 74.628 7.707 1.00 31.70 139 ILE B O 1
ATOM 2688 N N . GLY B 1 140 ? 11.156 76.569 8.529 1.00 30.57 140 GLY B N 1
ATOM 2689 C CA . GLY B 1 140 ? 10.448 75.870 9.579 1.00 30.96 140 GLY B CA 1
ATOM 2690 C C . GLY B 1 140 ? 8.963 76.117 9.555 1.00 31.49 140 GLY B C 1
ATOM 2691 O O . GLY B 1 140 ? 8.252 75.674 10.448 1.00 32.69 140 GLY B O 1
ATOM 2692 N N . ASN B 1 141 ? 8.480 76.807 8.532 1.00 32.33 141 ASN B N 1
ATOM 2693 C CA . ASN B 1 141 ? 7.059 77.099 8.471 1.00 33.12 141 ASN B CA 1
ATOM 2694 C C . ASN B 1 141 ? 6.408 77.079 7.084 1.00 32.93 141 ASN B C 1
ATOM 2695 O O . ASN B 1 141 ? 5.280 76.611 6.940 1.00 35.03 141 ASN B O 1
ATOM 2700 N N . ALA B 1 142 ? 7.108 77.575 6.067 1.00 31.13 142 ALA B N 1
ATOM 2701 C CA . ALA B 1 142 ? 6.547 77.641 4.721 1.00 28.37 142 ALA B CA 1
ATOM 2702 C C . ALA B 1 142 ? 7.046 76.605 3.716 1.00 27.32 142 ALA B C 1
ATOM 2703 O O . ALA B 1 142 ? 8.185 76.673 3.250 1.00 27.13 142 ALA B O 1
ATOM 2705 N N . PRO B 1 143 ? 6.195 75.629 3.362 1.00 26.48 143 PRO B N 1
ATOM 2706 C CA . PRO B 1 143 ? 6.640 74.627 2.394 1.00 25.17 143 PRO B CA 1
ATOM 2707 C C . PRO B 1 143 ? 6.964 75.296 1.068 1.00 23.97 143 PRO B C 1
ATOM 2708 O O . PRO B 1 143 ? 7.910 74.906 0.392 1.00 24.03 143 PRO B O 1
ATOM 2712 N N . THR B 1 144 ? 6.187 76.314 0.702 1.00 22.50 144 THR B N 1
ATOM 2713 C CA . THR B 1 144 ? 6.428 77.012 -0.554 1.00 22.04 144 THR B CA 1
ATOM 2714 C C . THR B 1 144 ? 7.874 77.523 -0.592 1.00 22.73 144 THR B C 1
ATOM 2715 O O . THR B 1 144 ? 8.490 77.602 -1.660 1.00 23.16 144 THR B O 1
ATOM 2719 N N . ALA B 1 145 ? 8.412 77.854 0.580 1.00 21.87 145 ALA B N 1
ATOM 2720 C CA . ALA B 1 145 ? 9.783 78.337 0.682 1.00 21.06 145 ALA B CA 1
ATOM 2721 C C . ALA B 1 145 ? 10.735 77.202 0.313 1.00 21.23 145 ALA B C 1
ATOM 2722 O O . ALA B 1 145 ? 11.597 77.347 -0.560 1.00 21.28 145 ALA B O 1
ATOM 2724 N N . LEU B 1 146 ? 10.569 76.067 0.984 1.00 20.64 146 LEU B N 1
ATOM 2725 C CA . LEU B 1 146 ? 11.410 74.908 0.737 1.00 19.35 146 LEU B CA 1
ATOM 2726 C C . LEU B 1 146 ? 11.312 74.430 -0.708 1.00 21.18 146 LEU B C 1
ATOM 2727 O O . LEU B 1 146 ? 12.270 73.858 -1.234 1.00 22.50 146 LEU B O 1
ATOM 2732 N N . LEU B 1 147 ? 10.165 74.667 -1.348 1.00 21.08 147 LEU B N 1
ATOM 2733 C CA . LEU B 1 147 ? 9.963 74.261 -2.742 1.00 21.11 147 LEU B CA 1
ATOM 2734 C C . LEU B 1 147 ? 10.683 75.207 -3.690 1.00 22.64 147 LEU B C 1
ATOM 2735 O O . LEU B 1 147 ? 11.131 74.808 -4.765 1.00 23.39 147 LEU B O 1
ATOM 2740 N N . GLU B 1 148 ? 10.778 76.469 -3.291 1.00 23.72 148 GLU B N 1
ATOM 2741 C CA . GLU B 1 148 ? 11.448 77.465 -4.108 1.00 23.53 148 GLU B CA 1
ATOM 2742 C C . GLU B 1 148 ? 12.923 77.119 -4.111 1.00 23.36 148 GLU B C 1
ATOM 2743 O O . GLU B 1 148 ? 13.624 77.357 -5.094 1.00 24.24 148 GLU B O 1
ATOM 2749 N N . ILE B 1 149 ? 13.391 76.556 -3.001 1.00 21.56 149 ILE B N 1
ATOM 2750 C CA . ILE B 1 149 ? 14.787 76.169 -2.895 1.00 21.57 149 ILE B CA 1
ATOM 2751 C C . ILE B 1 149 ? 14.986 74.955 -3.800 1.00 21.45 149 ILE B C 1
ATOM 2752 O O . ILE B 1 149 ? 15.976 74.853 -4.525 1.00 19.98 149 ILE B O 1
ATOM 2757 N N . GLU B 1 150 ? 14.017 74.050 -3.765 1.00 21.86 150 GLU B N 1
ATOM 2758 C CA . GLU B 1 150 ? 14.062 72.845 -4.578 1.00 22.83 150 GLU B CA 1
ATOM 2759 C C . GLU B 1 150 ? 14.248 73.275 -6.014 1.00 23.54 150 GLU B C 1
ATOM 2760 O O . GLU B 1 150 ? 15.099 72.749 -6.729 1.00 22.63 150 GLU B O 1
ATOM 2766 N N . LYS B 1 151 ? 13.442 74.256 -6.413 1.00 25.18 151 LYS B N 1
ATOM 2767 C CA . LYS B 1 151 ? 13.459 74.789 -7.768 1.00 26.72 151 LYS B CA 1
ATOM 2768 C C . LYS B 1 151 ? 14.774 75.469 -8.098 1.00 26.86 151 LYS B C 1
ATOM 2769 O O . LYS B 1 151 ? 15.433 75.100 -9.068 1.00 28.48 151 LYS B O 1
ATOM 2775 N N . LEU B 1 152 ? 15.153 76.463 -7.301 1.00 26.09 152 LEU B N 1
ATOM 2776 C CA . LEU B 1 152 ? 16.405 77.171 -7.526 1.00 25.45 152 LEU B CA 1
ATOM 2777 C C . LEU B 1 152 ? 17.595 76.223 -7.639 1.00 25.55 152 LEU B C 1
ATOM 2778 O O . LEU B 1 152 ? 18.540 76.506 -8.368 1.00 25.25 152 LEU B O 1
ATOM 2783 N N . ILE B 1 153 ? 17.561 75.105 -6.919 1.00 24.94 153 ILE B N 1
ATOM 2784 C CA . ILE B 1 153 ? 18.665 74.159 -6.988 1.00 24.99 153 ILE B CA 1
ATOM 2785 C C . ILE B 1 153 ? 18.780 73.582 -8.395 1.00 26.40 153 ILE B C 1
ATOM 2786 O O . ILE B 1 153 ? 19.877 73.503 -8.941 1.00 26.47 153 ILE B O 1
ATOM 2791 N N . ARG B 1 154 ? 17.653 73.189 -8.990 1.00 27.55 154 ARG B N 1
ATOM 2792 C CA . ARG B 1 154 ? 17.661 72.620 -10.343 1.00 27.97 154 ARG B CA 1
ATOM 2793 C C . ARG B 1 154 ? 17.853 73.677 -11.414 1.00 28.83 154 ARG B C 1
ATOM 2794 O O . ARG B 1 154 ? 18.644 73.486 -12.337 1.00 29.35 154 ARG B O 1
ATOM 2802 N N . GLN B 1 155 ? 17.087 74.763 -11.299 1.00 30.08 155 GLN B N 1
ATOM 2803 C CA . GLN B 1 155 ? 17.112 75.887 -12.241 1.00 32.61 155 GLN B CA 1
ATOM 2804 C C . GLN B 1 155 ? 18.490 76.514 -12.287 1.00 32.78 155 GLN B C 1
ATOM 2805 O O . GLN B 1 155 ? 19.221 76.385 -13.263 1.00 34.02 155 GLN B O 1
ATOM 2811 N N . GLU B 1 156 ? 18.817 77.238 -11.229 1.00 33.50 156 GLU B N 1
ATOM 2812 C CA . GLU B 1 156 ? 20.117 77.865 -11.094 1.00 33.97 156 GLU B CA 1
ATOM 2813 C C . GLU B 1 156 ? 20.907 76.832 -10.293 1.00 34.11 156 GLU B C 1
ATOM 2814 O O . GLU B 1 156 ? 20.397 75.745 -10.030 1.00 36.65 156 GLU B O 1
ATOM 2820 N N . GLY B 1 157 ? 22.133 77.118 -9.899 1.00 32.45 157 GLY B N 1
ATOM 2821 C CA . GLY B 1 157 ? 22.840 76.086 -9.162 1.00 32.22 157 GLY B CA 1
ATOM 2822 C C . GLY B 1 157 ? 22.874 76.206 -7.649 1.00 31.81 157 GLY B C 1
ATOM 2823 O O . GLY B 1 157 ? 23.413 75.316 -6.988 1.00 32.34 157 GLY B O 1
ATOM 2824 N N . ILE B 1 158 ? 22.278 77.270 -7.105 1.00 31.06 158 ILE B N 1
ATOM 2825 C CA . ILE B 1 158 ? 22.308 77.538 -5.668 1.00 30.34 158 ILE B CA 1
ATOM 2826 C C . ILE B 1 158 ? 22.824 76.355 -4.890 1.00 32.08 158 ILE B C 1
ATOM 2827 O O . ILE B 1 158 ? 22.257 75.264 -4.941 1.00 32.73 158 ILE B O 1
ATOM 2832 N N . LYS B 1 159 ? 23.934 76.574 -4.198 1.00 33.92 159 LYS B N 1
ATOM 2833 C CA . LYS B 1 159 ? 24.555 75.524 -3.414 1.00 36.16 159 LYS B CA 1
ATOM 2834 C C . LYS B 1 159 ? 24.672 75.908 -1.936 1.00 34.51 159 LYS B C 1
ATOM 2835 O O . LYS B 1 159 ? 25.748 76.276 -1.447 1.00 34.37 159 LYS B O 1
ATOM 2841 N N . PRO B 1 160 ? 23.552 75.849 -1.204 1.00 31.83 160 PRO B N 1
ATOM 2842 C CA . PRO B 1 160 ? 23.646 76.206 0.209 1.00 29.94 160 PRO B CA 1
ATOM 2843 C C . PRO B 1 160 ? 24.471 75.179 0.978 1.00 28.62 160 PRO B C 1
ATOM 2844 O O . PRO B 1 160 ? 24.628 74.037 0.547 1.00 27.77 160 PRO B O 1
ATOM 2848 N N . ALA B 1 161 ? 25.009 75.600 2.114 1.00 28.13 161 ALA B N 1
ATOM 2849 C CA . ALA B 1 161 ? 25.826 74.727 2.948 1.00 27.07 161 ALA B CA 1
ATOM 2850 C C . ALA B 1 161 ? 24.980 73.639 3.613 1.00 25.50 161 ALA B C 1
ATOM 2851 O O . ALA B 1 161 ? 25.431 72.506 3.797 1.00 24.76 161 ALA B O 1
ATOM 2853 N N . LEU B 1 162 ? 23.748 73.993 3.964 1.00 23.40 162 LEU B N 1
ATOM 2854 C CA . LEU B 1 162 ? 22.847 73.065 4.618 1.00 21.72 162 LEU B CA 1
ATOM 2855 C C . LEU B 1 162 ? 21.419 73.546 4.515 1.00 22.91 162 LEU B C 1
ATOM 2856 O O . LEU B 1 162 ? 21.150 74.743 4.640 1.00 23.21 162 LEU B O 1
ATOM 2861 N N . ILE B 1 163 ? 20.501 72.612 4.277 1.00 23.12 163 ILE B N 1
ATOM 2862 C CA . ILE B 1 163 ? 19.087 72.954 4.219 1.00 22.44 163 ILE B CA 1
ATOM 2863 C C . ILE B 1 163 ? 18.406 72.274 5.399 1.00 22.65 163 ILE B C 1
ATOM 2864 O O . ILE B 1 163 ? 18.489 71.052 5.561 1.00 22.74 163 ILE B O 1
ATOM 2869 N N . VAL B 1 164 ? 17.766 73.085 6.237 1.00 21.57 164 VAL B N 1
ATOM 2870 C CA . VAL B 1 164 ? 17.042 72.607 7.408 1.00 18.63 164 VAL B CA 1
ATOM 2871 C C . VAL B 1 164 ? 15.565 72.793 7.064 1.00 17.84 164 VAL B C 1
ATOM 2872 O O . VAL B 1 164 ? 14.934 73.800 7.410 1.00 15.66 164 VAL B O 1
ATOM 2876 N N . GLY B 1 165 ? 15.044 71.805 6.342 1.00 17.79 165 GLY B N 1
ATOM 2877 C CA . GLY B 1 165 ? 13.665 71.830 5.893 1.00 18.78 165 GLY B CA 1
ATOM 2878 C C . GLY B 1 165 ? 12.721 71.070 6.790 1.00 18.22 165 GLY B C 1
ATOM 2879 O O . GLY B 1 165 ? 12.482 69.878 6.606 1.00 17.91 165 GLY B O 1
ATOM 2880 N N . VAL B 1 166 ? 12.166 71.784 7.756 1.00 17.70 166 VAL B N 1
ATOM 2881 C CA . VAL B 1 166 ? 11.258 71.192 8.707 1.00 16.35 166 VAL B CA 1
ATOM 2882 C C . VAL B 1 166 ? 9.976 72.024 8.805 1.00 17.72 166 VAL B C 1
ATOM 2883 O O . VAL B 1 166 ? 9.509 72.342 9.893 1.00 18.51 166 VAL B O 1
ATOM 2887 N N . PRO B 1 167 ? 9.385 72.387 7.659 1.00 18.64 167 PRO B N 1
ATOM 2888 C CA . PRO B 1 167 ? 8.153 73.184 7.683 1.00 20.38 167 PRO B CA 1
ATOM 2889 C C . PRO B 1 167 ? 6.969 72.324 8.113 1.00 21.23 167 PRO B C 1
ATOM 2890 O O . PRO B 1 167 ? 6.937 71.120 7.861 1.00 21.19 167 PRO B O 1
ATOM 2894 N N . VAL B 1 168 ? 5.990 72.940 8.754 1.00 21.55 168 VAL B N 1
ATOM 2895 C CA . VAL B 1 168 ? 4.814 72.205 9.175 1.00 22.93 168 VAL B CA 1
ATOM 2896 C C . VAL B 1 168 ? 3.679 72.589 8.224 1.00 23.02 168 VAL B C 1
ATOM 2897 O O . VAL B 1 168 ? 3.511 73.767 7.901 1.00 23.57 168 VAL B O 1
ATOM 2901 N N . GLY B 1 169 ? 2.918 71.600 7.757 1.00 23.83 169 GLY B N 1
ATOM 2902 C CA . GLY B 1 169 ? 1.823 71.893 6.838 1.00 25.11 169 GLY B CA 1
ATOM 2903 C C . GLY B 1 169 ? 0.883 70.747 6.482 1.00 24.21 169 GLY B C 1
ATOM 2904 O O . GLY B 1 169 ? 1.193 69.573 6.688 1.00 23.28 169 GLY B O 1
ATOM 2905 N N . PHE B 1 170 ? -0.273 71.099 5.928 1.00 23.63 170 PHE B N 1
ATOM 2906 C CA . PHE B 1 170 ? -1.278 70.117 5.548 1.00 24.32 170 PHE B CA 1
ATOM 2907 C C . PHE B 1 170 ? -1.516 70.057 4.046 1.00 25.37 170 PHE B C 1
ATOM 2908 O O . PHE B 1 170 ? -2.262 69.201 3.561 1.00 26.85 170 PHE B O 1
ATOM 2916 N N . VAL B 1 171 ? -0.878 70.952 3.304 1.00 24.75 171 VAL B N 1
ATOM 2917 C CA . VAL B 1 171 ? -1.077 70.983 1.866 1.00 23.33 171 VAL B CA 1
ATOM 2918 C C . VAL B 1 171 ? 0.148 70.569 1.052 1.00 25.08 171 VAL B C 1
ATOM 2919 O O . VAL B 1 171 ? 0.076 69.623 0.268 1.00 27.87 171 VAL B O 1
ATOM 2923 N N . SER B 1 172 ? 1.270 71.261 1.237 1.00 25.05 172 SER B N 1
ATOM 2924 C CA . SER B 1 172 ? 2.486 70.949 0.485 1.00 24.43 172 SER B CA 1
ATOM 2925 C C . SER B 1 172 ? 3.680 70.578 1.352 1.00 24.08 172 SER B C 1
ATOM 2926 O O . SER B 1 172 ? 4.744 70.232 0.834 1.00 24.04 172 SER B O 1
ATOM 2929 N N . ALA B 1 173 ? 3.506 70.656 2.667 1.00 23.24 173 ALA B N 1
ATOM 2930 C CA . ALA B 1 173 ? 4.569 70.322 3.598 1.00 21.58 173 ALA B CA 1
ATOM 2931 C C . ALA B 1 173 ? 5.215 68.977 3.255 1.00 22.28 173 ALA B C 1
ATOM 2932 O O . ALA B 1 173 ? 6.418 68.905 3.007 1.00 22.95 173 ALA B O 1
ATOM 2934 N N . LYS B 1 174 ? 4.414 67.914 3.233 1.00 21.67 174 LYS B N 1
ATOM 2935 C CA . LYS B 1 174 ? 4.924 66.576 2.934 1.00 21.20 174 LYS B CA 1
ATOM 2936 C C . LYS B 1 174 ? 5.783 66.534 1.682 1.00 22.23 174 LYS B C 1
ATOM 2937 O O . LYS B 1 174 ? 6.935 66.097 1.716 1.00 20.92 174 LYS B O 1
ATOM 2943 N N . GLU B 1 175 ? 5.200 66.980 0.575 1.00 23.90 175 GLU B N 1
ATOM 2944 C CA . GLU B 1 175 ? 5.879 67.005 -0.710 1.00 25.71 175 GLU B CA 1
ATOM 2945 C C . GLU B 1 175 ? 7.161 67.835 -0.704 1.00 25.95 175 GLU B C 1
ATOM 2946 O O . GLU B 1 175 ? 8.214 67.377 -1.161 1.00 25.53 175 GLU B O 1
ATOM 2952 N N . SER B 1 176 ? 7.058 69.063 -0.204 1.00 25.04 176 SER B N 1
ATOM 2953 C CA . SER B 1 176 ? 8.195 69.966 -0.146 1.00 23.65 176 SER B CA 1
ATOM 2954 C C . SER B 1 176 ? 9.435 69.263 0.383 1.00 24.20 176 SER B C 1
ATOM 2955 O O . SER B 1 176 ? 10.536 69.500 -0.095 1.00 25.55 176 SER B O 1
ATOM 2958 N N . LYS B 1 177 ? 9.265 68.390 1.365 1.00 23.75 177 LYS B N 1
ATOM 2959 C CA . LYS B 1 177 ? 10.411 67.683 1.918 1.00 25.00 177 LYS B CA 1
ATOM 2960 C C . LYS B 1 177 ? 10.807 66.483 1.056 1.00 26.49 177 LYS B C 1
ATOM 2961 O O . LYS B 1 177 ? 11.994 66.182 0.896 1.00 26.53 177 LYS B O 1
ATOM 2967 N N . GLU B 1 178 ? 9.820 65.789 0.500 1.00 27.05 178 GLU B N 1
ATOM 2968 C CA . GLU B 1 178 ? 10.128 64.640 -0.337 1.00 27.53 178 GLU B CA 1
ATOM 2969 C C . GLU B 1 178 ? 10.981 65.055 -1.531 1.00 27.75 178 GLU B C 1
ATOM 2970 O O . GLU B 1 178 ? 11.911 64.338 -1.912 1.00 29.01 178 GLU B O 1
ATOM 2976 N N . SER B 1 179 ? 10.676 66.221 -2.101 1.00 25.96 179 SER B N 1
ATOM 2977 C CA . SER B 1 179 ? 11.388 66.721 -3.271 1.00 23.45 179 SER B CA 1
ATOM 2978 C C . SER B 1 179 ? 12.875 66.932 -3.044 1.00 23.19 179 SER B C 1
ATOM 2979 O O . SER B 1 179 ? 13.670 66.773 -3.971 1.00 24.54 179 SER B O 1
ATOM 2982 N N . ILE B 1 180 ? 13.257 67.307 -1.826 1.00 21.65 180 ILE B N 1
ATOM 2983 C CA . ILE B 1 180 ? 14.672 67.509 -1.521 1.00 19.49 180 ILE B CA 1
ATOM 2984 C C . ILE B 1 180 ? 15.376 66.164 -1.620 1.00 20.92 180 ILE B C 1
ATOM 2985 O O . ILE B 1 180 ? 16.549 66.088 -1.970 1.00 22.24 180 ILE B O 1
ATOM 2990 N N . LEU B 1 181 ? 14.636 65.105 -1.313 1.00 22.64 181 LEU B N 1
ATOM 2991 C CA . LEU B 1 181 ? 15.156 63.746 -1.359 1.00 23.29 181 LEU B CA 1
ATOM 2992 C C . LEU B 1 181 ? 15.290 63.277 -2.796 1.00 24.04 181 LEU B C 1
ATOM 2993 O O . LEU B 1 181 ? 16.135 62.436 -3.108 1.00 23.86 181 LEU B O 1
ATOM 2998 N N . LYS B 1 182 ? 14.449 63.819 -3.670 1.00 24.51 182 LYS B N 1
ATOM 2999 C CA . LYS B 1 182 ? 14.503 63.463 -5.079 1.00 25.65 182 LYS B CA 1
ATOM 3000 C C . LYS B 1 182 ? 15.733 64.093 -5.705 1.00 25.82 182 LYS B C 1
ATOM 3001 O O . LYS B 1 182 ? 16.344 63.514 -6.596 1.00 27.58 182 LYS B O 1
ATOM 3007 N N . LEU B 1 183 ? 16.098 65.285 -5.246 1.00 24.97 183 LEU B N 1
ATOM 3008 C CA . LEU B 1 183 ? 17.287 65.924 -5.775 1.00 23.59 183 LEU B CA 1
ATOM 3009 C C . LEU B 1 183 ? 18.469 65.060 -5.367 1.00 24.10 183 LEU B C 1
ATOM 3010 O O . LEU B 1 183 ? 19.378 64.830 -6.155 1.00 23.89 183 LEU B O 1
ATOM 3015 N N . GLU B 1 184 ? 18.442 64.553 -4.141 1.00 25.37 184 GLU B N 1
ATOM 3016 C CA . GLU B 1 184 ? 19.531 63.710 -3.663 1.00 27.00 184 GLU B CA 1
ATOM 3017 C C . GLU B 1 184 ? 19.708 62.461 -4.527 1.00 27.89 184 GLU B C 1
ATOM 3018 O O . GLU B 1 184 ? 20.829 62.011 -4.797 1.00 26.70 184 GLU B O 1
ATOM 3024 N N . TYR B 1 185 ? 18.589 61.900 -4.956 1.00 28.77 185 TYR B N 1
ATOM 3025 C CA . TYR B 1 185 ? 18.619 60.702 -5.765 1.00 30.04 185 TYR B CA 1
ATOM 3026 C C . TYR B 1 185 ? 19.319 60.913 -7.100 1.00 32.42 185 TYR B C 1
ATOM 3027 O O . TYR B 1 185 ? 20.218 60.152 -7.464 1.00 33.81 185 TYR B O 1
ATOM 3036 N N . TYR B 1 186 ? 18.916 61.957 -7.815 1.00 33.96 186 TYR B N 1
ATOM 3037 C CA . TYR B 1 186 ? 19.472 62.233 -9.126 1.00 36.96 186 TYR B CA 1
ATOM 3038 C C . TYR B 1 186 ? 20.861 62.849 -9.213 1.00 38.81 186 TYR B C 1
ATOM 3039 O O . TYR B 1 186 ? 21.540 62.680 -10.223 1.00 40.78 186 TYR B O 1
ATOM 3048 N N . ASN B 1 187 ? 21.294 63.553 -8.175 1.00 40.75 187 ASN B N 1
ATOM 3049 C CA . ASN B 1 187 ? 22.623 64.161 -8.188 1.00 42.44 187 ASN B CA 1
ATOM 3050 C C . ASN B 1 187 ? 23.591 63.275 -7.414 1.00 43.63 187 ASN B C 1
ATOM 3051 O O . ASN B 1 187 ? 23.188 62.551 -6.500 1.00 44.40 187 ASN B O 1
ATOM 3056 N N . VAL B 1 188 ? 24.867 63.316 -7.782 1.00 44.28 188 VAL B N 1
ATOM 3057 C CA . VAL B 1 188 ? 25.855 62.490 -7.096 1.00 44.42 188 VAL B CA 1
ATOM 3058 C C . VAL B 1 188 ? 26.277 63.161 -5.801 1.00 44.10 188 VAL B C 1
ATOM 3059 O O . VAL B 1 188 ? 26.381 62.512 -4.757 1.00 44.33 188 VAL B O 1
ATOM 3063 N N . THR B 1 189 ? 26.524 64.466 -5.886 1.00 43.57 189 THR B N 1
ATOM 3064 C CA . THR B 1 189 ? 26.904 65.280 -4.733 1.00 41.27 189 THR B CA 1
ATOM 3065 C C . THR B 1 189 ? 25.723 66.232 -4.516 1.00 39.85 189 THR B C 1
ATOM 3066 O O . THR B 1 189 ? 25.601 67.250 -5.196 1.00 40.22 189 THR B O 1
ATOM 3068 N N . SER B 1 190 ? 24.844 65.878 -3.583 1.00 38.24 190 SER B N 1
ATOM 3069 C CA . SER B 1 190 ? 23.656 66.676 -3.287 1.00 36.10 190 SER B CA 1
ATOM 3070 C C . SER B 1 190 ? 23.816 67.593 -2.079 1.00 33.77 190 SER B C 1
ATOM 3071 O O . SER B 1 190 ? 24.715 67.419 -1.258 1.00 33.98 190 SER B O 1
ATOM 3074 N N . ILE B 1 191 ? 22.920 68.565 -1.978 1.00 31.46 191 ILE B N 1
ATOM 3075 C CA . ILE B 1 191 ? 22.932 69.521 -0.882 1.00 30.91 191 ILE B CA 1
ATOM 3076 C C . ILE B 1 191 ? 22.539 68.883 0.448 1.00 30.44 191 ILE B C 1
ATOM 3077 O O . ILE B 1 191 ? 21.434 68.369 0.596 1.00 31.56 191 ILE B O 1
ATOM 3082 N N . PRO B 1 192 ? 23.441 68.918 1.437 1.00 29.49 192 PRO B N 1
ATOM 3083 C CA . PRO B 1 192 ? 23.198 68.343 2.764 1.00 27.96 192 PRO B CA 1
ATOM 3084 C C . PRO B 1 192 ? 21.926 68.892 3.390 1.00 27.22 192 PRO B C 1
ATOM 3085 O O . PRO B 1 192 ? 21.598 70.074 3.223 1.00 25.95 192 PRO B O 1
ATOM 3089 N N . TYR B 1 193 ? 21.222 68.038 4.129 1.00 25.92 193 TYR B N 1
ATOM 3090 C CA . TYR B 1 193 ? 19.963 68.443 4.743 1.00 24.62 193 TYR B CA 1
ATOM 3091 C C . TYR B 1 193 ? 19.626 67.743 6.054 1.00 23.90 193 TYR B C 1
ATOM 3092 O O . TYR B 1 193 ? 20.197 66.709 6.408 1.00 23.55 193 TYR B O 1
ATOM 3101 N N . ILE B 1 194 ? 18.679 68.346 6.762 1.00 23.23 194 ILE B N 1
ATOM 3102 C CA . ILE B 1 194 ? 18.125 67.808 7.990 1.00 22.83 194 ILE B CA 1
ATOM 3103 C C . ILE B 1 194 ? 16.658 68.181 7.813 1.00 23.96 194 ILE B C 1
ATOM 3104 O O . ILE B 1 194 ? 16.305 69.363 7.750 1.00 23.69 194 ILE B O 1
ATOM 3109 N N . LEU B 1 195 ? 15.809 67.175 7.667 1.00 24.75 195 LEU B N 1
ATOM 3110 C CA . LEU B 1 195 ? 14.392 67.437 7.501 1.00 25.28 195 LEU B CA 1
ATOM 3111 C C . LEU B 1 195 ? 13.541 66.420 8.242 1.00 24.48 195 LEU B C 1
ATOM 3112 O O . LEU B 1 195 ? 13.977 65.305 8.540 1.00 24.11 195 LEU B O 1
ATOM 3117 N N . THR B 1 196 ? 12.330 66.843 8.573 1.00 23.50 196 THR B N 1
ATOM 3118 C CA . THR B 1 196 ? 11.390 66.009 9.297 1.00 22.20 196 THR B CA 1
ATOM 3119 C C . THR B 1 196 ? 10.244 65.678 8.345 1.00 22.05 196 THR B C 1
ATOM 3120 O O . THR B 1 196 ? 9.355 66.495 8.103 1.00 21.15 196 THR B O 1
ATOM 3124 N N . MET B 1 197 ? 10.287 64.463 7.805 1.00 22.39 197 MET B N 1
ATOM 3125 C CA . MET B 1 197 ? 9.307 64.003 6.828 1.00 23.13 197 MET B CA 1
ATOM 3126 C C . MET B 1 197 ? 7.863 63.994 7.305 1.00 24.26 197 MET B C 1
ATOM 3127 O O . MET B 1 197 ? 7.564 63.636 8.444 1.00 25.02 197 MET B O 1
ATOM 3132 N N . GLY B 1 198 ? 6.961 64.394 6.418 1.00 25.12 198 GLY B N 1
ATOM 3133 C CA . GLY B 1 198 ? 5.555 64.415 6.769 1.00 26.52 198 GLY B CA 1
ATOM 3134 C C . GLY B 1 198 ? 5.004 65.821 6.863 1.00 27.86 198 GLY B C 1
ATOM 3135 O O . GLY B 1 198 ? 5.389 66.703 6.084 1.00 27.82 198 GLY B O 1
ATOM 3136 N N . ARG B 1 199 ? 4.099 66.033 7.817 1.00 27.03 199 ARG B N 1
ATOM 3137 C CA . ARG B 1 199 ? 3.505 67.345 8.004 1.00 26.37 199 ARG B CA 1
ATOM 3138 C C . ARG B 1 199 ? 4.081 68.022 9.232 1.00 25.58 199 ARG B C 1
ATOM 3139 O O . ARG B 1 199 ? 3.965 69.235 9.391 1.00 25.49 199 ARG B O 1
ATOM 3147 N N . LYS B 1 200 ? 4.710 67.243 10.101 1.00 24.80 200 LYS B N 1
ATOM 3148 C CA . LYS B 1 200 ? 5.271 67.811 11.312 1.00 24.60 200 LYS B CA 1
ATOM 3149 C C . LYS B 1 200 ? 6.540 68.632 11.114 1.00 25.38 200 LYS B C 1
ATOM 3150 O O . LYS B 1 200 ? 7.380 68.330 10.259 1.00 24.81 200 LYS B O 1
ATOM 3156 N N . GLY B 1 201 ? 6.649 69.681 11.925 1.00 25.80 201 GLY B N 1
ATOM 3157 C CA . GLY B 1 201 ? 7.780 70.584 11.888 1.00 26.47 201 GLY B CA 1
ATOM 3158 C C . GLY B 1 201 ? 7.423 71.838 12.668 1.00 27.55 201 GLY B C 1
ATOM 3159 O O . GLY B 1 201 ? 6.588 71.785 13.574 1.00 27.30 201 GLY B O 1
ATOM 3160 N N . GLY B 1 202 ? 8.047 72.965 12.321 1.00 28.05 202 GLY B N 1
ATOM 3161 C CA . GLY B 1 202 ? 7.769 74.214 13.013 1.00 27.28 202 GLY B CA 1
ATOM 3162 C C . GLY B 1 202 ? 9.002 74.982 13.453 1.00 27.19 202 GLY B C 1
ATOM 3163 O O . GLY B 1 202 ? 10.092 74.419 13.555 1.00 26.82 202 GLY B O 1
ATOM 3164 N N . SER B 1 203 ? 8.818 76.275 13.719 1.00 27.96 203 SER B N 1
ATOM 3165 C CA . SER B 1 203 ? 9.895 77.169 14.159 1.00 27.37 203 SER B CA 1
ATOM 3166 C C . SER B 1 203 ? 10.710 76.523 15.264 1.00 27.24 203 SER B C 1
ATOM 3167 O O . SER B 1 203 ? 11.936 76.458 15.195 1.00 26.62 203 SER B O 1
ATOM 3170 N N . THR B 1 204 ? 10.017 76.049 16.291 1.00 27.70 204 THR B N 1
ATOM 3171 C CA . THR B 1 204 ? 10.683 75.415 17.416 1.00 28.08 204 THR B CA 1
ATOM 3172 C C . THR B 1 204 ? 11.557 74.232 17.004 1.00 26.71 204 THR B C 1
ATOM 3173 O O . THR B 1 204 ? 12.685 74.087 17.486 1.00 26.61 204 THR B O 1
ATOM 3177 N N . ILE B 1 205 ? 11.048 73.384 16.117 1.00 24.71 205 ILE B N 1
ATOM 3178 C CA . ILE B 1 205 ? 11.840 72.249 15.674 1.00 23.63 205 ILE B CA 1
ATOM 3179 C C . ILE B 1 205 ? 13.144 72.780 15.073 1.00 24.23 205 ILE B C 1
ATOM 3180 O O . ILE B 1 205 ? 14.234 72.343 15.449 1.00 23.64 205 ILE B O 1
ATOM 3185 N N . ALA B 1 206 ? 13.023 73.740 14.159 1.00 23.53 206 ALA B N 1
ATOM 3186 C CA . ALA B 1 206 ? 14.184 74.346 13.512 1.00 22.62 206 ALA B CA 1
ATOM 3187 C C . ALA B 1 206 ? 15.174 74.890 14.540 1.00 22.30 206 ALA B C 1
ATOM 3188 O O . ALA B 1 206 ? 16.364 74.561 14.502 1.00 22.27 206 ALA B O 1
ATOM 3190 N N . VAL B 1 207 ? 14.679 75.730 15.448 1.00 21.00 207 VAL B N 1
ATOM 3191 C CA . VAL B 1 207 ? 15.512 76.318 16.492 1.00 20.32 207 VAL B CA 1
ATOM 3192 C C . VAL B 1 207 ? 16.212 75.206 17.265 1.00 20.92 207 VAL B C 1
ATOM 3193 O O . VAL B 1 207 ? 17.405 75.293 17.564 1.00 20.55 207 VAL B O 1
ATOM 3197 N N . ALA B 1 208 ? 15.464 74.155 17.576 1.00 21.39 208 ALA B N 1
ATOM 3198 C CA . ALA B 1 208 ? 16.023 73.019 18.290 1.00 23.42 208 ALA B CA 1
ATOM 3199 C C . ALA B 1 208 ? 17.278 72.544 17.558 1.00 24.61 208 ALA B C 1
ATOM 3200 O O . ALA B 1 208 ? 18.355 72.433 18.149 1.00 25.03 208 ALA B O 1
ATOM 3202 N N . ILE B 1 209 ? 17.121 72.283 16.263 1.00 25.68 209 ILE B N 1
ATOM 3203 C CA . ILE B 1 209 ? 18.203 71.815 15.407 1.00 26.50 209 ILE B CA 1
ATOM 3204 C C . ILE B 1 209 ? 19.398 72.770 15.387 1.00 28.33 209 ILE B C 1
ATOM 3205 O O . ILE B 1 209 ? 20.543 72.348 15.587 1.00 29.06 209 ILE B O 1
ATOM 3210 N N . LEU B 1 210 ? 19.144 74.052 15.138 1.00 28.58 210 LEU B N 1
ATOM 3211 C CA . LEU B 1 210 ? 20.228 75.031 15.125 1.00 27.57 210 LEU B CA 1
ATOM 3212 C C . LEU B 1 210 ? 21.011 74.976 16.432 1.00 27.51 210 LEU B C 1
ATOM 3213 O O . LEU B 1 210 ? 22.233 74.842 16.415 1.00 27.69 210 LEU B O 1
ATOM 3218 N N . HIS B 1 211 ? 20.313 75.066 17.562 1.00 27.30 211 HIS B N 1
ATOM 3219 C CA . HIS B 1 211 ? 20.980 75.009 18.864 1.00 28.14 211 HIS B CA 1
ATOM 3220 C C . HIS B 1 211 ? 21.838 73.743 19.010 1.00 28.19 211 HIS B C 1
ATOM 3221 O O . HIS B 1 211 ? 22.986 73.806 19.462 1.00 27.87 211 HIS B O 1
ATOM 3228 N N . ALA B 1 212 ? 21.283 72.599 18.622 1.00 27.49 212 ALA B N 1
ATOM 3229 C CA . ALA B 1 212 ? 22.016 71.344 18.704 1.00 27.53 212 ALA B CA 1
ATOM 3230 C C . ALA B 1 212 ? 23.267 71.409 17.827 1.00 28.03 212 ALA B C 1
ATOM 3231 O O . ALA B 1 212 ? 24.348 70.984 18.240 1.00 28.59 212 ALA B O 1
ATOM 3233 N N . LEU B 1 213 ? 23.121 71.934 16.613 1.00 26.85 213 LEU B N 1
ATOM 3234 C CA . LEU B 1 213 ? 24.262 72.048 15.713 1.00 25.47 213 LEU B CA 1
ATOM 3235 C C . LEU B 1 213 ? 25.321 72.952 16.315 1.00 25.92 213 LEU B C 1
ATOM 3236 O O . LEU B 1 213 ? 26.505 72.612 16.321 1.00 27.16 213 LEU B O 1
ATOM 3241 N N . LEU B 1 214 ? 24.897 74.106 16.820 1.00 25.44 214 LEU B N 1
ATOM 3242 C CA . LEU B 1 214 ? 25.831 75.049 17.424 1.00 26.05 214 LEU B CA 1
ATOM 3243 C C . LEU B 1 214 ? 26.585 74.398 18.567 1.00 26.66 214 LEU B C 1
ATOM 3244 O O . LEU B 1 214 ? 27.813 74.437 18.610 1.00 25.63 214 LEU B O 1
ATOM 3249 N N . LEU B 1 215 ? 25.842 73.800 19.490 1.00 27.98 215 LEU B N 1
ATOM 3250 C CA . LEU B 1 215 ? 26.442 73.127 20.628 1.00 29.13 215 LEU B CA 1
ATOM 3251 C C . LEU B 1 215 ? 27.430 72.049 20.168 1.00 29.93 215 LEU B C 1
ATOM 3252 O O . LEU B 1 215 ? 28.452 71.814 20.820 1.00 30.57 215 LEU B O 1
ATOM 3257 N N . LEU B 1 216 ? 27.117 71.380 19.061 1.00 29.98 216 LEU B N 1
ATOM 3258 C CA . LEU B 1 216 ? 28.010 70.359 18.526 1.00 30.04 216 LEU B CA 1
ATOM 3259 C C . LEU B 1 216 ? 29.289 71.045 18.059 1.00 31.24 216 LEU B C 1
ATOM 3260 O O . LEU B 1 216 ? 30.387 70.549 18.304 1.00 32.12 216 LEU B O 1
ATOM 3265 N N . SER B 1 217 ? 29.148 72.187 17.384 1.00 32.34 217 SER B N 1
ATOM 3266 C CA . SER B 1 217 ? 30.312 72.932 16.907 1.00 33.36 217 SER B CA 1
ATOM 3267 C C . SER B 1 217 ? 31.140 73.354 18.122 1.00 34.80 217 SER B C 1
ATOM 3268 O O . SER B 1 217 ? 32.354 73.129 18.165 1.00 34.91 217 SER B O 1
ATOM 3270 N N . SER B 1 218 ? 30.464 73.952 19.107 1.00 36.43 218 SER B N 1
ATOM 3271 C CA . SER B 1 218 ? 31.085 74.419 20.350 1.00 36.41 218 SER B CA 1
ATOM 3272 C C . SER B 1 218 ? 32.026 73.369 20.916 1.00 37.37 218 SER B C 1
ATOM 3273 O O . SER B 1 218 ? 33.126 73.690 21.356 1.00 38.35 218 SER B O 1
ATOM 3275 N N . LYS B 1 219 ? 31.590 72.113 20.891 1.00 39.05 219 LYS B N 1
ATOM 3276 C CA . LYS B 1 219 ? 32.386 71.002 21.404 1.00 41.05 219 LYS B CA 1
ATOM 3277 C C . LYS B 1 219 ? 33.488 70.583 20.428 1.00 42.60 219 LYS B C 1
ATOM 3278 O O . LYS B 1 219 ? 33.695 69.390 20.199 1.00 42.91 219 LYS B O 1
ATOM 3280 N N . ARG B 1 220 ? 34.195 71.570 19.872 1.00 44.82 220 ARG B N 1
ATOM 3281 C CA . ARG B 1 220 ? 35.286 71.349 18.909 1.00 45.48 220 ARG B CA 1
ATOM 3282 C C . ARG B 1 220 ? 35.122 70.053 18.119 1.00 45.71 220 ARG B C 1
ATOM 3283 O O . ARG B 1 220 ? 34.029 69.743 17.638 1.00 46.38 220 ARG B O 1
#

Foldseek 3Di:
DDDDDPVRVVVVVVLLVVLVVVLPDADDDPLRVLLLSLLCSLPVDSCSSPQKDFFPCQQVLQLVLLLCLAEEEELDPVQVVLDDVVLSVVSNHHYYYCLPPDVLVVVCVVVVHHSSLSRLVVCVVVLNQACHEYQYFADLNNLQSVLVCVPPPPRAYSEYAQEHADDPCNQPSVVSQVVCVVVDPDHHTYIYGHDRGGGSSSRNSSVVSSSVVSVVD/DDDDDVVRVVVLVVQLVVLVVPLPDADDDPLVVLLQSLLCVLPVDSCSSPQKDWFPCALVLALVLQLCLAEEEEADCLLVVLDDVVLSVNSNYHYDYCLPPPVLVVVCVVVVHHSLLSVLVVCVVVVNLAQHEYEYFADLSNLVSVLVCCVPPPRAYSEYEQEHADDPCSQVSVVSLVVQPVPDVDHHTYIYGHDRGGHSSSRSSNVVSSSVSSVVD

Nearest PDB structures (foldseek):
  2afv-assembly1_A  TM=1.003E+00  e=6.673E-38  Leptospira interrogans
  1v9c-assembly1_A  TM=9.580E-01  e=1.708E-22  Thermus thermophilus
  1v9c-assembly1_B  TM=9.411E-01  e=2.026E-22  Thermus thermophilus
  1f2v-assembly1_A  TM=9.223E-01  e=5.327E-18  Pseudomonas denitrificans (nom. rej.)
  3e7d-assembly1_A  TM=9.250E-01  e=5.639E-18  Brucella abortus

CATH classification: 3.40.50.10230

Secondary structure (DSSP, 8-state):
-----HHHHHHHHHHHHHHHHHH-S-S--HHHHHHHHHHHHHHT-TTHHHHEEE-TTHHHHHHHHHHTT--EEESSHHHHTTS-HHHHHHHTPPEE-TTS-HHHHHHHHHHTS-HHHHHHHHHHTTTTTSSSEEEE-S-HHHHHHHHHHHHSS----SEEEE----SSSHHHHHHHHHHHHHH-SS---BEEE-SS---HHHHHHHHHHHHHHHTT-/-----HHHHHHHHHHHHHHHHHH-S----HHHHHHHHHHHHHHS-TTHHHHEEE-TTHHHHHHHHHHTT--EEESSHHHHTTS-HHHHHTTT--EE-GGG-HHHHHHHHHHT--HHHHHHHHHHHTTTTTTSEEEESS-HHHHHHHHHHHHHS----SEEEE----SSSHHHHHHHHHHHHHH-SSPPPEEEE-SS---HHHHHHHHHHHHHHHHT-